Protein 2R4I (pdb70)

Secondary structure (DSSP, 8-state):
--HHHHHTHHHHHHHHHHHHT-HHHHHHHEEEEEEEE-TTS-EE-HHHHHHHHHTT--EEEEEEEEEEEEEEETTEEEEEEEEEEEEE---EEEEEEEEEEEEEEETTEEEEEEEEEEE--/-HHHHHHHHHHHHHHHHHTT-HHHHHHHEEEEEEEE-TTS-EEEHHHHHHHHHTT--EEEEEEEEEEEEEEETTEEEEEEEEEEEEE---EEEEEEEEEEEEEEETTEEEEEEEEEEE-/-HHHHHHHHHHHHHHHHHTT-HHHHHHHEEEEEEEE-TTS-EE-HHHHHHHHHTT--EEEEEEEEEEEEEEETTEEEEEEEEEEEEE--PEEEEEEEEEEEEEEETTEEEEEEEEEEE-/--HHHHHHHHHHHHHT-HHHHHHHEEEEEEEE-TTS-EEEHHHHHHHHHTT--EEEEEEEEEEEEEEETTEEEEEEEEEEEEE---EEEEEEEEEEEEEEETTEEEEEEEEEEE--

Nearest PDB structures (foldseek):
  2r4i-assembly1_B  TM=9.649E-01  e=2.427E-20  Cytophaga hutchinsonii ATCC 33406
  3fsd-assembly1_A-2  TM=9.393E-01  e=4.084E-10  Rhodospirillum rubrum ATCC 11170
  2rgq-assembly1_A  TM=7.702E-01  e=1.929E-06  Nostoc punctiforme PCC 73102
  3cnx-assembly1_A  TM=8.368E-01  e=1.072E-05  Streptomyces avermitilis
  6w3g-assembly1_A  TM=7.677E-01  e=2.617E-04  synthetic construct

CATH classification: 3.10.450.50

Radius of gyration: 24.34 Å; Cα contacts (8 Å, |Δi|>4): 1085; chains: 4; bounding box: 48×62×62 Å

Sequence (475 aa):
GNQQRDVILDCEKKLLTAIQNNNDVESLEEVLLHDDLLFIIIPSGEETVTKETDIAAYSSGKIALRAVVPSDYIIRIIHHDTVVVSVNIEIKGEYEHTLDNTFRYLRVWKLFDDGNNWKVIAGSCTAIIGNQRDVILDCEKKLLTAIQNNDVVESLEEVLLHDDLLFFIIIPSGETVTKETDIAAYSSGKIALRAVVPSDYIIRIIHDTVVVSVNIEEIKGEYEHTLDNTFRYLRVWKLFDGNWKVIAGSCTAINQQRRDVILDCEKKLLTAIQNNDVESLEVLLHDDLLFIIPSGETVTKETDIAAYSSGKIALRAVVPSDYIIRIIHDTVVVSVNIEEIKGEYEHTLDNTFRYLRVWKLFDGNWKVIAGSCTAIVILDCEKKLLTAIIQNNDVESLEEVLLHDDLLFFIIIPSGETVTKETDIAAYSSGKIALRAVVPSDYIIIRIIHDTVVVSVNIEIKGEYEHTLDNTFRYLRVWKLFDGNNWKVIAGSCTAIG

B-factor: mean 23.03, std 9.18, range [9.12, 91.36]

Structure (mmCIF, N/CA/C/O backbone):
data_2R4I
#
_entry.id   2R4I
#
_cell.length_a   56.830
_cell.length_b   57.690
_cell.length_c   157.660
_cell.angle_alpha   90.000
_cell.angle_beta   90.000
_cell.angle_gamma   90.000
#
_symmetry.space_group_name_H-M   'P 21 21 21'
#
loop_
_entity.id
_entity.type
_entity.pdbx_description
1 polymer 'Uncharacterized protein'
2 non-polymer 'CITRIC ACID'
3 non-polymer 'ISOPROPYL ALCOHOL'
4 non-polymer GLYCEROL
5 water water
#
loop_
_atom_site.group_PDB
_atom_site.id
_atom_site.type_symbol
_atom_site.label_atom_id
_atom_site.label_alt_id
_atom_site.label_comp_id
_atom_site.label_asym_id
_atom_site.label_entity_id
_atom_site.label_seq_id
_atom_site.pdbx_PDB_ins_code
_atom_site.Cartn_x
_atom_site.Cartn_y
_atom_site.Cartn_z
_atom_site.occupancy
_atom_site.B_iso_or_equiv
_atom_site.auth_seq_id
_atom_site.auth_comp_id
_atom_site.auth_asym_id
_atom_site.auth_atom_id
_atom_site.pdbx_PDB_model_num
ATOM 1 N N . GLY A 1 1 ? 37.611 21.941 50.178 1.00 30.66 0 GLY A N 1
ATOM 2 C CA . GLY A 1 1 ? 38.273 23.237 49.839 1.00 27.60 0 GLY A CA 1
ATOM 3 C C . GLY A 1 1 ? 39.504 23.064 48.963 1.00 27.67 0 GLY A C 1
ATOM 4 O O . GLY A 1 1 ? 39.707 22.017 48.273 1.00 28.43 0 GLY A O 1
ATOM 13 N N . ASN A 1 3 ? 43.642 23.288 49.181 1.0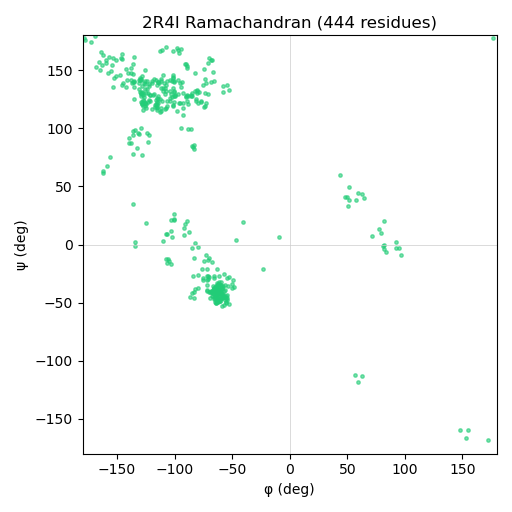0 17.79 2 ASN A N 1
ATOM 14 C CA . ASN A 1 3 ? 44.826 23.296 50.080 1.00 16.63 2 ASN A CA 1
ATOM 15 C C . ASN A 1 3 ? 46.098 23.678 49.338 1.00 17.23 2 ASN A C 1
ATOM 16 O O . ASN A 1 3 ? 46.046 23.935 48.130 1.00 15.94 2 ASN A O 1
ATOM 21 N N . GLN A 1 4 ? 47.231 23.723 50.042 1.00 17.45 3 GLN A N 1
ATOM 22 C CA A GLN A 1 4 ? 48.490 24.140 49.408 0.50 18.32 3 GLN A CA 1
ATOM 23 C CA B GLN A 1 4 ? 48.505 24.132 49.435 0.50 17.54 3 GLN A CA 1
ATOM 24 C C . GLN A 1 4 ? 48.955 23.156 48.341 1.00 17.34 3 GLN A C 1
ATOM 25 O O . GLN A 1 4 ? 49.489 23.566 47.334 1.00 17.44 3 GLN A O 1
ATOM 36 N N . ARG A 1 5 ? 48.733 21.868 48.559 1.00 17.80 4 ARG A N 1
ATOM 37 C CA . ARG A 1 5 ? 49.042 20.887 47.544 1.00 17.98 4 ARG A CA 1
ATOM 38 C C . ARG A 1 5 ? 48.246 21.169 46.273 1.00 15.55 4 ARG A C 1
ATOM 39 O O . ARG A 1 5 ? 48.823 21.113 45.180 1.00 16.66 4 ARG A O 1
ATOM 47 N N . ASP A 1 6 ? 46.945 21.444 46.395 1.00 16.34 5 ASP A N 1
ATOM 48 C CA . ASP A 1 6 ? 46.146 21.749 45.225 1.00 15.85 5 ASP A CA 1
ATOM 49 C C . ASP A 1 6 ? 46.735 22.937 44.461 1.00 15.69 5 ASP A C 1
ATOM 50 O O . ASP A 1 6 ? 46.701 22.995 43.231 1.00 16.93 5 ASP A O 1
ATOM 55 N N . VAL A 1 7 ? 47.200 23.939 45.202 1.00 15.98 6 VAL A N 1
ATOM 56 C CA . VAL A 1 7 ? 47.796 25.131 44.568 1.00 15.87 6 VAL A CA 1
ATOM 57 C C . VAL A 1 7 ? 49.069 24.778 43.797 1.00 16.36 6 VAL A C 1
ATOM 58 O O . VAL A 1 7 ? 49.203 25.116 42.626 1.00 17.40 6 VAL A O 1
ATOM 62 N N . ILE A 1 8 ? 49.962 24.061 44.459 1.00 17.56 7 ILE A N 1
ATOM 63 C CA . ILE A 1 8 ? 51.243 23.604 43.906 1.00 20.10 7 ILE A CA 1
ATOM 64 C C . ILE A 1 8 ? 51.045 22.801 42.626 1.00 20.07 7 ILE A C 1
ATOM 65 O O . ILE A 1 8 ? 51.754 23.028 41.647 1.00 22.21 7 ILE A O 1
ATOM 70 N N . LEU A 1 9 ? 50.066 21.894 42.649 1.00 19.00 8 LEU A N 1
ATOM 71 C CA . LEU A 1 9 ? 49.807 20.985 41.501 1.00 19.15 8 LEU A CA 1
ATOM 72 C C . LEU A 1 9 ? 48.769 21.524 40.497 1.00 20.74 8 LEU A C 1
ATOM 73 O O . LEU A 1 9 ? 48.398 20.828 39.560 1.00 19.47 8 LEU A O 1
ATOM 78 N N . ASP A 1 10 ? 48.338 22.772 40.646 1.00 17.11 9 ASP A N 1
ATOM 79 C CA . ASP A 1 10 ? 47.315 23.328 39.778 1.00 15.92 9 ASP A CA 1
ATOM 80 C C . ASP A 1 10 ? 47.689 23.220 38.285 1.00 18.39 9 ASP A C 1
ATOM 81 O O . ASP A 1 10 ? 46.893 22.764 37.466 1.00 18.98 9 ASP A O 1
ATOM 86 N N . CYS A 1 11 ? 48.928 23.576 37.951 1.00 17.00 10 CYS A N 1
ATOM 87 C CA . CYS A 1 11 ? 49.341 23.519 36.548 1.00 18.89 10 CYS A CA 1
ATOM 88 C C . CYS A 1 11 ? 49.515 22.103 36.055 1.00 15.86 10 CYS A C 1
ATOM 89 O O . CYS A 1 11 ? 49.183 21.828 34.876 1.00 16.59 10 CYS A O 1
ATOM 92 N N . GLU A 1 12 ? 49.991 21.214 36.931 1.00 16.28 11 GLU A N 1
ATOM 93 C CA . GLU A 1 12 ? 49.974 19.771 36.626 1.00 16.50 11 GLU A CA 1
ATOM 94 C C . GLU A 1 12 ? 48.588 19.278 36.252 1.00 16.46 11 GLU A C 1
ATOM 95 O O . GLU A 1 12 ? 48.440 18.663 35.204 1.00 16.26 11 GLU A O 1
ATOM 101 N N . LYS A 1 13 ? 47.555 19.639 37.031 1.00 17.00 12 LYS A N 1
ATOM 102 C CA . LYS A 1 13 ? 46.211 19.160 36.766 1.00 19.01 12 LYS A CA 1
ATOM 103 C C . LYS A 1 13 ? 45.649 19.757 35.470 1.00 17.69 12 LYS A C 1
ATOM 104 O O . LYS A 1 13 ? 45.000 19.057 34.708 1.00 18.26 12 LYS A O 1
ATOM 110 N N . LYS A 1 14 ? 45.909 21.039 35.236 1.00 15.92 13 LYS A N 1
ATOM 111 C CA . LYS A 1 14 ? 45.517 21.662 33.973 1.00 16.16 13 LYS A CA 1
ATOM 112 C C . LYS A 1 14 ? 46.203 20.967 32.779 1.00 18.39 13 LYS A C 1
ATOM 113 O O . LYS A 1 14 ? 45.567 20.786 31.724 1.00 16.80 13 LYS A O 1
ATOM 119 N N . LEU A 1 15 ? 47.467 20.581 32.932 1.00 17.92 14 LEU A N 1
ATOM 120 C CA . LEU A 1 15 ? 48.172 19.912 31.849 1.00 17.10 14 LEU A CA 1
ATOM 121 C C . LEU A 1 15 ? 47.505 18.549 31.562 1.00 16.40 14 LEU A C 1
ATOM 122 O O . LEU A 1 15 ? 47.236 18.227 30.417 1.00 17.12 14 LEU A O 1
ATOM 127 N N . LEU A 1 16 ? 47.278 17.749 32.608 1.00 15.78 15 LEU A N 1
ATOM 128 C CA . LEU A 1 16 ? 46.681 16.426 32.389 1.00 16.11 15 LEU A CA 1
ATOM 129 C C . LEU A 1 16 ? 45.267 16.501 31.753 1.00 17.90 15 LEU A C 1
ATOM 130 O O . LEU A 1 16 ? 44.917 15.705 30.872 1.00 16.80 15 LEU A O 1
ATOM 135 N N . THR A 1 17 ? 44.488 17.489 32.178 1.00 16.19 16 THR A N 1
ATOM 136 C CA . THR A 1 17 ? 43.151 17.741 31.604 1.00 15.22 16 THR A CA 1
ATOM 137 C C . THR A 1 17 ? 43.269 18.152 30.114 1.00 16.50 16 THR A C 1
ATOM 138 O O . THR A 1 17 ? 42.504 17.659 29.279 1.00 17.05 16 THR A O 1
ATOM 142 N N . ALA A 1 18 ? 44.268 18.995 29.807 1.00 17.22 17 ALA A N 1
ATOM 143 C CA . ALA A 1 18 ? 44.502 19.490 28.425 1.00 15.24 17 ALA A CA 1
ATOM 144 C C . ALA A 1 18 ? 44.938 18.335 27.513 1.00 15.94 17 ALA A C 1
ATOM 145 O O . ALA A 1 18 ? 44.489 18.254 26.360 1.00 18.76 17 ALA A O 1
ATOM 147 N N . ILE A 1 19 ? 45.771 17.423 28.045 1.00 17.00 18 ILE A N 1
ATOM 148 C CA . ILE A 1 19 ? 46.181 16.214 27.327 1.00 17.32 18 ILE A CA 1
ATOM 149 C C . ILE A 1 19 ? 44.980 15.317 27.043 1.00 20.15 18 ILE A C 1
ATOM 150 O O . ILE A 1 19 ? 44.753 14.875 25.919 1.00 20.18 18 ILE A O 1
ATOM 155 N N . GLN A 1 20 ? 44.182 15.095 28.075 1.00 18.07 19 GLN A N 1
ATOM 156 C CA . GLN A 1 20 ? 43.007 14.228 27.966 1.00 18.04 19 GLN A CA 1
ATOM 157 C C . GLN A 1 20 ? 41.969 14.744 26.967 1.00 18.98 19 GLN A C 1
ATOM 158 O O . GLN A 1 20 ? 41.335 13.957 26.288 1.00 21.30 19 GLN A O 1
ATOM 164 N N . ASN A 1 21 ? 41.828 16.058 26.862 1.00 18.21 20 ASN A N 1
ATOM 165 C CA . ASN A 1 21 ? 40.846 16.680 26.009 1.00 20.29 20 ASN A CA 1
ATOM 166 C C . ASN A 1 21 ? 41.406 17.333 24.731 1.00 19.36 20 ASN A C 1
ATOM 167 O O . ASN A 1 21 ? 40.650 18.026 24.050 1.00 20.47 20 ASN A O 1
ATOM 172 N N . ASN A 1 22 ? 42.695 17.131 24.406 1.00 19.28 21 ASN A N 1
ATOM 173 C CA A ASN A 1 22 ? 43.323 17.731 23.222 0.50 18.52 21 ASN A CA 1
ATOM 174 C CA B ASN A 1 22 ? 43.314 17.732 23.219 0.50 18.33 21 ASN A CA 1
ATOM 175 C C . ASN A 1 22 ? 43.108 19.239 23.205 1.00 20.36 21 ASN A C 1
ATOM 176 O O . ASN A 1 22 ? 42.788 19.830 22.148 1.00 21.89 21 ASN A O 1
ATOM 185 N N . ASP A 1 23 ? 43.283 19.873 24.377 1.00 18.60 22 ASP A N 1
ATOM 186 C CA . ASP A 1 23 ? 43.116 21.304 24.483 1.00 16.84 22 ASP A CA 1
ATOM 187 C C . ASP A 1 23 ? 44.414 21.938 24.033 1.00 18.96 22 ASP A C 1
ATOM 188 O O . ASP A 1 23 ? 45.260 22.303 24.855 1.00 18.09 22 ASP A O 1
ATOM 193 N N . VAL A 1 24 ? 44.540 22.136 22.723 1.00 21.57 23 VAL A N 1
ATOM 194 C CA . VAL A 1 24 ? 45.747 22.735 22.171 1.00 23.25 23 VAL A CA 1
ATOM 195 C C . VAL A 1 24 ? 46.001 24.152 22.681 1.00 22.09 23 VAL A C 1
ATOM 196 O O . VAL A 1 24 ? 47.135 24.511 22.893 1.00 20.74 23 VAL A O 1
ATOM 200 N N . GLU A 1 25 ? 44.942 24.920 22.937 1.00 21.95 24 GLU A N 1
ATOM 201 C CA . GLU A 1 25 ? 45.063 26.296 23.401 1.00 20.76 24 GLU A CA 1
ATOM 202 C C . GLU A 1 25 ? 45.726 26.329 24.783 1.00 22.10 24 GLU A C 1
ATOM 203 O O . GLU A 1 25 ? 46.612 27.149 25.035 1.00 21.55 24 GLU A O 1
ATOM 209 N N . SER A 1 26 ? 45.322 25.416 25.662 1.00 19.25 25 SER A N 1
ATOM 210 C CA . SER A 1 26 ? 45.957 25.296 26.994 1.00 21.10 25 SER A CA 1
ATOM 211 C C . SER A 1 26 ? 47.395 24.773 26.924 1.00 17.73 25 SER A C 1
ATOM 212 O O . SER A 1 26 ? 48.265 25.286 27.609 1.00 22.31 25 SER A O 1
ATOM 215 N N . LEU A 1 27 ? 47.641 23.794 26.069 1.00 18.26 26 LEU A N 1
ATOM 216 C CA . LEU A 1 27 ? 49.020 23.296 25.860 1.00 18.49 26 LEU A CA 1
ATOM 217 C C . LEU A 1 27 ? 49.972 24.411 25.388 1.00 20.35 26 LEU A C 1
ATOM 218 O O . LEU A 1 27 ? 51.097 24.480 25.853 1.00 19.35 26 LEU A O 1
ATOM 223 N N . GLU A 1 28 ? 49.496 25.339 24.544 1.00 20.42 27 GLU A N 1
ATOM 224 C CA A GLU A 1 28 ? 50.333 26.461 24.074 0.70 20.28 27 GLU A CA 1
ATOM 225 C CA B GLU A 1 28 ? 50.351 26.454 24.054 0.30 20.51 27 GLU A CA 1
ATOM 226 C C . GLU A 1 28 ? 50.826 27.347 25.202 1.00 20.88 27 GLU A C 1
ATOM 227 O O . GLU A 1 28 ? 51.912 27.895 25.134 1.00 22.87 27 GLU A O 1
ATOM 238 N N . VAL A 1 29 ? 49.992 27.509 26.227 1.00 18.30 28 VAL A N 1
ATOM 239 C CA . VAL A 1 29 ? 50.304 28.325 27.390 1.00 20.41 28 VAL A CA 1
ATOM 240 C C . VAL A 1 29 ? 51.166 27.594 28.439 1.00 18.52 28 VAL A C 1
ATOM 241 O O . VAL A 1 29 ? 52.043 28.176 29.063 1.00 20.77 28 VAL A O 1
ATOM 245 N N . LEU A 1 30 ? 50.887 26.313 28.635 1.00 17.34 29 LEU A N 1
ATOM 246 C CA . LEU A 1 30 ? 51.549 25.537 29.673 1.00 15.48 29 LEU A CA 1
ATOM 247 C C . LEU A 1 30 ? 52.935 25.044 29.314 1.00 15.53 29 LEU A C 1
ATOM 248 O O . LEU A 1 30 ? 53.695 24.688 30.203 1.00 17.39 29 LEU A O 1
ATOM 253 N N . LEU A 1 31 ? 53.188 24.877 28.026 1.00 18.30 30 LEU A N 1
ATOM 254 C CA . LEU A 1 31 ? 54.477 24.394 27.543 1.00 17.04 30 LEU A CA 1
ATOM 255 C C . LEU A 1 31 ? 55.313 25.551 27.054 1.00 17.78 30 LEU A C 1
ATOM 256 O O . LEU A 1 31 ? 54.835 26.400 26.307 1.00 19.01 30 LEU A O 1
ATOM 261 N N . HIS A 1 32 ? 56.563 25.602 27.502 1.00 16.31 31 HIS A N 1
ATOM 262 C CA . HIS A 1 32 ? 57.521 26.641 27.064 1.00 17.36 31 HIS A CA 1
ATOM 263 C C . HIS A 1 32 ? 58.022 26.342 25.636 1.00 16.31 31 HIS A C 1
ATOM 264 O O . HIS A 1 32 ? 58.333 25.179 25.300 1.00 16.26 31 HIS A O 1
ATOM 271 N N . ASP A 1 33 ? 58.110 27.377 24.802 1.00 17.72 32 ASP A N 1
ATOM 272 C CA . ASP A 1 33 ? 58.562 27.226 23.423 1.00 16.77 32 ASP A CA 1
ATOM 273 C C . ASP A 1 33 ? 59.872 26.441 23.260 1.00 16.94 32 ASP A C 1
ATOM 274 O O . ASP A 1 33 ? 60.054 25.738 22.293 1.00 17.02 32 ASP A O 1
ATOM 279 N N . ASP A 1 34 ? 60.770 26.579 24.226 1.00 17.38 33 ASP A N 1
ATOM 280 C CA . ASP A 1 34 ? 62.108 25.999 24.159 1.00 17.58 33 ASP A CA 1
ATOM 281 C C . ASP A 1 34 ? 62.318 24.755 24.972 1.00 18.33 33 ASP A C 1
ATOM 282 O O . ASP A 1 34 ? 63.461 24.412 25.296 1.00 18.44 33 ASP A O 1
ATOM 287 N N . LEU A 1 35 ? 61.240 24.052 25.308 1.00 14.90 34 LEU A N 1
ATOM 288 C CA . LEU A 1 35 ? 61.402 22.825 26.044 1.00 17.61 34 LEU A CA 1
ATOM 289 C C . LEU A 1 35 ? 62.031 21.709 25.215 1.00 14.46 34 LEU A C 1
ATOM 290 O O . LEU A 1 35 ? 62.044 21.757 23.960 1.00 15.31 34 LEU A O 1
ATOM 295 N N . LEU A 1 36 ? 62.568 20.701 25.913 1.00 15.61 35 LEU A N 1
ATOM 296 C CA . LEU A 1 36 ? 62.932 19.429 25.309 1.00 18.58 35 LEU A CA 1
ATOM 297 C C . LEU A 1 36 ? 62.292 18.314 26.127 1.00 15.69 35 LEU A C 1
ATOM 298 O O . LEU A 1 36 ? 62.291 18.363 27.347 1.00 15.12 35 LEU A O 1
ATOM 303 N N . PHE A 1 37 ? 61.726 17.339 25.416 1.00 14.37 36 PHE A N 1
ATOM 304 C CA . PHE A 1 37 ? 61.157 16.150 26.019 1.00 15.09 36 PHE A CA 1
ATOM 305 C C . PHE A 1 37 ? 61.875 14.922 25.488 1.00 16.00 36 PHE A C 1
ATOM 306 O O . PHE A 1 37 ? 62.224 14.873 24.324 1.00 18.08 36 PHE A O 1
ATOM 314 N N . ILE A 1 38 ? 62.127 13.931 26.335 1.00 15.24 37 ILE A N 1
ATOM 315 C CA A ILE A 1 38 ? 62.643 12.644 25.884 0.50 17.78 37 ILE A CA 1
ATOM 316 C CA B ILE A 1 38 ? 62.650 12.632 25.893 0.50 16.69 37 ILE A CA 1
ATOM 317 C C . ILE A 1 38 ? 61.505 11.620 26.039 1.00 16.51 37 ILE A C 1
ATOM 318 O O . ILE A 1 38 ? 60.848 11.551 27.090 1.00 16.94 37 ILE A O 1
ATOM 327 N N . ILE A 1 39 ? 61.273 10.837 24.992 1.00 15.29 38 ILE A N 1
ATOM 328 C CA . ILE A 1 39 ? 60.219 9.804 24.981 1.00 16.72 38 ILE A CA 1
ATOM 329 C C . ILE A 1 39 ? 60.884 8.405 25.059 1.00 16.92 38 ILE A C 1
ATOM 330 O O . ILE A 1 39 ? 62.113 8.248 24.926 1.00 16.87 38 ILE A O 1
ATOM 335 N N . PRO A 1 40 ? 60.077 7.348 25.277 1.00 16.77 39 PRO A N 1
ATOM 336 C CA . PRO A 1 40 ? 60.694 6.009 25.421 1.00 20.10 39 PRO A CA 1
ATOM 337 C C . PRO A 1 40 ? 61.626 5.458 24.333 1.00 20.89 39 PRO A C 1
ATOM 338 O O . PRO A 1 40 ? 62.554 4.680 24.641 1.00 21.67 39 PRO A O 1
ATOM 342 N N . SER A 1 41 ? 61.411 5.869 23.084 1.00 17.23 40 SER A N 1
ATOM 343 C CA . SER A 1 41 ? 62.286 5.499 21.988 1.00 18.11 40 SER A CA 1
ATOM 344 C C . SER A 1 41 ? 63.693 6.126 22.104 1.00 18.39 40 SER A C 1
ATOM 345 O O . SER A 1 41 ? 64.611 5.736 21.359 1.00 24.42 40 SER A O 1
ATOM 348 N N . GLY A 1 42 ? 63.832 7.126 22.973 1.00 17.17 41 GLY A N 1
ATOM 349 C CA . GLY A 1 42 ? 65.057 7.884 23.137 1.00 20.40 41 GLY A CA 1
ATOM 350 C C . GLY A 1 42 ? 65.074 9.123 22.246 1.00 20.86 41 GLY A C 1
ATOM 351 O O . GLY A 1 42 ? 66.060 9.841 22.240 1.00 20.76 41 GLY A O 1
ATOM 352 N N . GLU A 1 43 ? 64.003 9.378 21.492 1.00 18.47 42 GLU A N 1
ATOM 353 C CA A GLU A 1 43 ? 63.871 10.574 20.654 0.50 18.72 42 GLU A CA 1
ATOM 354 C CA B GLU A 1 43 ? 63.940 10.573 20.656 0.50 18.44 42 GLU A CA 1
ATOM 355 C C . GLU A 1 43 ? 63.733 11.817 21.531 1.00 17.59 42 GLU A C 1
ATOM 356 O O . GLU A 1 43 ? 63.094 11.740 22.594 1.00 17.81 42 GLU A O 1
ATOM 367 N N . THR A 1 44 ? 64.291 12.943 21.050 1.00 15.68 43 THR A N 1
ATOM 368 C CA . THR A 1 44 ? 64.189 14.247 21.677 1.00 15.78 43 THR A CA 1
ATOM 369 C C . THR A 1 44 ? 63.113 15.024 20.885 1.00 17.07 43 THR A C 1
ATOM 370 O O . THR A 1 44 ? 63.241 15.202 19.655 1.00 17.69 43 THR A O 1
ATOM 374 N N . VAL A 1 45 ? 62.057 15.416 21.591 1.00 16.17 44 VAL A N 1
ATOM 375 C CA . VAL A 1 45 ? 60.874 16.035 21.026 1.00 15.95 44 VAL A CA 1
ATOM 376 C C . VAL A 1 45 ? 60.729 17.457 21.501 1.00 16.21 44 VAL A C 1
ATOM 377 O O . VAL A 1 45 ? 60.943 17.759 22.666 1.00 16.32 44 VAL A O 1
ATOM 381 N N . THR A 1 46 ? 60.313 18.336 20.583 1.00 14.73 45 THR A N 1
ATOM 382 C CA . THR A 1 46 ? 60.104 19.731 20.867 1.00 14.42 45 THR A CA 1
ATOM 383 C C . THR A 1 46 ? 58.617 20.047 21.145 1.00 16.65 45 THR A C 1
ATOM 384 O O . THR A 1 46 ? 57.737 19.234 20.881 1.00 16.98 45 THR A O 1
ATOM 388 N N . LYS A 1 47 ? 58.357 21.256 21.632 1.00 18.25 46 LYS A N 1
ATOM 389 C CA . LYS A 1 47 ? 56.984 21.684 21.926 1.00 17.43 46 LYS A CA 1
ATOM 390 C C . LYS A 1 47 ? 56.099 21.560 20.668 1.00 15.55 46 LYS A C 1
ATOM 391 O O . LYS A 1 47 ? 55.018 20.993 20.729 1.00 16.35 46 LYS A O 1
ATOM 397 N N . GLU A 1 48 ? 56.578 22.062 19.537 1.00 15.46 47 GLU A N 1
ATOM 398 C CA . GLU A 1 48 ? 55.770 22.019 18.292 1.00 15.65 47 GLU A CA 1
ATOM 399 C C . GLU A 1 48 ? 55.395 20.630 17.850 1.00 16.87 47 GLU A C 1
ATOM 400 O O . GLU A 1 48 ? 54.279 20.401 17.413 1.00 18.36 47 GLU A O 1
ATOM 406 N N . THR A 1 49 ? 56.347 19.712 17.949 1.00 15.13 48 THR A N 1
ATOM 407 C CA . THR A 1 49 ? 56.102 18.341 17.581 1.00 18.24 48 THR A CA 1
ATOM 408 C C . THR A 1 49 ? 55.060 17.703 18.500 1.00 18.38 48 THR A C 1
ATOM 409 O O . THR A 1 49 ? 54.115 17.045 18.014 1.00 21.48 48 THR A O 1
ATOM 413 N N . ASP A 1 50 ? 55.234 17.917 19.807 1.00 18.26 49 ASP A N 1
ATOM 414 C CA . ASP A 1 50 ? 54.330 17.387 20.822 1.00 17.39 49 ASP A CA 1
ATOM 415 C C . ASP A 1 50 ? 52.901 17.893 20.579 1.00 19.12 49 ASP A C 1
ATOM 416 O O . ASP A 1 50 ? 51.979 17.102 20.468 1.00 22.23 49 ASP A O 1
ATOM 421 N N . ILE A 1 51 ? 52.752 19.204 20.463 1.00 19.53 50 ILE A N 1
ATOM 422 C CA . ILE A 1 51 ? 51.444 19.811 20.269 1.00 20.97 50 ILE A CA 1
ATOM 423 C C . ILE A 1 51 ? 50.799 19.398 18.925 1.00 21.41 50 ILE A C 1
ATOM 424 O O . ILE A 1 51 ? 49.606 19.133 18.884 1.00 20.44 50 ILE A O 1
ATOM 429 N N . ALA A 1 52 ? 51.591 19.310 17.863 1.00 21.98 51 ALA A N 1
ATOM 430 C CA . ALA A 1 52 ? 51.079 18.905 16.547 1.00 19.51 51 ALA A CA 1
ATOM 431 C C . ALA A 1 52 ? 50.364 17.546 16.568 1.00 19.48 51 ALA A C 1
ATOM 432 O O . ALA A 1 52 ? 49.359 17.379 15.860 1.00 21.68 51 ALA A O 1
ATOM 434 N N . ALA A 1 53 ? 50.854 16.618 17.410 1.00 20.82 52 ALA A N 1
ATOM 435 C CA . ALA A 1 53 ? 50.236 15.281 17.581 1.00 21.96 52 ALA A CA 1
ATOM 436 C C . ALA A 1 53 ? 48.794 15.422 18.142 1.00 24.02 52 ALA A C 1
ATOM 437 O O . ALA A 1 53 ? 47.897 14.728 17.700 1.00 24.37 52 ALA A O 1
ATOM 439 N N . TYR A 1 54 ? 48.592 16.335 19.103 1.00 24.75 53 TYR A N 1
ATOM 440 C CA . TYR A 1 54 ? 47.244 16.615 19.670 1.00 23.88 53 TYR A CA 1
ATOM 441 C C . TYR A 1 54 ? 46.340 17.370 18.677 1.00 26.22 53 TYR A C 1
ATOM 442 O O . TYR A 1 54 ? 45.137 17.100 18.613 1.00 28.28 53 TYR A O 1
ATOM 451 N N . SER A 1 55 ? 46.910 18.317 17.933 1.00 27.70 54 SER A N 1
ATOM 452 C CA . SER A 1 55 ? 46.167 19.096 16.932 1.00 29.86 54 SER A CA 1
ATOM 453 C C . SER A 1 55 ? 45.654 18.251 15.784 1.00 30.74 54 SER A C 1
ATOM 454 O O . SER A 1 55 ? 44.568 18.500 15.263 1.00 31.85 54 SER A O 1
ATOM 457 N N . SER A 1 56 ? 46.441 17.260 15.389 1.00 32.04 55 SER A N 1
ATOM 458 C CA . SER A 1 56 ? 46.125 16.456 14.221 1.00 34.43 55 SER A CA 1
ATOM 459 C C . SER A 1 56 ? 45.076 15.360 14.440 1.00 34.46 55 SER A C 1
ATOM 460 O O . SER A 1 56 ? 44.715 14.676 13.479 1.00 34.30 55 SER A O 1
ATOM 463 N N . GLY A 1 57 ? 44.573 15.186 15.663 1.00 34.41 56 GLY A N 1
ATOM 464 C CA . GLY A 1 57 ? 43.618 14.104 15.936 1.00 36.28 56 GLY A CA 1
ATOM 465 C C . GLY A 1 57 ? 44.316 12.753 16.106 1.00 36.13 56 GLY A C 1
ATOM 466 O O . GLY A 1 57 ? 43.651 11.711 16.183 1.00 39.18 56 GLY A O 1
ATOM 467 N N . LYS A 1 58 ? 45.649 12.772 16.198 1.00 35.59 57 LYS A N 1
ATOM 468 C CA . LYS A 1 58 ? 46.455 11.564 16.284 1.00 34.62 57 LYS A CA 1
ATOM 469 C C . LYS A 1 58 ? 46.416 10.912 17.676 1.00 36.43 57 LYS A C 1
ATOM 470 O O . LYS A 1 58 ? 46.698 9.718 17.798 1.00 35.02 57 LYS A O 1
ATOM 472 N N . ILE A 1 59 ? 46.056 11.700 18.698 1.00 35.17 58 ILE A N 1
ATOM 473 C CA . ILE A 1 59 ? 45.967 11.251 20.093 1.00 32.90 58 ILE A CA 1
ATOM 474 C C . ILE A 1 59 ? 44.512 11.327 20.604 1.00 33.21 58 ILE A C 1
ATOM 475 O O . ILE A 1 59 ? 43.875 12.383 20.508 1.00 33.79 58 ILE A O 1
ATOM 480 N N . ALA A 1 60 ? 43.990 10.207 21.128 1.00 31.32 59 ALA A N 1
ATOM 481 C CA . ALA A 1 60 ? 42.618 10.112 21.677 1.00 31.26 59 ALA A CA 1
ATOM 482 C C . ALA A 1 60 ? 42.653 9.327 23.008 1.00 33.35 59 ALA A C 1
ATOM 483 O O . ALA A 1 60 ? 42.288 8.146 23.056 1.00 33.50 59 ALA A O 1
ATOM 485 N N . LEU A 1 61 ? 43.087 10.012 24.072 1.00 32.63 60 LEU A N 1
ATOM 486 C CA . LEU A 1 61 ? 43.243 9.422 25.421 1.00 33.94 60 LEU A CA 1
ATOM 487 C C . LEU A 1 61 ? 41.946 9.576 26.206 1.00 36.52 60 LEU A C 1
ATOM 488 O O . LEU A 1 61 ? 41.420 10.675 26.304 1.00 35.59 60 LEU A O 1
ATOM 493 N N . ARG A 1 62 ? 41.422 8.468 26.741 1.00 38.97 61 ARG A N 1
ATOM 494 C CA . ARG A 1 62 ? 40.147 8.477 27.491 1.00 38.59 61 ARG A CA 1
ATOM 495 C C . ARG A 1 62 ? 40.300 8.965 28.911 1.00 36.92 61 ARG A C 1
ATOM 496 O O . ARG A 1 62 ? 39.417 9.677 29.427 1.00 40.14 61 ARG A O 1
ATOM 504 N N . ALA A 1 63 ? 41.409 8.594 29.539 1.00 30.32 62 ALA A N 1
ATOM 505 C CA . ALA A 1 63 ? 41.654 8.983 30.870 1.00 30.08 62 ALA A CA 1
ATOM 506 C C . ALA A 1 63 ? 43.171 9.154 31.038 1.00 30.40 62 ALA A C 1
ATOM 507 O O . ALA A 1 63 ? 43.996 8.410 30.398 1.00 29.54 62 ALA A O 1
ATOM 509 N N . VAL A 1 64 ? 43.519 10.145 31.889 1.00 21.52 63 VAL A N 1
ATOM 510 C CA . VAL A 1 64 ? 44.900 10.491 32.203 1.00 18.64 63 VAL A CA 1
ATOM 511 C C . VAL A 1 64 ? 44.966 10.710 33.726 1.00 21.15 63 VAL A C 1
ATOM 512 O O . VAL A 1 64 ? 44.682 11.809 34.193 1.00 23.18 63 VAL A O 1
ATOM 516 N N . VAL A 1 65 ? 45.393 9.681 34.473 1.00 19.19 64 VAL A N 1
ATOM 517 C CA . VAL A 1 65 ? 45.353 9.659 35.951 1.00 19.52 64 VAL A CA 1
ATOM 518 C C . VAL A 1 65 ? 46.746 9.625 36.608 1.00 16.58 64 VAL A C 1
ATOM 519 O O . VAL A 1 65 ? 47.491 8.676 36.347 1.00 17.67 64 VAL A O 1
ATOM 523 N N . PRO A 1 66 ? 47.065 10.602 37.452 1.00 17.99 65 PRO A N 1
ATOM 524 C CA . PRO A 1 66 ? 48.330 10.649 38.172 1.00 15.07 65 PRO A CA 1
ATOM 525 C C . PRO A 1 66 ? 48.253 9.925 39.523 1.00 19.88 65 PRO A C 1
ATOM 526 O O . PRO A 1 66 ? 47.171 9.852 40.169 1.00 18.91 65 PRO A O 1
ATOM 530 N N . SER A 1 67 ? 49.402 9.419 39.945 1.00 17.98 66 SER A N 1
ATOM 531 C CA . SER A 1 67 ? 49.594 8.876 41.290 1.00 19.45 66 SER A CA 1
ATOM 532 C C . SER A 1 67 ? 51.051 8.963 41.689 1.00 18.04 66 SER A C 1
ATOM 533 O O . SER A 1 67 ? 51.923 9.036 40.842 1.00 16.28 66 SER A O 1
ATOM 536 N N . ASP A 1 68 ? 51.305 9.015 42.995 1.00 16.65 67 ASP A N 1
ATOM 537 C CA . ASP A 1 68 ? 52.674 8.980 43.521 1.00 17.85 67 ASP A CA 1
ATOM 538 C C . ASP A 1 68 ? 53.546 10.161 43.145 1.00 17.50 67 ASP A C 1
ATOM 539 O O . ASP A 1 68 ? 54.749 10.039 42.884 1.00 17.35 67 ASP A O 1
ATOM 544 N N . TYR A 1 69 ? 52.963 11.364 43.151 1.00 17.93 68 TYR A N 1
ATOM 545 C CA . TYR A 1 69 ? 53.775 12.557 42.951 1.00 18.18 68 TYR A CA 1
ATOM 546 C C . TYR A 1 69 ? 54.938 12.623 43.958 1.00 17.76 68 TYR A C 1
ATOM 547 O O . TYR A 1 69 ? 54.743 12.360 45.168 1.00 18.45 68 TYR A O 1
ATOM 556 N N . ILE A 1 70 ? 56.100 12.995 43.445 1.00 17.74 69 ILE A N 1
ATOM 557 C CA . ILE A 1 70 ? 57.292 13.356 44.213 1.00 16.60 69 ILE A CA 1
ATOM 558 C C . ILE A 1 70 ? 57.639 14.739 43.681 1.00 18.27 69 ILE A C 1
ATOM 559 O O . ILE A 1 70 ? 57.829 14.895 42.464 1.00 17.38 69 ILE A O 1
ATOM 564 N N . ILE A 1 71 ? 57.629 15.741 44.572 1.00 17.48 70 ILE A N 1
ATOM 565 C CA . ILE A 1 71 ? 57.807 17.150 44.234 1.00 17.06 70 ILE A CA 1
ATOM 566 C C . ILE A 1 71 ? 59.019 17.777 44.913 1.00 16.62 70 ILE A C 1
ATOM 567 O O . ILE A 1 71 ? 59.173 17.563 46.124 1.00 17.78 70 ILE A O 1
ATOM 572 N N . ARG A 1 72 ? 59.778 18.617 44.196 1.00 17.07 71 ARG A N 1
ATOM 573 C CA . ARG A 1 72 ? 60.872 19.368 44.777 1.00 15.55 71 ARG A CA 1
ATOM 574 C C . ARG A 1 72 ? 60.751 20.795 44.249 1.00 16.57 71 ARG A C 1
ATOM 575 O O . ARG A 1 72 ? 60.644 21.017 43.048 1.00 17.26 71 ARG A O 1
ATOM 583 N N . ILE A 1 73 ? 60.706 21.743 45.150 1.00 15.39 72 ILE A N 1
ATOM 584 C CA . ILE A 1 73 ? 60.656 23.170 44.800 1.00 17.57 72 ILE A CA 1
ATOM 585 C C . ILE A 1 73 ? 62.054 23.770 44.942 1.00 17.04 72 ILE A C 1
ATOM 586 O O . ILE A 1 73 ? 62.677 23.690 46.009 1.00 17.22 72 ILE A O 1
ATOM 591 N N . ILE A 1 74 ? 62.584 24.360 43.864 1.00 15.84 73 ILE A N 1
ATOM 592 C CA . ILE A 1 74 ? 63.931 24.888 43.831 1.00 14.85 73 ILE A CA 1
ATOM 593 C C . ILE A 1 74 ? 63.841 26.295 43.248 1.00 16.10 73 ILE A C 1
ATOM 594 O O . ILE A 1 74 ? 63.779 26.464 42.043 1.00 15.71 73 ILE A O 1
ATOM 599 N N . HIS A 1 75 ? 63.776 27.297 44.111 1.00 15.02 74 HIS A N 1
ATOM 600 C CA A HIS A 1 75 ? 63.656 28.681 43.690 0.50 14.53 74 HIS A CA 1
ATOM 601 C CA B HIS A 1 75 ? 63.676 28.678 43.657 0.50 13.67 74 HIS A CA 1
ATOM 602 C C . HIS A 1 75 ? 62.425 28.852 42.762 1.00 14.97 74 HIS A C 1
ATOM 603 O O . HIS A 1 75 ? 61.319 28.583 43.219 1.00 16.11 74 HIS A O 1
ATOM 616 N N . ASP A 1 76 ? 62.592 29.286 41.522 1.00 15.65 75 ASP A N 1
ATOM 617 C CA . ASP A 1 76 ? 61.478 29.498 40.583 1.00 16.05 75 ASP A CA 1
ATOM 618 C C . ASP A 1 76 ? 61.110 28.270 39.753 1.00 15.64 75 ASP A C 1
ATOM 619 O O . ASP A 1 76 ? 60.395 28.398 38.746 1.00 17.26 75 ASP A O 1
ATOM 624 N N . THR A 1 77 ? 61.510 27.086 40.229 1.00 15.20 76 THR A N 1
ATOM 625 C CA . THR A 1 77 ? 61.328 25.841 39.514 1.00 15.73 76 THR A CA 1
ATOM 626 C C . THR A 1 77 ? 60.709 24.771 40.413 1.00 18.55 76 THR A C 1
ATOM 627 O O . THR A 1 77 ? 61.039 24.670 41.613 1.00 16.41 76 THR A O 1
ATOM 631 N N . VAL A 1 78 ? 59.767 24.008 39.848 1.00 17.28 77 VAL A N 1
ATOM 632 C CA . VAL A 1 78 ? 59.170 22.816 40.482 1.00 18.28 77 VAL A CA 1
ATOM 633 C C . VAL A 1 78 ? 59.550 21.593 39.635 1.00 16.61 77 VAL A C 1
ATOM 634 O O . VAL A 1 78 ? 59.298 21.545 38.435 1.00 17.74 77 VAL A O 1
ATOM 638 N N . VAL A 1 79 ? 60.209 20.623 40.267 1.00 17.15 78 VAL A N 1
ATOM 639 C CA . VAL A 1 79 ? 60.625 19.359 39.624 1.00 16.30 78 VAL A CA 1
ATOM 640 C C . VAL A 1 79 ? 59.622 18.314 40.146 1.00 17.21 78 VAL A C 1
ATOM 641 O O . VAL A 1 79 ? 59.433 18.177 41.367 1.00 17.82 78 VAL A O 1
ATOM 645 N N . VAL A 1 80 ? 58.982 17.601 39.206 1.00 17.20 79 VAL A N 1
ATOM 646 C CA . VAL A 1 80 ? 57.950 16.614 39.474 1.00 16.76 79 VAL A CA 1
ATOM 647 C C . VAL A 1 80 ? 58.264 15.270 38.841 1.00 18.93 79 VAL A C 1
ATOM 648 O O . VAL A 1 80 ? 58.680 15.205 37.691 1.00 17.12 79 VAL A O 1
ATOM 652 N N . SER A 1 81 ? 58.090 14.208 39.631 1.00 18.68 80 SER A N 1
ATOM 653 C CA . SER A 1 81 ? 58.161 12.832 39.195 1.00 17.72 80 SER A CA 1
ATOM 654 C C . SER A 1 81 ? 56.814 12.203 39.572 1.00 16.90 80 SER A C 1
ATOM 655 O O . SER A 1 81 ? 56.395 12.308 40.731 1.00 16.49 80 SER A O 1
ATOM 658 N N . VAL A 1 82 ? 56.180 11.513 38.620 1.00 16.44 81 VAL A N 1
ATOM 659 C CA . VAL A 1 82 ? 54.832 10.968 38.837 1.00 16.84 81 VAL A CA 1
ATOM 660 C C . VAL A 1 82 ? 54.497 9.809 37.923 1.00 17.11 81 VAL A C 1
ATOM 661 O O . VAL A 1 82 ? 55.005 9.723 36.797 1.00 14.77 81 VAL A O 1
ATOM 665 N N . ASN A 1 83 ? 53.688 8.871 38.434 1.00 14.90 82 ASN A N 1
ATOM 666 C CA . 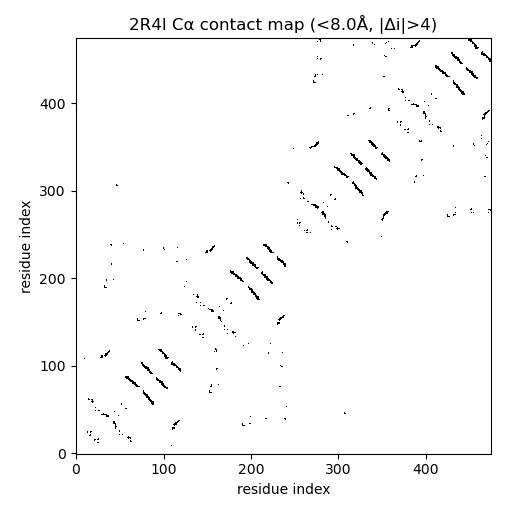ASN A 1 83 ? 53.100 7.813 37.603 1.00 15.28 82 ASN A CA 1
ATOM 667 C C . ASN A 1 83 ? 51.887 8.380 36.888 1.00 17.67 82 ASN A C 1
ATOM 668 O O . ASN A 1 83 ? 51.049 8.977 37.519 1.00 15.61 82 ASN A O 1
ATOM 673 N N . ILE A 1 84 ? 51.800 8.186 35.581 1.00 16.60 83 ILE A N 1
ATOM 674 C CA . ILE A 1 84 ? 50.615 8.583 34.801 1.00 16.34 83 ILE A CA 1
ATOM 675 C C . ILE A 1 84 ? 50.049 7.361 34.064 1.00 17.23 83 ILE A C 1
ATOM 676 O O . ILE A 1 84 ? 50.768 6.720 33.283 1.00 16.83 83 ILE A O 1
ATOM 681 N N . GLU A 1 85 ? 48.778 7.027 34.288 1.00 16.25 84 GLU A N 1
ATOM 682 C CA . GLU A 1 85 ? 48.098 6.000 33.520 1.00 17.56 84 GLU A CA 1
ATOM 683 C C . GLU A 1 85 ? 47.638 6.607 32.215 1.00 20.74 84 GLU A C 1
ATOM 684 O O . GLU A 1 85 ? 46.901 7.610 32.216 1.00 24.32 84 GLU A O 1
ATOM 690 N N . ILE A 1 86 ? 48.066 6.019 31.123 1.00 17.85 85 ILE A N 1
ATOM 691 C CA . ILE A 1 86 ? 47.723 6.482 29.780 1.00 22.33 85 ILE A CA 1
ATOM 692 C C . ILE A 1 86 ? 46.888 5.376 29.142 1.00 24.65 85 ILE A C 1
ATOM 693 O O . ILE A 1 86 ? 47.351 4.242 28.958 1.00 24.14 85 ILE A O 1
ATOM 698 N N . LYS A 1 87 ? 45.629 5.698 28.859 1.00 24.85 86 LYS A N 1
ATOM 699 C CA . LYS A 1 87 ? 44.683 4.777 28.222 1.00 23.47 86 LYS A CA 1
ATOM 700 C C . LYS A 1 87 ? 44.013 5.431 27.026 1.00 23.88 86 LYS A C 1
ATOM 701 O O . LYS A 1 87 ? 43.383 6.477 27.160 1.00 22.30 86 LYS A O 1
ATOM 707 N N . GLY A 1 88 ? 44.145 4.809 25.871 1.00 26.02 87 GLY A N 1
ATOM 708 C CA . GLY A 1 88 ? 43.492 5.330 24.681 1.00 28.24 87 GLY A CA 1
ATOM 709 C C . GLY A 1 88 ? 44.293 5.047 23.454 1.00 28.12 87 GLY A C 1
ATOM 710 O O . GLY A 1 88 ? 45.124 4.154 23.441 1.00 28.46 87 GLY A O 1
ATOM 711 N N . GLU A 1 89 ? 44.014 5.824 22.411 1.00 29.90 88 GLU A N 1
ATOM 712 C CA . GLU A 1 89 ? 44.685 5.676 21.144 1.00 29.90 88 GLU A CA 1
ATOM 713 C C . GLU A 1 89 ? 45.728 6.738 21.030 1.00 31.30 88 GLU A C 1
ATOM 714 O O . GLU A 1 89 ? 45.494 7.894 21.371 1.00 31.58 88 GLU A O 1
ATOM 720 N N . TYR A 1 90 ? 46.897 6.314 20.584 1.00 32.27 89 TYR A N 1
ATOM 721 C CA . TYR A 1 90 ? 48.026 7.164 20.382 1.00 38.24 89 TYR A CA 1
ATOM 722 C C . TYR A 1 90 ? 48.521 6.707 19.005 1.00 40.67 89 TYR A C 1
ATOM 723 O O . TYR A 1 90 ? 49.172 5.668 18.882 1.00 41.86 89 TYR A O 1
ATOM 740 N N . GLU A 1 92 ? 48.416 4.669 15.823 1.00 45.14 91 GLU A N 1
ATOM 741 C CA . GLU A 1 92 ? 47.865 3.300 15.651 1.00 46.57 91 GLU A CA 1
ATOM 742 C C . GLU A 1 92 ? 47.831 2.544 16.972 1.00 46.17 91 GLU A C 1
ATOM 743 O O . GLU A 1 92 ? 47.131 1.528 17.083 1.00 47.67 91 GLU A O 1
ATOM 749 N N . HIS A 1 93 ? 48.651 2.985 17.928 1.00 45.20 92 HIS A N 1
ATOM 750 C CA . HIS A 1 93 ? 48.867 2.260 19.181 1.00 44.49 92 HIS A CA 1
ATOM 751 C C . HIS A 1 93 ? 47.798 2.490 20.222 1.00 41.57 92 HIS A C 1
ATOM 752 O O . HIS A 1 93 ? 47.505 3.632 20.583 1.00 41.87 92 HIS A O 1
ATOM 759 N N . THR A 1 94 ? 47.225 1.385 20.691 1.00 36.39 93 THR A N 1
ATOM 760 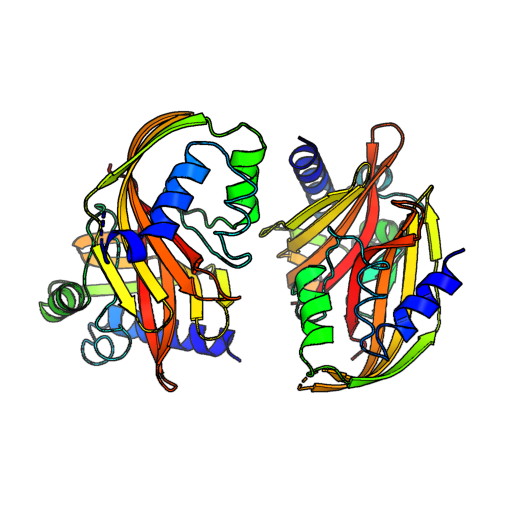C CA . THR A 1 94 ? 46.263 1.386 21.773 1.00 34.24 93 THR A CA 1
ATOM 761 C C . THR A 1 94 ? 47.112 1.240 23.047 1.00 31.59 93 THR A C 1
ATOM 762 O O . THR A 1 94 ? 47.930 0.312 23.159 1.00 31.65 93 THR A O 1
ATOM 766 N N . LEU A 1 95 ? 46.958 2.196 23.952 1.00 26.91 94 LEU A N 1
ATOM 767 C CA . LEU A 1 95 ? 47.678 2.228 25.212 1.00 25.91 94 LEU A CA 1
ATOM 768 C C . LEU A 1 95 ? 46.738 1.946 26.381 1.00 23.44 94 LEU A C 1
ATOM 769 O O . LEU A 1 95 ? 45.557 2.269 26.348 1.00 21.35 94 LEU A O 1
ATOM 774 N N . ASP A 1 96 ? 47.289 1.270 27.388 1.00 22.17 95 ASP A N 1
ATOM 775 C CA . ASP A 1 96 ? 46.639 0.962 28.646 1.00 21.67 95 ASP A CA 1
ATOM 776 C C . ASP A 1 96 ? 47.810 0.602 29.578 1.00 19.79 95 ASP A C 1
ATOM 777 O O . ASP A 1 96 ? 47.963 -0.548 30.053 1.00 18.95 95 ASP A O 1
ATOM 782 N N . ASN A 1 97 ? 48.648 1.608 29.798 1.00 19.60 96 ASN A N 1
ATOM 783 C CA . ASN A 1 97 ? 49.933 1.453 30.460 1.00 17.79 96 ASN A CA 1
ATOM 784 C C . ASN A 1 97 ? 50.271 2.674 31.298 1.00 19.00 96 ASN A C 1
ATOM 785 O O . ASN A 1 97 ? 49.761 3.798 31.051 1.00 17.90 96 ASN A O 1
ATOM 790 N N . THR A 1 98 ? 51.175 2.482 32.248 1.00 16.35 97 THR A N 1
ATOM 791 C CA . THR A 1 98 ? 51.693 3.559 33.105 1.00 14.67 97 THR A CA 1
ATOM 792 C C . THR A 1 98 ? 53.074 3.941 32.657 1.00 17.36 97 THR A C 1
ATOM 793 O O . THR A 1 98 ? 53.868 3.085 32.213 1.00 18.02 97 THR A O 1
ATOM 797 N N . PHE A 1 99 ? 53.345 5.242 32.700 1.00 17.39 98 PHE A N 1
ATOM 798 C CA . PHE A 1 99 ? 54.701 5.756 32.436 1.00 16.37 98 PHE A CA 1
ATOM 799 C C . PHE A 1 99 ? 55.087 6.601 33.603 1.00 17.16 98 PHE A C 1
ATOM 800 O O . PHE A 1 99 ? 54.229 7.248 34.219 1.00 17.79 98 PHE A O 1
ATOM 808 N N . ARG A 1 100 ? 56.378 6.654 33.891 1.00 15.52 99 ARG A N 1
ATOM 809 C CA . ARG A 1 100 ? 56.904 7.556 34.922 1.00 15.82 99 ARG A CA 1
ATOM 810 C C . ARG A 1 100 ? 57.317 8.850 34.217 1.00 17.75 99 ARG A C 1
ATOM 811 O O . ARG A 1 100 ? 58.248 8.832 33.423 1.00 17.35 99 ARG A O 1
ATOM 819 N N . TYR A 1 101 ? 56.590 9.937 34.489 1.00 16.88 100 TYR A N 1
ATOM 820 C CA . TYR A 1 101 ? 56.894 11.225 33.911 1.00 16.16 100 TYR A CA 1
ATOM 821 C C . TYR A 1 101 ? 57.757 12.071 34.821 1.00 16.62 100 TYR A C 1
ATOM 822 O O . TYR A 1 101 ? 57.526 12.090 36.012 1.00 18.08 100 TYR A O 1
ATOM 831 N N . LEU A 1 102 ? 58.769 12.708 34.226 1.00 17.21 101 LEU A N 1
ATOM 832 C CA . LEU A 1 102 ? 59.528 13.763 34.846 1.00 17.12 101 LEU A CA 1
ATOM 833 C C . LEU A 1 102 ? 59.084 15.038 34.132 1.00 16.03 101 LEU A C 1
ATOM 834 O O . LEU A 1 102 ? 59.083 15.069 32.906 1.00 16.83 101 LEU A O 1
ATOM 839 N N . ARG A 1 103 ? 58.763 16.074 34.897 1.00 15.71 102 ARG A N 1
ATOM 840 C CA . ARG A 1 103 ? 58.522 17.428 34.352 1.00 15.94 102 ARG A CA 1
ATOM 841 C C . ARG A 1 103 ? 59.215 18.474 35.214 1.00 16.68 102 ARG A C 1
ATOM 842 O O . ARG A 1 103 ? 59.268 18.369 36.459 1.00 16.14 102 ARG A O 1
ATOM 850 N N . VAL A 1 104 ? 59.795 19.474 34.539 1.00 15.94 103 VAL A N 1
ATOM 851 C CA . VAL A 1 104 ? 60.400 20.620 35.184 1.00 14.53 103 VAL A CA 1
ATOM 852 C C . VAL A 1 104 ? 59.589 21.836 34.743 1.00 15.57 103 VAL A C 1
ATOM 853 O O . VAL A 1 104 ? 59.489 22.141 33.545 1.00 15.68 103 VAL A O 1
ATOM 857 N N . TRP A 1 105 ? 59.020 22.529 35.737 1.00 16.50 104 TRP A N 1
ATOM 858 C CA . TRP A 1 105 ? 58.224 23.693 35.543 1.00 15.31 104 TRP A CA 1
ATOM 859 C C . TRP A 1 105 ? 59.006 24.920 36.037 1.00 15.43 104 TRP A C 1
ATOM 860 O O . TRP A 1 105 ? 59.579 24.895 37.122 1.00 16.49 104 TRP A O 1
ATOM 871 N N . LYS A 1 106 ? 58.926 26.016 35.293 1.00 14.15 105 LYS A N 1
ATOM 872 C CA . LYS A 1 106 ? 59.553 27.282 35.654 1.00 16.80 105 LYS A CA 1
ATOM 873 C C . LYS A 1 106 ? 58.521 28.411 35.646 1.00 18.00 105 LYS A C 1
ATOM 874 O O . LYS A 1 106 ? 57.683 28.510 34.747 1.00 16.33 105 LYS A O 1
ATOM 880 N N . LEU A 1 107 ? 58.612 29.325 36.623 1.00 15.58 106 LEU A N 1
ATOM 881 C CA . LEU A 1 107 ? 57.691 30.461 36.732 1.00 14.39 106 LEU A CA 1
ATOM 882 C C . LEU A 1 107 ? 58.285 31.571 35.897 1.00 16.98 106 LEU A C 1
ATOM 883 O O . LEU A 1 107 ? 59.217 32.219 36.326 1.00 15.43 106 LEU A O 1
ATOM 888 N N . PHE A 1 108 ? 57.782 31.739 34.667 1.00 16.18 107 PHE A N 1
ATOM 889 C CA . PHE A 1 108 ? 58.415 32.530 33.603 1.00 20.18 107 PHE A CA 1
ATOM 890 C C . PHE A 1 108 ? 57.323 33.205 32.798 1.00 17.32 107 PHE A C 1
ATOM 891 O O . PHE A 1 108 ? 56.319 32.583 32.550 1.00 15.38 107 PHE A O 1
ATOM 899 N N . ASP A 1 109 ? 57.510 34.468 32.408 1.00 17.00 108 ASP A N 1
ATOM 900 C CA A ASP A 1 109 ? 56.460 35.250 31.747 0.50 17.39 108 ASP A CA 1
ATOM 901 C CA B ASP A 1 109 ? 56.460 35.268 31.751 0.50 16.18 108 ASP A CA 1
ATOM 902 C C . ASP A 1 109 ? 55.182 35.247 32.611 1.00 15.25 108 ASP A C 1
ATOM 903 O O . ASP A 1 109 ? 54.047 35.254 32.117 1.00 20.68 108 ASP A O 1
ATOM 912 N N . GLY A 1 110 ? 55.371 35.230 33.929 1.00 17.23 109 GLY A N 1
ATOM 913 C CA . GLY A 1 110 ? 54.304 35.232 34.904 1.00 17.59 109 GLY 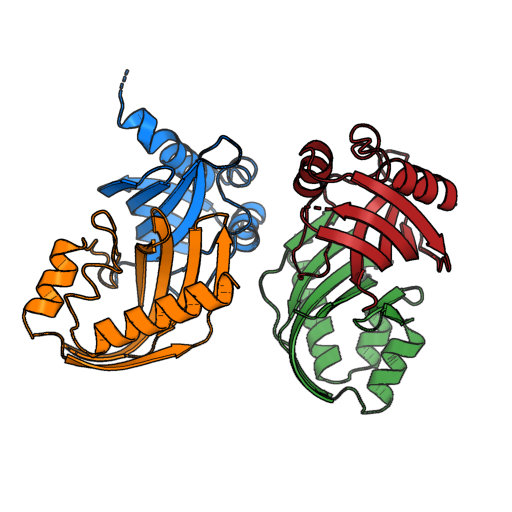A CA 1
ATOM 914 C C . GLY A 1 110 ? 53.448 34.001 35.085 1.00 18.30 109 GLY A C 1
ATOM 915 O O . GLY A 1 110 ? 52.477 34.043 35.796 1.00 18.74 109 GLY A O 1
ATOM 916 N N . ASN A 1 111 ? 53.799 32.895 34.436 1.00 16.02 110 ASN A N 1
ATOM 917 C CA A ASN A 1 111 ? 53.046 31.659 34.670 0.50 17.98 110 ASN A CA 1
ATOM 918 C CA B ASN A 1 111 ? 53.029 31.648 34.478 0.50 17.03 110 ASN A CA 1
ATOM 919 C C . ASN A 1 111 ? 53.930 30.448 34.647 1.00 15.75 110 ASN A C 1
ATOM 920 O O . ASN A 1 111 ? 55.075 30.498 34.222 1.00 15.68 110 ASN A O 1
ATOM 929 N N . TRP A 1 112 ? 53.426 29.365 35.232 1.00 16.09 111 TRP A N 1
ATOM 930 C CA . TRP A 1 112 ? 54.179 28.140 35.318 1.00 14.69 111 TRP A CA 1
ATOM 931 C C . TRP A 1 112 ? 54.147 27.442 33.942 1.00 16.32 111 TRP A C 1
ATOM 932 O O . TRP A 1 112 ? 53.084 27.167 33.381 1.00 16.85 111 TRP A O 1
ATOM 943 N N . LYS A 1 113 ? 55.334 27.195 33.421 1.00 14.89 112 LYS A N 1
ATOM 944 C CA . LYS A 1 113 ? 55.497 26.525 32.127 1.00 14.52 112 LYS A CA 1
ATOM 945 C C . LYS A 1 113 ? 56.492 25.364 32.209 1.00 15.71 112 LYS A C 1
ATOM 946 O O . LYS A 1 113 ? 57.543 25.424 32.856 1.00 16.55 112 LYS A O 1
ATOM 952 N N . VAL A 1 114 ? 56.187 24.267 31.493 1.00 15.52 113 VAL A N 1
ATOM 953 C CA . VAL A 1 114 ? 57.080 23.148 31.380 1.00 14.79 113 VAL A CA 1
ATOM 954 C C . VAL A 1 114 ? 58.255 23.482 30.476 1.00 15.92 113 VAL A C 1
ATOM 955 O O . VAL A 1 114 ? 58.059 23.872 29.324 1.00 15.89 113 VAL A O 1
ATOM 959 N N . ILE A 1 115 ? 59.456 23.377 31.009 1.00 14.90 114 ILE A N 1
ATOM 960 C CA . ILE A 1 115 ? 60.689 23.593 30.246 1.00 16.33 114 ILE A CA 1
ATOM 961 C C . ILE A 1 115 ? 61.471 22.316 29.860 1.00 16.10 114 ILE A C 1
ATOM 962 O O . ILE A 1 115 ? 62.378 22.396 29.070 1.00 16.75 114 ILE A O 1
ATOM 967 N N . ALA A 1 116 ? 61.151 21.167 30.480 1.00 15.14 115 ALA A N 1
ATOM 968 C CA . ALA A 1 116 ? 61.853 19.927 30.265 1.00 15.23 115 ALA A CA 1
ATOM 969 C C . ALA A 1 116 ? 61.044 18.774 30.790 1.00 17.13 115 ALA A C 1
ATOM 970 O O . ALA A 1 116 ? 60.257 18.944 31.733 1.00 16.70 115 ALA A O 1
ATOM 972 N N . GLY A 1 117 ? 61.202 17.612 30.175 1.00 15.41 116 GLY A N 1
ATOM 973 C CA . GLY A 1 117 ? 60.631 16.432 30.730 1.00 16.62 116 GLY A CA 1
ATOM 974 C C . GLY A 1 117 ? 61.033 15.165 30.041 1.00 19.15 116 GLY A C 1
ATOM 975 O O . GLY A 1 117 ? 61.699 15.185 28.979 1.00 17.22 116 GLY A O 1
ATOM 976 N N . SER A 1 118 ? 60.602 14.052 30.632 1.00 17.62 117 SER A N 1
ATOM 977 C CA . SER A 1 118 ? 60.793 12.764 30.013 1.00 15.74 117 SER A CA 1
ATOM 978 C C . SER A 1 118 ? 59.693 11.789 30.427 1.00 16.09 117 SER A C 1
ATOM 979 O O . SER A 1 118 ? 58.973 12.010 31.404 1.00 17.40 117 SER A O 1
ATOM 982 N N . CYS A 1 119 ? 59.529 10.765 29.594 1.00 17.51 118 CYS A N 1
ATOM 983 C CA . CYS A 1 119 ? 58.502 9.733 29.750 1.00 16.57 118 CYS A CA 1
ATOM 984 C C . CYS A 1 119 ? 59.214 8.389 29.759 1.00 17.27 118 CYS A C 1
ATOM 985 O O . CYS A 1 119 ? 59.889 8.043 28.784 1.00 16.54 118 CYS A O 1
ATOM 988 N N . THR A 1 120 ? 59.111 7.652 30.872 1.00 16.83 119 THR A N 1
ATOM 989 C CA . THR A 1 120 ? 59.777 6.358 31.025 1.00 18.29 119 THR A CA 1
ATOM 990 C C . THR A 1 120 ? 58.739 5.248 31.041 1.00 19.15 119 THR A C 1
ATOM 991 O O . THR A 1 120 ? 57.861 5.241 31.893 1.00 17.18 119 THR A O 1
ATOM 995 N N . ALA A 1 121 ? 58.872 4.283 30.146 1.00 18.17 120 ALA A N 1
ATOM 996 C CA . ALA A 1 121 ? 57.945 3.176 30.080 1.00 18.49 120 ALA A CA 1
ATOM 997 C C . ALA A 1 121 ? 58.319 2.115 31.112 1.00 21.75 120 ALA A C 1
ATOM 998 O O . ALA A 1 121 ? 59.475 1.944 31.434 1.00 22.02 120 ALA A O 1
ATOM 1000 N N . ILE A 1 122 ? 57.322 1.442 31.623 1.00 26.62 121 ILE A N 1
ATOM 1001 C CA A ILE A 1 122 ? 57.497 0.320 32.560 0.50 26.32 121 ILE A CA 1
ATOM 1002 C CA B ILE A 1 122 ? 57.500 0.333 32.567 0.50 26.82 121 ILE A CA 1
ATOM 1003 C C . ILE A 1 122 ? 57.501 -0.949 31.693 1.00 29.22 121 ILE A C 1
ATOM 1004 O O . ILE A 1 122 ? 56.485 -1.294 31.059 1.00 28.00 121 ILE A O 1
ATOM 1013 N N . GLY A 1 123 ? 58.677 -1.595 31.588 1.00 33.35 122 GLY A N 1
ATOM 1014 C CA . GLY A 1 123 ? 58.906 -2.785 30.743 1.00 31.88 122 GLY A CA 1
ATOM 1015 C C . GLY A 1 123 ? 59.229 -2.433 29.288 1.00 37.87 122 GLY A C 1
ATOM 1016 O O . GLY A 1 123 ? 59.366 -1.257 28.829 1.00 34.84 122 GLY A O 1
ATOM 1026 N N . ASN B 1 3 ? 81.212 31.413 26.174 1.00 34.93 2 ASN B N 1
ATOM 1027 C CA . ASN B 1 3 ? 79.749 31.603 26.061 1.00 35.36 2 ASN B CA 1
ATOM 1028 C C . ASN B 1 3 ? 78.983 30.560 26.885 1.00 34.52 2 ASN B C 1
ATOM 1029 O O . ASN B 1 3 ? 79.573 29.570 27.334 1.00 29.93 2 ASN B O 1
ATOM 1034 N N . GLN B 1 4 ? 77.681 30.799 27.062 1.00 34.09 3 GLN B N 1
ATOM 1035 C CA . GLN B 1 4 ? 76.826 29.960 27.924 1.00 35.04 3 GLN B CA 1
ATOM 1036 C C . GLN B 1 4 ? 76.742 28.495 27.499 1.00 32.51 3 GLN B C 1
ATOM 1037 O O . GLN B 1 4 ? 76.791 27.607 28.347 1.00 29.33 3 GLN B O 1
ATOM 1043 N N . ARG B 1 5 ? 76.628 28.263 26.193 1.00 32.28 4 ARG B N 1
ATOM 1044 C CA . ARG B 1 5 ? 76.622 26.902 25.642 1.00 30.12 4 ARG B CA 1
ATOM 1045 C C . ARG B 1 5 ? 77.935 26.191 25.972 1.00 27.48 4 ARG B C 1
ATOM 1046 O O . ARG B 1 5 ? 77.935 25.040 26.446 1.00 25.60 4 ARG B O 1
ATOM 1054 N N . ASP B 1 6 ? 79.047 26.878 25.711 1.00 25.94 5 ASP B N 1
ATOM 1055 C CA . ASP B 1 6 ? 80.386 26.342 26.010 1.00 22.34 5 ASP B CA 1
ATOM 1056 C C . ASP B 1 6 ? 80.589 26.136 27.517 1.00 20.18 5 ASP B C 1
ATOM 1057 O O . ASP B 1 6 ? 81.167 25.124 27.899 1.00 18.97 5 ASP B O 1
ATOM 1062 N N . VAL B 1 7 ? 80.027 27.026 28.362 1.00 20.08 6 VAL B N 1
ATOM 1063 C CA . VAL B 1 7 ? 80.101 26.819 29.819 1.00 19.70 6 VAL B CA 1
ATOM 1064 C C . VAL B 1 7 ? 79.413 25.516 30.239 1.00 18.45 6 VAL B C 1
ATOM 1065 O O . VAL B 1 7 ? 79.987 24.728 31.003 1.00 19.76 6 VAL B O 1
ATOM 1069 N N . ILE B 1 8 ? 78.204 25.273 29.728 1.00 17.67 7 ILE B N 1
ATOM 1070 C CA . ILE B 1 8 ? 77.465 24.056 30.079 1.00 16.51 7 ILE B CA 1
ATOM 1071 C C . ILE B 1 8 ? 78.164 22.814 29.554 1.00 17.39 7 ILE B C 1
ATOM 1072 O O . ILE B 1 8 ? 78.180 21.781 30.229 1.00 18.09 7 ILE B O 1
ATOM 1077 N N . LEU B 1 9 ? 78.726 22.892 28.358 1.00 20.10 8 LEU B N 1
ATOM 1078 C CA . LEU B 1 9 ? 79.477 21.759 27.817 1.00 17.92 8 LEU B CA 1
ATOM 1079 C C . LEU B 1 9 ? 80.702 21.420 28.690 1.00 17.93 8 LEU B C 1
ATOM 1080 O O . LEU B 1 9 ? 81.025 20.250 28.869 1.00 18.97 8 LEU B O 1
ATOM 1085 N N . ASP B 1 10 ? 81.338 22.453 29.271 1.00 18.76 9 ASP B N 1
ATOM 1086 C CA . ASP B 1 10 ? 82.422 22.264 30.235 1.00 18.36 9 ASP B CA 1
ATOM 1087 C C . ASP B 1 10 ? 81.878 21.629 31.521 1.00 18.90 9 ASP B C 1
ATOM 1088 O O . ASP B 1 10 ? 82.521 20.725 32.102 1.00 19.07 9 ASP B O 1
ATOM 1093 N N . CYS B 1 11 ? 80.742 22.124 32.007 1.00 16.84 10 CYS B N 1
ATOM 1094 C CA . CYS B 1 11 ? 80.106 21.503 33.200 1.00 17.26 10 CYS B CA 1
ATOM 1095 C C . CYS B 1 11 ? 79.784 20.003 32.977 1.00 17.32 10 CYS B C 1
ATOM 1096 O O . CYS B 1 11 ? 80.002 19.149 33.845 1.00 18.82 10 CYS B O 1
ATOM 1099 N N . GLU B 1 12 ? 79.246 19.714 31.802 1.00 16.31 11 GLU B N 1
ATOM 1100 C CA . GLU B 1 12 ? 78.996 18.349 31.377 1.00 14.22 11 GLU B CA 1
ATOM 1101 C C . GLU B 1 12 ? 80.283 17.484 31.441 1.00 15.03 11 GLU B C 1
ATOM 1102 O O . GLU B 1 12 ? 80.245 16.400 32.009 1.00 15.05 11 GLU B O 1
ATOM 1108 N N . LYS B 1 13 ? 81.386 17.974 30.869 1.00 16.67 12 LYS B N 1
ATOM 1109 C CA . LYS B 1 13 ? 82.671 17.255 30.857 1.00 17.10 12 LYS B CA 1
ATOM 1110 C C . LYS B 1 13 ? 83.149 16.965 32.288 1.00 17.08 12 LYS B C 1
ATOM 1111 O O . LYS B 1 13 ? 83.601 15.839 32.588 1.00 16.24 12 LYS B O 1
ATOM 1114 N N . LYS B 1 14 ? 83.036 17.960 33.174 1.00 16.73 13 LYS B N 1
ATOM 1115 C CA . LYS B 1 14 ? 83.384 17.792 34.583 1.00 18.03 13 LYS B CA 1
ATOM 1116 C C . LYS B 1 14 ? 82.502 16.763 35.270 1.00 16.83 13 LYS B C 1
ATOM 1117 O O . LYS B 1 14 ? 83.014 15.953 36.046 1.00 16.85 13 LYS B O 1
ATOM 1122 N N . LEU B 1 15 ? 81.194 16.798 35.008 1.00 17.36 14 LEU B N 1
ATOM 1123 C CA . LEU B 1 15 ? 80.242 15.818 35.562 1.00 17.39 14 LEU B CA 1
ATOM 1124 C C . LEU B 1 15 ? 80.552 14.421 35.101 1.00 19.16 14 LEU B C 1
ATOM 1125 O O . LEU B 1 15 ? 80.624 13.486 35.917 1.00 19.28 14 LEU B O 1
ATOM 1130 N N . LEU B 1 16 ? 80.740 14.253 33.800 1.00 17.69 15 LEU B N 1
ATOM 1131 C CA . LEU B 1 16 ? 81.017 12.910 33.276 1.00 17.75 15 LEU B CA 1
ATOM 1132 C C . LEU B 1 16 ? 82.370 12.346 33.743 1.00 17.25 15 LEU B C 1
ATOM 1133 O O . LEU B 1 16 ? 82.449 11.139 34.003 1.00 16.26 15 LEU B O 1
ATOM 1138 N N . THR B 1 17 ? 83.385 13.209 33.874 1.00 17.71 16 THR B N 1
ATOM 1139 C CA . THR B 1 17 ? 84.691 12.856 34.463 1.00 18.47 16 THR B CA 1
ATOM 1140 C C . THR B 1 17 ? 84.515 12.439 35.936 1.00 18.50 16 THR B C 1
ATOM 1141 O O . THR B 1 17 ? 85.093 11.449 36.372 1.00 17.76 16 THR B O 1
ATOM 1145 N N . ALA B 1 18 ? 83.689 13.171 36.696 1.00 16.21 17 ALA B N 1
ATOM 1146 C CA . ALA B 1 18 ? 83.455 12.822 38.118 1.00 17.48 17 ALA B CA 1
ATOM 1147 C C . ALA B 1 18 ? 82.806 11.438 38.241 1.00 20.66 17 ALA B C 1
ATOM 1148 O O . ALA B 1 18 ? 83.213 10.617 39.078 1.00 21.01 17 ALA B O 1
ATOM 1150 N N . ILE B 1 19 ? 81.828 11.180 37.390 1.00 21.42 18 ILE B N 1
ATOM 1151 C CA . ILE B 1 19 ? 81.092 9.907 37.349 1.00 23.05 18 ILE B CA 1
ATOM 1152 C C . ILE B 1 19 ? 82.002 8.748 37.012 1.00 22.37 18 ILE B C 1
ATOM 1153 O O . ILE B 1 19 ? 81.970 7.717 37.699 1.00 23.28 18 ILE B O 1
ATOM 1158 N N . GLN B 1 20 ? 82.823 8.940 35.978 1.00 22.12 19 GLN B N 1
ATOM 1159 C CA . GLN B 1 20 ? 83.752 7.924 35.529 1.00 24.45 19 GLN B CA 1
ATOM 1160 C C . GLN B 1 20 ? 84.805 7.575 36.588 1.00 23.21 19 GLN B C 1
ATOM 1161 O O . GLN B 1 20 ? 85.209 6.413 36.691 1.00 23.24 19 GLN B O 1
ATOM 1167 N N . ASN B 1 21 ? 85.205 8.559 37.388 1.00 22.09 20 ASN B N 1
ATOM 1168 C CA . ASN B 1 21 ? 86.216 8.404 38.421 1.00 22.65 20 ASN B CA 1
ATOM 1169 C C . ASN B 1 21 ? 85.680 8.302 39.862 1.00 23.84 20 ASN B C 1
ATOM 1170 O O . ASN B 1 21 ? 86.475 8.348 40.789 1.00 24.63 20 ASN B O 1
ATOM 1175 N N . ASN B 1 22 ? 84.367 8.118 40.063 1.00 21.56 21 ASN B N 1
ATOM 1176 C CA . ASN B 1 22 ? 83.768 8.090 41.426 1.00 22.55 21 ASN B CA 1
ATOM 1177 C C . ASN B 1 22 ? 84.236 9.256 42.318 1.00 21.70 21 ASN B C 1
ATOM 1178 O O . ASN B 1 22 ? 84.530 9.062 43.505 1.00 20.21 21 ASN B O 1
ATOM 1183 N N . ASP B 1 23 ? 84.335 10.452 41.727 1.00 19.96 22 ASP B N 1
ATOM 1184 C CA . ASP B 1 23 ? 84.771 11.648 42.449 1.00 21.27 22 ASP B CA 1
ATOM 1185 C C . ASP B 1 23 ? 83.524 12.209 43.117 1.00 23.22 22 ASP B C 1
ATOM 1186 O O . ASP B 1 23 ? 82.883 13.125 42.595 1.00 20.26 22 ASP B O 1
ATOM 1191 N N . VAL B 1 24 ? 83.227 11.662 44.299 1.00 22.63 23 VAL B N 1
ATOM 1192 C CA A VAL B 1 24 ? 82.043 12.005 45.097 0.50 23.25 23 VAL B CA 1
ATOM 1193 C CA B VAL B 1 24 ? 82.012 12.026 45.041 0.50 22.62 23 VAL B CA 1
ATOM 1194 C C . VAL B 1 24 ? 82.031 13.459 45.592 1.00 22.39 23 VAL B C 1
ATOM 1195 O O . VAL B 1 24 ? 80.963 14.069 45.772 1.00 21.86 23 VAL B O 1
ATOM 1202 N N . GLU B 1 25 ? 83.223 14.009 45.797 1.00 19.70 24 GLU B N 1
ATOM 1203 C CA . GLU B 1 25 ? 83.433 15.374 46.272 1.00 17.62 24 GLU B CA 1
ATOM 1204 C C . GLU B 1 25 ? 82.952 16.342 45.154 1.00 17.32 24 GLU B C 1
ATOM 1205 O O . GLU B 1 25 ? 82.292 17.349 45.421 1.00 19.71 24 GLU B O 1
ATOM 1211 N N . SER B 1 26 ? 83.261 16.006 43.907 1.00 15.41 25 SER B N 1
ATOM 1212 C CA . SER B 1 26 ? 82.820 16.793 42.760 1.00 16.68 25 SER B CA 1
ATOM 1213 C C . SER B 1 26 ? 81.308 16.653 42.592 1.00 16.99 25 SER B C 1
ATOM 1214 O O . SER B 1 26 ? 80.594 17.647 42.361 1.00 17.12 25 SER B O 1
ATOM 1217 N N . LEU B 1 27 ? 80.810 15.422 42.678 1.00 17.43 26 LEU B N 1
ATOM 1218 C CA . LEU B 1 27 ? 79.350 15.195 42.570 1.00 18.84 26 LEU B CA 1
ATOM 1219 C C . LEU B 1 27 ? 78.546 15.945 43.649 1.00 19.50 26 LEU B C 1
ATOM 1220 O O . LEU B 1 27 ? 77.439 16.418 43.376 1.00 17.54 26 LEU B O 1
ATOM 1225 N N . GLU B 1 28 ? 79.088 16.031 44.873 1.00 21.29 27 GLU B N 1
ATOM 1226 C CA A GLU B 1 28 ? 78.430 16.785 45.946 0.50 20.57 27 GLU B CA 1
ATOM 1227 C CA B GLU B 1 28 ? 78.460 16.804 45.970 0.50 20.82 27 GLU B CA 1
ATOM 1228 C C . GLU B 1 28 ? 78.248 18.252 45.532 1.00 21.53 27 GLU B C 1
ATOM 1229 O O . GLU B 1 28 ? 77.245 18.867 45.873 1.00 20.58 27 GLU B O 1
ATOM 1240 N N . VAL B 1 29 ? 79.194 18.802 44.777 1.00 19.42 28 VAL B N 1
ATOM 1241 C CA . VAL B 1 29 ? 79.076 20.188 44.301 1.00 18.81 28 VAL B CA 1
ATOM 1242 C C . VAL B 1 29 ? 78.228 20.358 43.039 1.00 18.04 28 VAL B C 1
ATOM 1243 O O . VAL B 1 29 ? 77.507 21.352 42.928 1.00 18.62 28 VAL B O 1
ATOM 1247 N N . LEU B 1 30 ? 78.373 19.441 42.082 1.00 16.55 29 LEU B N 1
ATOM 1248 C CA . LEU B 1 30 ? 77.671 19.526 40.776 1.00 16.41 29 LEU B CA 1
ATOM 1249 C C . LEU B 1 30 ? 76.181 19.164 40.791 1.00 16.76 29 LEU B C 1
ATOM 1250 O O . LEU B 1 30 ? 75.433 19.684 39.989 1.00 17.61 29 LEU B O 1
ATOM 1255 N N . LEU B 1 31 ? 75.777 18.269 41.692 1.00 15.44 30 LEU B N 1
ATOM 1256 C CA . LEU B 1 31 ? 74.388 17.864 41.862 1.00 14.26 30 LEU B CA 1
ATOM 1257 C C . LEU B 1 31 ? 73.737 18.729 42.935 1.00 15.45 30 LEU B C 1
ATOM 1258 O O . LEU B 1 31 ? 74.315 18.942 44.023 1.00 15.91 30 LEU B O 1
ATOM 1263 N N . HIS B 1 32 ? 72.575 19.273 42.615 1.00 14.60 31 HIS B N 1
ATOM 1264 C CA . HIS B 1 32 ? 71.824 20.074 43.599 1.00 13.16 31 HIS B CA 1
ATOM 1265 C C . HIS B 1 32 ? 71.207 19.135 44.628 1.00 13.14 31 HIS B C 1
ATOM 1266 O O . HIS B 1 32 ? 70.784 18.059 44.283 1.00 13.88 31 HIS B O 1
ATOM 1273 N N . ASP B 1 33 ? 71.168 19.542 45.903 1.00 15.22 32 ASP B N 1
ATOM 1274 C CA . ASP B 1 33 ? 70.623 18.724 46.979 1.00 15.12 32 ASP B CA 1
ATOM 1275 C C . ASP B 1 33 ? 69.215 18.213 46.733 1.00 17.40 32 ASP B C 1
ATOM 1276 O O . ASP B 1 33 ? 68.883 17.119 47.176 1.00 17.17 32 ASP B O 1
ATOM 1281 N N . ASP B 1 34 ? 68.386 19.027 46.071 1.00 15.77 33 ASP B N 1
ATOM 1282 C CA . ASP B 1 34 ? 66.977 18.705 45.855 1.00 14.32 33 ASP B CA 1
ATOM 1283 C C . ASP B 1 34 ? 66.638 18.155 44.478 1.00 15.17 33 ASP B C 1
ATOM 1284 O O . ASP B 1 34 ? 65.492 18.141 44.066 1.00 17.67 33 ASP B O 1
ATOM 1289 N N . LEU B 1 35 ? 67.618 17.621 43.774 1.00 16.19 34 LEU B N 1
ATOM 1290 C CA . LEU B 1 35 ? 67.305 17.057 42.462 1.00 17.29 34 LEU B CA 1
ATOM 1291 C C . LEU B 1 35 ? 66.459 15.797 42.524 1.00 16.58 34 LEU B C 1
ATOM 1292 O O . LEU B 1 35 ? 66.360 15.147 43.575 1.00 16.79 34 LEU B O 1
ATOM 1297 N N . LEU B 1 36 ? 65.796 15.500 41.398 1.00 16.86 35 LEU B N 1
ATOM 1298 C CA . LEU B 1 36 ? 65.176 14.196 41.184 1.00 14.84 35 LEU B CA 1
ATOM 1299 C C . LEU B 1 36 ? 65.705 13.636 39.890 1.00 16.71 35 LEU B C 1
ATOM 1300 O O . LEU B 1 36 ? 65.836 14.370 38.931 1.00 16.98 35 LEU B O 1
ATOM 1305 N N . PHE B 1 37 ? 66.010 12.345 39.881 1.00 16.51 36 PHE B N 1
ATOM 1306 C CA A PHE B 1 37 ? 66.440 11.621 38.684 0.50 15.62 36 PHE B CA 1
ATOM 1307 C CA B PHE B 1 37 ? 66.417 11.663 38.676 0.50 17.61 36 PHE B CA 1
ATOM 1308 C C . PHE B 1 37 ? 65.516 10.438 38.430 1.00 17.35 36 PHE B C 1
ATOM 1309 O O . PHE B 1 37 ? 65.142 9.736 39.396 1.00 19.71 36 PHE B O 1
ATOM 1324 N N . ILE B 1 38 ? 65.181 10.170 37.162 1.00 14.85 37 ILE B N 1
ATOM 1325 C CA A ILE B 1 38 ? 64.396 8.965 36.793 0.50 15.04 37 ILE B CA 1
ATOM 1326 C CA B ILE B 1 38 ? 64.416 8.947 36.852 0.50 16.34 37 ILE B CA 1
ATOM 1327 C C . ILE B 1 38 ? 65.373 7.985 36.128 1.00 17.58 37 ILE B C 1
ATOM 1328 O O . ILE B 1 38 ? 66.142 8.375 35.267 1.00 17.78 37 ILE B O 1
ATOM 1337 N N . ILE B 1 39 ? 65.338 6.713 36.532 1.00 16.06 38 ILE B N 1
ATOM 1338 C CA . ILE B 1 39 ? 66.242 5.690 35.951 1.00 16.77 38 ILE B CA 1
ATOM 1339 C C . ILE B 1 39 ? 65.402 4.719 35.120 1.00 15.49 38 ILE B C 1
ATOM 1340 O O . ILE B 1 39 ? 64.186 4.755 35.190 1.00 15.80 38 ILE B O 1
ATOM 1345 N N . PRO B 1 40 ? 66.052 3.853 34.293 1.00 15.70 39 PRO B N 1
ATOM 1346 C CA . PRO B 1 40 ? 65.271 2.984 33.396 1.00 15.81 39 PRO B CA 1
ATOM 1347 C C . PRO B 1 40 ? 64.154 2.113 33.973 1.00 16.54 39 PRO B C 1
ATOM 1348 O O . PRO B 1 40 ? 63.167 1.867 33.278 1.00 17.74 39 PRO B O 1
ATOM 1352 N N . SER B 1 41 ? 64.266 1.720 35.249 1.00 14.27 40 SER B N 1
ATOM 1353 C CA . SER B 1 41 ? 63.236 0.935 35.920 1.00 13.94 40 SER B CA 1
ATOM 1354 C C . SER B 1 41 ? 61.980 1.766 36.250 1.00 13.88 40 SER B C 1
ATOM 1355 O O . SER B 1 41 ? 60.966 1.196 36.668 1.00 15.11 40 SER B O 1
ATOM 1358 N N . GLY B 1 42 ? 62.055 3.087 36.072 1.00 13.82 41 GLY B N 1
ATOM 1359 C CA . GLY B 1 42 ? 60.986 3.973 36.470 1.00 12.98 41 GLY B CA 1
ATOM 1360 C C . GLY B 1 42 ? 61.117 4.528 37.869 1.00 13.85 41 GLY B C 1
ATOM 1361 O O . GLY B 1 42 ? 60.332 5.399 38.261 1.00 16.25 41 GLY B O 1
ATOM 1362 N N . GLU B 1 43 ? 62.142 4.113 38.632 1.00 13.91 42 GLU B N 1
ATOM 1363 C CA . GLU B 1 43 ? 62.328 4.601 39.983 1.00 15.41 42 GLU B CA 1
ATOM 1364 C C . GLU B 1 43 ? 62.859 6.020 39.983 1.00 14.41 42 GLU B C 1
ATOM 1365 O O . GLU B 1 43 ? 63.509 6.438 39.027 1.00 15.10 42 GLU B O 1
ATOM 1371 N N . THR B 1 44 ? 62.511 6.743 41.046 1.00 14.92 43 THR B N 1
ATOM 1372 C CA . THR B 1 44 ? 62.962 8.115 41.268 1.00 15.39 43 THR B CA 1
ATOM 1373 C C . THR B 1 44 ? 64.118 8.061 42.271 1.00 15.38 43 THR B C 1
ATOM 1374 O O . THR B 1 44 ? 63.979 7.466 43.361 1.00 16.38 43 THR B O 1
ATOM 1378 N N . VAL B 1 45 ? 65.242 8.680 41.901 1.00 16.41 44 VAL B N 1
ATOM 1379 C CA . VAL B 1 45 ? 66.451 8.684 42.702 1.00 16.06 44 VAL B CA 1
ATOM 1380 C C . VAL B 1 45 ? 66.766 10.125 43.163 1.00 15.68 44 VAL B C 1
ATOM 1381 O O . VAL B 1 45 ? 66.633 11.061 42.417 1.00 17.55 44 VAL B O 1
ATOM 1385 N N . THR B 1 46 ? 67.165 10.235 44.442 1.00 16.58 45 THR B N 1
ATOM 1386 C CA . THR B 1 46 ? 67.568 11.471 45.067 1.00 16.50 45 THR B CA 1
ATOM 1387 C C . THR B 1 46 ? 69.087 11.614 45.042 1.00 16.81 45 THR B C 1
ATOM 1388 O O . THR B 1 46 ? 69.819 10.667 44.791 1.00 16.34 45 THR B O 1
ATOM 1392 N N . LYS B 1 47 ? 69.573 12.826 45.300 1.00 16.10 46 LYS B N 1
ATOM 1393 C CA . LYS B 1 47 ? 71.022 13.038 45.417 1.00 17.19 46 LYS B CA 1
ATOM 1394 C C . LYS B 1 47 ? 71.687 12.115 46.451 1.00 17.60 46 LYS B C 1
ATOM 1395 O O . LYS B 1 47 ? 72.711 11.542 46.152 1.00 19.12 46 LYS B O 1
ATOM 1401 N N . GLU B 1 48 ? 71.079 11.992 47.634 1.00 19.19 47 GLU B N 1
ATOM 1402 C CA . GLU B 1 48 ? 71.618 11.116 48.690 1.00 22.18 47 GLU B CA 1
ATOM 1403 C C . GLU B 1 48 ? 71.812 9.697 48.198 1.00 19.88 47 GLU B C 1
ATOM 1404 O O . GLU B 1 48 ? 72.855 9.120 48.399 1.00 19.19 47 GLU B O 1
ATOM 1410 N N . THR B 1 49 ? 70.772 9.146 47.578 1.00 19.76 48 THR B N 1
ATOM 1411 C CA . THR B 1 49 ? 70.817 7.770 47.058 1.00 20.23 48 THR B CA 1
ATOM 1412 C C . THR B 1 49 ? 71.855 7.588 45.988 1.00 20.21 48 THR B C 1
ATOM 1413 O O . THR B 1 49 ? 72.628 6.614 46.024 1.00 19.78 48 THR B O 1
ATOM 1417 N N . ASP B 1 50 ? 71.928 8.562 45.089 1.00 20.76 49 ASP B N 1
ATOM 1418 C CA . ASP B 1 50 ? 72.879 8.544 43.995 1.00 21.72 49 ASP B CA 1
ATOM 1419 C C . ASP B 1 50 ? 74.337 8.607 44.513 1.00 21.75 49 ASP B C 1
ATOM 1420 O O . ASP B 1 50 ? 75.184 7.763 44.157 1.00 20.91 49 ASP B O 1
ATOM 1425 N N . ILE B 1 51 ? 74.628 9.571 45.386 1.00 19.90 50 ILE B N 1
ATOM 1426 C CA . ILE B 1 51 ? 75.982 9.684 45.976 1.00 20.20 50 ILE B CA 1
ATOM 1427 C C . ILE B 1 51 ? 76.359 8.429 46.786 1.00 19.60 50 ILE B C 1
ATOM 1428 O O . ILE B 1 51 ? 77.491 7.962 46.698 1.00 26.14 50 ILE B O 1
ATOM 1433 N N . ALA B 1 52 ? 75.404 7.887 47.536 1.00 20.38 51 ALA B N 1
ATOM 1434 C CA . ALA B 1 52 ? 75.608 6.646 48.282 1.00 20.85 51 ALA B CA 1
ATOM 1435 C C . ALA B 1 52 ? 76.052 5.481 47.357 1.00 22.39 51 ALA B C 1
ATOM 1436 O O . ALA B 1 52 ? 76.929 4.691 47.734 1.00 24.49 51 ALA B O 1
ATOM 1438 N N . ALA B 1 53 ? 75.476 5.395 46.157 1.00 20.73 52 ALA B N 1
ATOM 1439 C CA . ALA B 1 53 ? 75.855 4.372 45.183 1.00 23.17 52 ALA B CA 1
ATOM 1440 C C . ALA B 1 53 ? 77.322 4.526 44.739 1.00 23.68 52 ALA B C 1
ATOM 1441 O O . ALA B 1 53 ? 78.059 3.540 44.691 1.00 26.57 52 ALA B O 1
ATOM 1443 N N . TYR B 1 54 ? 77.742 5.747 44.401 1.00 22.64 53 TYR B N 1
ATOM 1444 C CA . TYR B 1 54 ? 79.142 6.005 44.024 1.00 24.57 53 TYR B CA 1
ATOM 1445 C C . TYR B 1 54 ? 80.116 5.791 45.191 1.00 25.03 53 TYR B C 1
ATOM 1446 O O . TYR B 1 54 ? 81.225 5.318 44.972 1.00 25.66 53 TYR B O 1
ATOM 1455 N N . SER B 1 55 ? 79.698 6.166 46.404 1.00 22.91 54 SER B N 1
ATOM 1456 C CA . SER B 1 55 ? 80.508 6.015 47.609 1.00 25.75 54 SER B CA 1
ATOM 1457 C C . SER B 1 55 ? 80.651 4.549 47.990 1.00 25.22 54 SER B C 1
ATOM 1458 O O . SER B 1 55 ? 81.662 4.189 48.606 1.00 26.95 54 SER B O 1
ATOM 1461 N N . SER B 1 56 ? 79.666 3.715 47.623 1.00 26.02 55 SER B N 1
ATOM 1462 C CA . SER B 1 56 ? 79.688 2.259 47.922 1.00 27.87 55 SER B CA 1
ATOM 1463 C C . SER B 1 56 ? 80.826 1.462 47.271 1.00 28.73 55 SER B C 1
ATOM 1464 O O . SER B 1 56 ? 81.118 0.347 47.724 1.00 29.93 55 SER B O 1
ATOM 1467 N N . GLY B 1 57 ? 81.416 1.995 46.193 1.00 29.49 56 GLY B N 1
ATOM 1468 C CA . GLY B 1 57 ? 82.446 1.286 45.423 1.00 32.42 56 GLY B CA 1
ATOM 1469 C C . GLY B 1 57 ? 81.899 0.267 44.411 1.00 33.26 56 GLY B C 1
ATOM 1470 O O . GLY B 1 57 ? 82.680 -0.342 43.676 1.00 34.97 56 GLY B O 1
ATOM 1471 N N . LYS B 1 58 ? 80.572 0.106 44.341 1.00 31.46 57 LYS B N 1
ATOM 1472 C CA . LYS B 1 58 ? 79.918 -0.867 43.455 1.00 31.15 57 LYS B CA 1
ATOM 1473 C C . LYS B 1 58 ? 79.700 -0.345 42.021 1.00 29.60 57 LYS B C 1
ATOM 1474 O O . LYS B 1 58 ? 79.196 -1.080 41.175 1.00 29.79 57 LYS B O 1
ATOM 1477 N N . ILE B 1 59 ? 80.067 0.913 41.760 1.00 27.61 58 ILE B N 1
ATOM 1478 C CA . ILE B 1 59 ? 79.993 1.518 40.423 1.00 27.55 58 ILE B CA 1
ATOM 1479 C C . ILE B 1 59 ? 81.451 1.739 39.987 1.00 27.95 58 ILE B C 1
ATOM 1480 O O . ILE B 1 59 ? 82.197 2.455 40.660 1.00 27.56 58 ILE B O 1
ATOM 1485 N N . ALA B 1 60 ? 81.863 1.080 38.904 1.00 24.44 59 ALA B N 1
ATOM 1486 C CA . ALA B 1 60 ? 83.225 1.168 38.387 1.00 21.81 59 ALA B CA 1
ATOM 1487 C C . ALA B 1 60 ? 83.138 1.277 36.877 1.00 22.08 59 ALA B C 1
ATOM 1488 O O . ALA B 1 60 ? 83.222 0.277 36.171 1.00 19.76 59 ALA B O 1
ATOM 1490 N N . LEU B 1 61 ? 82.999 2.504 36.395 1.00 24.06 60 LEU B N 1
ATOM 1491 C CA . LEU B 1 61 ? 82.830 2.781 34.973 1.00 25.20 60 LEU B CA 1
ATOM 1492 C C . LEU B 1 61 ? 84.159 2.977 34.250 1.00 27.80 60 LEU B C 1
ATOM 1493 O O . LEU B 1 61 ? 85.002 3.739 34.698 1.00 33.16 60 LEU B O 1
ATOM 1498 N N . ARG B 1 62 ? 84.351 2.259 33.143 1.00 25.21 61 ARG B N 1
ATOM 1499 C CA . ARG B 1 62 ? 85.547 2.382 32.333 1.00 25.52 61 ARG B CA 1
ATOM 1500 C C . ARG B 1 62 ? 85.439 3.525 31.336 1.00 25.93 61 ARG B C 1
ATOM 1501 O O . ARG B 1 62 ? 86.413 4.263 31.130 1.00 27.14 61 ARG B O 1
ATOM 1509 N N . ALA B 1 63 ? 84.268 3.670 30.711 1.00 23.32 62 ALA B N 1
ATOM 1510 C CA . ALA B 1 63 ? 84.071 4.683 29.674 1.00 21.62 62 ALA B CA 1
ATOM 1511 C C . ALA B 1 63 ? 82.685 5.279 29.792 1.00 22.54 62 ALA B C 1
ATOM 1512 O O . ALA B 1 63 ? 81.725 4.532 30.034 1.00 19.74 62 ALA B O 1
ATOM 1514 N N . VAL B 1 64 ? 82.591 6.614 29.687 1.00 23.90 63 VAL B N 1
ATOM 1515 C CA . VAL B 1 64 ? 81.327 7.361 29.718 1.00 22.07 63 VAL B CA 1
ATOM 1516 C C . VAL B 1 64 ? 81.443 8.399 28.576 1.00 23.97 63 VAL B C 1
ATOM 1517 O O . VAL B 1 64 ? 81.961 9.498 28.780 1.00 25.44 63 VAL B O 1
ATOM 1521 N N . VAL B 1 65 ? 80.924 8.047 27.398 1.00 20.82 64 VAL B N 1
ATOM 1522 C CA . VAL B 1 65 ? 81.149 8.812 26.171 1.00 22.71 64 VAL B CA 1
ATOM 1523 C C . VAL B 1 65 ? 79.889 9.515 25.620 1.00 20.45 64 VAL B C 1
ATOM 1524 O O . VAL B 1 65 ? 78.978 8.839 25.174 1.00 19.67 64 VAL B O 1
ATOM 1528 N N . PRO B 1 66 ? 79.872 10.865 25.610 1.00 19.13 65 PRO B N 1
ATOM 1529 C CA . PRO B 1 66 ? 78.756 11.659 25.129 1.00 17.61 65 PRO B CA 1
ATOM 1530 C C . PRO B 1 66 ? 78.835 11.984 23.617 1.00 17.40 65 PRO B C 1
ATOM 1531 O O . PRO B 1 66 ? 79.936 12.027 23.035 1.00 19.64 65 PRO B O 1
ATOM 1535 N N . SER B 1 67 ? 77.687 12.199 23.001 1.00 16.18 66 SER B N 1
ATOM 1536 C CA . SER B 1 67 ? 77.573 12.638 21.619 1.00 17.75 66 SER B CA 1
ATOM 1537 C C . SER B 1 67 ? 76.200 13.187 21.354 1.00 17.24 66 SER B C 1
ATOM 1538 O O . SER B 1 67 ? 75.250 12.928 22.114 1.00 17.43 66 SER B O 1
ATOM 1541 N N . ASP B 1 68 ? 76.104 13.928 20.255 1.00 16.79 67 ASP B N 1
ATOM 1542 C CA . ASP B 1 68 ? 74.836 14.405 19.777 1.00 16.88 67 ASP B CA 1
ATOM 1543 C C . ASP B 1 68 ? 74.084 15.283 20.791 1.00 16.91 67 ASP B C 1
ATOM 1544 O O . ASP B 1 68 ? 72.901 15.113 21.012 1.00 18.39 67 ASP B O 1
ATOM 1549 N N . TYR B 1 69 ? 74.790 16.198 21.429 1.00 15.93 68 TYR B N 1
ATOM 1550 C CA . TYR B 1 69 ? 74.137 17.144 22.339 1.00 15.71 68 TYR B CA 1
ATOM 1551 C C . TYR B 1 69 ? 73.063 17.947 21.625 1.00 16.80 68 TYR B C 1
ATOM 1552 O O . TYR B 1 69 ? 73.330 18.448 20.502 1.00 18.86 68 TYR B O 1
ATOM 1561 N N . ILE B 1 70 ? 71.906 18.099 22.280 1.00 16.54 69 ILE B N 1
ATOM 1562 C CA . ILE B 1 70 ? 70.808 19.001 21.894 1.00 15.11 69 ILE B CA 1
ATOM 1563 C C . ILE B 1 70 ? 70.517 19.810 23.172 1.00 16.76 69 ILE B C 1
ATOM 1564 O O . ILE B 1 70 ? 70.258 19.230 24.246 1.00 16.85 69 ILE B O 1
ATOM 1569 N N . ILE B 1 71 ? 70.650 21.132 23.050 1.00 16.95 70 ILE B N 1
ATOM 1570 C CA . ILE B 1 71 ? 70.632 22.042 24.178 1.00 16.40 70 ILE B CA 1
ATOM 1571 C C . ILE B 1 71 ? 69.651 23.177 23.952 1.00 14.95 70 ILE B C 1
ATOM 1572 O O . ILE B 1 71 ? 69.489 23.642 22.824 1.00 16.83 70 ILE B O 1
ATOM 1577 N N . ARG B 1 72 ? 68.967 23.574 25.036 1.00 14.77 71 ARG B N 1
ATOM 1578 C CA . ARG B 1 72 ? 68.075 24.764 25.064 1.00 14.52 71 ARG B CA 1
ATOM 1579 C C . ARG B 1 72 ? 68.463 25.641 26.263 1.00 16.38 71 ARG B C 1
ATOM 1580 O O . ARG B 1 72 ? 68.563 25.152 27.372 1.00 16.81 71 ARG B O 1
ATOM 1588 N N . ILE B 1 73 ? 68.665 26.934 26.028 1.00 17.12 72 ILE B N 1
ATOM 1589 C CA . ILE B 1 73 ? 69.063 27.903 27.039 1.00 15.92 72 ILE B CA 1
ATOM 1590 C C . ILE B 1 73 ? 67.810 28.718 27.374 1.00 16.62 72 ILE B C 1
ATOM 1591 O O . ILE B 1 73 ? 67.202 29.331 26.476 1.00 17.35 72 ILE B O 1
ATOM 1596 N N . ILE B 1 74 ? 67.442 28.734 28.657 1.00 17.51 73 ILE B N 1
ATOM 1597 C CA . ILE B 1 74 ? 66.218 29.400 29.145 1.00 18.36 73 ILE B CA 1
ATOM 1598 C C . ILE B 1 74 ? 66.624 30.225 30.352 1.00 15.61 73 ILE B C 1
ATOM 1599 O O . ILE B 1 74 ? 66.465 29.804 31.490 1.00 16.44 73 ILE B O 1
ATOM 1604 N N . HIS B 1 75 ? 67.139 31.418 30.093 1.00 17.40 74 HIS B N 1
ATOM 1605 C CA . HIS B 1 75 ? 67.607 32.316 31.142 1.00 19.99 74 HIS B CA 1
ATOM 1606 C C . HIS B 1 75 ? 68.672 31.671 32.023 1.00 20.04 74 HIS B C 1
ATOM 1607 O O . HIS B 1 75 ? 69.743 31.371 31.522 1.00 19.80 74 HIS B O 1
ATOM 1614 N N . ASP B 1 76 ? 68.389 31.390 33.305 1.00 16.53 75 ASP B N 1
ATOM 1615 C CA . ASP B 1 76 ? 69.408 30.830 34.194 1.00 16.37 75 ASP B CA 1
ATOM 1616 C C . ASP B 1 76 ? 69.416 29.316 34.219 1.00 16.58 75 ASP B C 1
ATOM 1617 O O . ASP B 1 76 ? 70.039 28.722 35.117 1.00 15.83 75 ASP B O 1
ATOM 1622 N N . THR B 1 77 ? 68.733 28.696 33.256 1.00 16.53 76 THR B N 1
ATOM 1623 C CA . THR B 1 77 ? 68.559 27.255 33.171 1.00 16.31 76 THR B CA 1
ATOM 1624 C C . THR B 1 77 ? 68.889 26.759 31.778 1.00 19.04 76 THR B C 1
ATOM 1625 O O . THR B 1 77 ? 68.607 27.405 30.803 1.00 17.65 76 THR B O 1
ATOM 1629 N N . VAL B 1 78 ? 69.530 25.601 31.702 1.00 17.64 77 VAL B N 1
ATOM 1630 C CA . VAL B 1 78 ? 69.914 24.983 30.450 1.00 17.04 77 VAL B CA 1
ATOM 1631 C C . VAL B 1 78 ? 69.433 23.528 30.459 1.00 15.14 77 VAL B C 1
ATOM 1632 O O . VAL B 1 78 ? 69.679 22.796 31.418 1.00 16.23 77 VAL B O 1
ATOM 1636 N N . VAL B 1 79 ? 68.712 23.157 29.408 1.00 15.62 78 VAL B N 1
ATOM 1637 C CA . VAL B 1 79 ? 68.144 21.835 29.253 1.00 15.53 78 VAL B CA 1
ATOM 1638 C C . VAL B 1 79 ? 69.044 21.114 28.259 1.00 16.35 78 VAL B C 1
ATOM 1639 O O . VAL B 1 79 ? 69.310 21.633 27.162 1.00 16.51 78 VAL B O 1
ATOM 1643 N N . VAL B 1 80 ? 69.472 19.916 28.629 1.00 15.40 79 VAL B N 1
ATOM 1644 C CA . VAL B 1 80 ? 70.361 19.113 27.846 1.00 15.87 79 VAL B CA 1
ATOM 1645 C C . VAL B 1 80 ? 69.802 17.731 27.560 1.00 17.32 79 VAL B C 1
ATOM 1646 O O . VAL B 1 80 ? 69.392 17.039 28.466 1.00 19.40 79 VAL B O 1
ATOM 1650 N N . SER B 1 81 ? 69.852 17.344 26.287 1.00 17.09 80 SER B N 1
ATOM 1651 C CA . SER B 1 81 ? 69.553 16.003 25.817 1.00 15.32 80 SER B CA 1
ATOM 1652 C C . SER B 1 81 ? 70.862 15.452 25.160 1.00 14.75 80 SER B C 1
ATOM 1653 O O . SER B 1 81 ? 71.434 16.115 24.274 1.00 15.84 80 SER B O 1
ATOM 1656 N N . VAL B 1 82 ? 71.309 14.248 25.523 1.00 15.03 81 VAL B N 1
ATOM 1657 C CA . VAL B 1 82 ? 72.594 13.708 25.039 1.00 15.19 81 VAL B CA 1
ATOM 1658 C C . VAL B 1 82 ? 72.616 12.184 24.950 1.00 17.98 81 VAL B C 1
ATOM 1659 O O . VAL B 1 82 ? 71.987 11.515 25.788 1.00 16.25 81 VAL B O 1
ATOM 1663 N N . ASN B 1 83 ? 73.319 11.670 23.936 1.00 16.40 82 ASN B N 1
ATOM 1664 C CA . ASN B 1 83 ? 73.547 10.228 23.787 1.00 17.00 82 ASN B CA 1
ATOM 1665 C C . ASN B 1 83 ? 74.775 9.904 24.629 1.00 15.63 82 ASN B C 1
ATOM 1666 O O . ASN B 1 83 ? 75.846 10.520 24.440 1.00 18.09 82 ASN B O 1
ATOM 1671 N N . ILE B 1 84 ? 74.658 8.911 25.522 1.00 15.61 83 ILE B N 1
ATOM 1672 C CA . ILE B 1 84 ? 75.784 8.502 26.382 1.00 15.25 83 ILE B CA 1
ATOM 1673 C C . ILE B 1 84 ? 76.002 7.021 26.276 1.00 16.52 83 ILE B C 1
ATOM 1674 O O . ILE B 1 84 ? 75.080 6.250 26.502 1.00 17.00 83 ILE B O 1
ATOM 1679 N N . GLU B 1 85 ? 77.221 6.609 25.918 1.00 17.08 84 GLU B N 1
ATOM 1680 C CA A GLU B 1 85 ? 77.551 5.183 25.872 0.50 18.29 84 GLU B CA 1
ATOM 1681 C CA B GLU B 1 85 ? 77.612 5.191 25.846 0.50 17.49 84 GLU B CA 1
ATOM 1682 C C . GLU B 1 85 ? 78.408 4.887 27.109 1.00 18.60 84 GLU B C 1
ATOM 1683 O O . GLU B 1 85 ? 79.380 5.597 27.411 1.00 17.61 84 GLU B O 1
ATOM 1694 N N . ILE B 1 86 ? 78.001 3.870 27.867 1.00 17.72 85 ILE B N 1
ATOM 1695 C CA . ILE B 1 86 ? 78.648 3.536 29.132 1.00 17.80 85 ILE B CA 1
ATOM 1696 C C . ILE B 1 86 ? 79.131 2.085 29.145 1.00 17.62 85 ILE B C 1
ATOM 1697 O O . ILE B 1 86 ? 78.394 1.185 28.730 1.00 17.46 85 ILE B O 1
ATOM 1702 N N . LYS B 1 87 ? 80.366 1.897 29.590 1.00 17.68 86 LYS B N 1
ATOM 1703 C CA . LYS B 1 87 ? 80.978 0.583 29.758 1.00 17.33 86 LYS B CA 1
ATOM 1704 C C . LYS B 1 87 ? 81.525 0.525 31.168 1.00 19.31 86 LYS B C 1
ATOM 1705 O O . LYS B 1 87 ? 82.161 1.474 31.639 1.00 19.16 86 LYS B O 1
ATOM 1711 N N . GLY B 1 88 ? 81.214 -0.544 31.885 1.00 17.12 87 GLY B N 1
ATOM 1712 C CA . GLY B 1 88 ? 81.735 -0.689 33.239 1.00 19.05 87 GLY B CA 1
ATOM 1713 C C . GLY B 1 88 ? 80.836 -1.538 34.086 1.00 20.39 87 GLY B C 1
ATOM 1714 O O . GLY B 1 88 ? 79.971 -2.220 33.561 1.00 24.19 87 GLY B O 1
ATOM 1715 N N . GLU B 1 89 ? 81.075 -1.509 35.393 1.00 21.93 88 GLU B N 1
ATOM 1716 C CA . GLU B 1 89 ? 80.262 -2.252 36.368 1.00 23.25 88 GLU B CA 1
ATOM 1717 C C . GLU B 1 89 ? 79.355 -1.275 37.067 1.00 22.38 88 GLU B C 1
ATOM 1718 O O . GLU B 1 89 ? 79.807 -0.208 37.498 1.00 21.80 88 GLU B O 1
ATOM 1724 N N . TYR B 1 90 ? 78.071 -1.619 37.152 1.00 25.29 89 TYR B N 1
ATOM 1725 C CA . TYR B 1 90 ? 77.063 -0.757 37.783 1.00 26.22 89 TYR B CA 1
ATOM 1726 C C . TYR B 1 90 ? 76.194 -1.596 38.711 1.00 27.43 89 TYR B C 1
ATOM 1727 O O . TYR B 1 90 ? 75.272 -2.272 38.246 1.00 26.12 89 TYR B O 1
ATOM 1744 N N . GLU B 1 92 ? 74.926 -4.545 40.449 1.00 28.99 91 GLU B N 1
ATOM 1745 C CA . GLU B 1 92 ? 75.065 -5.926 40.005 1.00 29.78 91 GLU B CA 1
ATOM 1746 C C . GLU B 1 92 ? 74.874 -6.116 38.484 1.00 31.00 91 GLU B C 1
ATOM 1747 O O . GLU B 1 92 ? 74.644 -7.236 38.024 1.00 30.88 91 GLU B O 1
ATOM 1753 N N . HIS B 1 93 ? 74.997 -5.039 37.710 1.00 29.31 92 HIS B N 1
ATOM 1754 C CA . HIS B 1 93 ? 74.908 -5.125 36.263 1.00 29.66 92 HIS B CA 1
ATOM 1755 C C . HIS B 1 93 ? 76.256 -4.730 35.627 1.00 28.34 92 HIS B C 1
ATOM 1756 O O . HIS B 1 93 ? 76.952 -3.807 36.113 1.00 28.35 92 HIS B O 1
ATOM 1763 N N . THR B 1 94 ? 76.622 -5.444 34.562 1.00 22.05 93 THR B N 1
ATOM 1764 C CA . THR B 1 94 ? 77.767 -5.098 33.728 1.00 20.43 93 THR B CA 1
ATOM 1765 C C . THR B 1 94 ? 77.158 -4.299 32.597 1.00 21.24 93 THR B C 1
ATOM 1766 O O . THR B 1 94 ? 76.230 -4.768 31.949 1.00 23.15 93 THR B O 1
ATOM 1770 N N . LEU B 1 95 ? 77.611 -3.062 32.429 1.00 18.86 94 LEU B N 1
ATOM 1771 C CA . LEU B 1 95 ? 77.161 -2.207 31.347 1.00 16.46 94 LEU B CA 1
ATOM 1772 C C . LEU B 1 95 ? 78.080 -2.227 30.101 1.00 15.30 94 LEU B C 1
ATOM 1773 O O . LEU B 1 95 ? 79.312 -2.266 30.209 1.00 18.25 94 LEU B O 1
ATOM 1778 N N . ASP B 1 96 ? 77.431 -2.244 28.938 1.00 18.92 95 ASP B N 1
ATOM 1779 C CA . ASP B 1 96 ? 78.029 -1.967 27.628 1.00 16.79 95 ASP B CA 1
ATOM 1780 C C . ASP B 1 96 ? 76.821 -1.520 26.803 1.00 17.35 95 ASP B C 1
ATOM 1781 O O . ASP B 1 96 ? 76.268 -2.269 25.974 1.00 18.11 95 ASP B O 1
ATOM 1786 N N . ASN B 1 97 ? 76.398 -0.294 27.079 1.00 15.96 96 ASN B N 1
ATOM 1787 C CA . ASN B 1 97 ? 75.080 0.156 26.643 1.00 14.76 96 ASN B CA 1
ATOM 1788 C C . ASN B 1 97 ? 75.018 1.620 26.282 1.00 17.68 96 ASN B C 1
ATOM 1789 O O . ASN B 1 97 ? 75.827 2.412 26.751 1.00 18.03 96 ASN B O 1
ATOM 1794 N N . THR B 1 98 ? 73.976 1.948 25.518 1.00 16.48 97 THR B N 1
ATOM 1795 C CA . THR B 1 98 ? 73.720 3.323 25.081 1.00 16.42 97 THR B CA 1
ATOM 1796 C C . THR B 1 98 ? 72.449 3.824 25.767 1.00 15.51 97 THR B C 1
ATOM 1797 O O . THR B 1 98 ? 71.508 3.067 25.980 1.00 18.15 97 THR B O 1
ATOM 1801 N N . PHE B 1 99 ? 72.478 5.104 26.134 1.00 15.61 98 PHE B N 1
ATOM 1802 C CA . PHE B 1 99 ? 71.407 5.754 26.827 1.00 16.28 98 PHE B CA 1
ATOM 1803 C C . PHE B 1 99 ? 71.166 7.141 26.282 1.00 17.34 98 PHE B C 1
ATOM 1804 O O . PHE B 1 99 ? 72.098 7.793 25.805 1.00 18.59 98 PHE B O 1
ATOM 1812 N N . ARG B 1 100 ? 69.922 7.612 26.385 1.00 16.58 99 ARG B N 1
ATOM 1813 C CA . ARG B 1 100 ? 69.645 9.051 26.148 1.00 17.53 99 ARG B CA 1
ATOM 1814 C C . ARG B 1 100 ? 69.369 9.684 27.518 1.00 17.92 99 ARG B C 1
ATOM 1815 O O . ARG B 1 100 ? 68.415 9.272 28.231 1.00 18.54 99 ARG B O 1
ATOM 1823 N N . TYR B 1 101 ? 70.204 10.653 27.868 1.00 16.78 100 TYR B N 1
ATOM 1824 C CA . TYR B 1 101 ? 70.067 11.383 29.123 1.00 14.94 100 TYR B CA 1
ATOM 1825 C C . TYR B 1 101 ? 69.451 12.734 28.885 1.00 17.76 100 TYR B C 1
ATOM 1826 O O . TYR B 1 101 ? 69.765 13.427 27.888 1.00 17.51 100 TYR B O 1
ATOM 1835 N N . LEU B 1 102 ? 68.574 13.100 29.831 1.00 16.38 101 LEU B N 1
ATOM 1836 C CA . LEU B 1 102 ? 68.052 14.433 29.985 1.00 16.18 101 LEU B CA 1
ATOM 1837 C C . LEU B 1 102 ? 68.740 14.950 31.251 1.00 16.73 101 LEU B C 1
ATOM 1838 O O . LEU B 1 102 ? 68.818 14.219 32.251 1.00 16.37 101 LEU B O 1
ATOM 1843 N N . ARG B 1 103 ? 69.238 16.188 31.200 1.00 15.94 102 ARG B N 1
ATOM 1844 C CA . ARG B 1 103 ? 69.743 16.897 32.394 1.00 17.62 102 ARG B CA 1
ATOM 1845 C C . ARG B 1 103 ? 69.279 18.314 32.329 1.00 18.11 102 ARG B C 1
ATOM 1846 O O . ARG B 1 103 ? 69.253 18.898 31.261 1.00 16.95 102 ARG B O 1
ATOM 1854 N N . VAL B 1 104 ? 68.921 18.866 33.483 1.00 16.05 103 VAL B N 1
ATOM 1855 C CA . VAL B 1 104 ? 68.548 20.292 33.597 1.00 14.21 103 VAL B CA 1
ATOM 1856 C C . VAL B 1 104 ? 69.537 20.915 34.585 1.00 16.32 103 VAL B C 1
ATOM 1857 O O . VAL B 1 104 ? 69.626 20.470 35.722 1.00 16.18 103 VAL B O 1
ATOM 1861 N N . TRP B 1 105 ? 70.316 21.870 34.074 1.00 15.73 104 TRP B N 1
ATOM 1862 C CA . TRP B 1 105 ? 71.307 22.645 34.829 1.00 16.10 104 TRP B CA 1
ATOM 1863 C C . TRP B 1 105 ? 70.720 24.017 35.170 1.00 17.04 104 TRP B C 1
ATOM 1864 O O . TRP B 1 105 ? 70.052 24.625 34.350 1.00 15.99 104 TRP B O 1
ATOM 1875 N N . LYS B 1 106 ? 70.990 24.490 36.375 1.00 14.45 105 LYS B N 1
ATOM 1876 C CA . LYS B 1 106 ? 70.535 25.838 36.824 1.00 15.37 105 LYS B CA 1
ATOM 1877 C C . LYS B 1 106 ? 71.626 26.515 37.637 1.00 16.37 105 LYS B C 1
ATOM 1878 O O . LYS B 1 106 ? 72.429 25.865 38.257 1.00 16.02 105 LYS B O 1
ATOM 1884 N N . LEU B 1 107 ? 71.675 27.840 37.530 1.00 16.39 106 LEU B N 1
ATOM 1885 C CA . LEU B 1 107 ? 72.658 28.661 38.211 1.00 16.18 106 LEU B CA 1
ATOM 1886 C C . LEU B 1 107 ? 72.215 28.994 39.642 1.00 18.79 106 LEU B C 1
ATOM 1887 O O . LEU B 1 107 ? 71.095 29.448 39.849 1.00 18.66 106 LEU B O 1
ATOM 1892 N N . PHE B 1 108 ? 73.126 28.770 40.582 1.00 17.36 107 PHE B N 1
ATOM 1893 C CA . PHE B 1 108 ? 72.964 29.082 41.999 1.00 16.99 107 PHE B CA 1
ATOM 1894 C C . PHE B 1 108 ? 74.128 29.981 42.385 1.00 19.30 107 PHE B C 1
ATOM 1895 O O . PHE B 1 108 ? 75.221 29.490 42.630 1.00 20.59 107 PHE B O 1
ATOM 1903 N N . ASP B 1 109 ? 73.854 31.287 42.360 1.00 21.70 108 ASP B N 1
ATOM 1904 C CA . ASP B 1 109 ? 74.809 32.334 42.673 1.00 26.13 108 ASP B CA 1
ATOM 1905 C C . ASP B 1 109 ? 76.159 32.041 42.007 1.00 24.54 108 ASP B C 1
ATOM 1906 O O . ASP B 1 109 ? 77.184 31.845 42.656 1.00 25.94 108 ASP B O 1
ATOM 1911 N N . GLY B 1 110 ? 76.089 31.957 40.688 1.00 22.17 109 GLY B N 1
ATOM 1912 C CA . GLY B 1 110 ? 77.252 31.711 39.846 1.00 22.36 109 GLY B CA 1
ATOM 1913 C C . GLY B 1 110 ? 77.742 30.298 39.626 1.00 22.39 109 GLY B C 1
ATOM 1914 O O . GLY B 1 110 ? 78.648 30.108 38.826 1.00 22.94 109 GLY B O 1
ATOM 1915 N N . ASN B 1 111 ? 77.164 29.320 40.318 1.00 20.56 110 ASN B N 1
ATOM 1916 C CA . ASN B 1 111 ? 77.552 27.932 40.195 1.00 20.84 110 ASN B CA 1
ATOM 1917 C C . ASN B 1 111 ? 76.453 27.114 39.555 1.00 17.71 110 ASN B C 1
ATOM 1918 O O . ASN B 1 111 ? 75.320 27.089 40.046 1.00 21.25 110 ASN B O 1
ATOM 1923 N N . TRP B 1 112 ? 76.803 26.412 38.477 1.00 16.65 111 TRP B N 1
ATOM 1924 C CA . TRP B 1 112 ? 75.836 25.549 37.759 1.00 14.21 111 TRP B CA 1
ATOM 1925 C C . TRP B 1 112 ? 75.682 24.208 38.481 1.00 14.92 111 TRP B C 1
ATOM 1926 O O . TRP B 1 112 ? 76.663 23.568 38.870 1.00 17.33 111 TRP B O 1
ATOM 1937 N N . LYS B 1 113 ? 74.425 23.800 38.672 1.00 13.62 112 LYS B N 1
ATOM 1938 C CA . LYS B 1 113 ? 74.132 22.543 39.351 1.00 14.34 112 LYS B CA 1
ATOM 1939 C C . LYS B 1 113 ? 72.993 21.816 38.625 1.00 15.25 112 LYS B C 1
ATOM 1940 O O . LYS B 1 113 ? 72.110 22.447 38.040 1.00 15.76 112 LYS B O 1
ATOM 1946 N N . VAL B 1 114 ? 73.053 20.494 38.653 1.00 14.57 113 VAL B N 1
ATOM 1947 C CA . VAL B 1 114 ? 72.042 19.626 38.067 1.00 13.41 113 VAL B CA 1
ATOM 1948 C C . VAL B 1 114 ? 70.847 19.546 39.035 1.00 13.73 113 VAL B C 1
ATOM 1949 O O . VAL B 1 114 ? 71.001 19.112 40.193 1.00 16.44 113 VAL B O 1
ATOM 1953 N N . ILE B 1 115 ? 69.676 19.940 38.538 1.00 15.88 114 ILE B N 1
ATOM 1954 C CA . ILE B 1 115 ? 68.405 19.878 39.349 1.00 15.71 114 ILE B CA 1
ATOM 1955 C C . ILE B 1 115 ? 67.419 18.774 38.983 1.00 14.99 114 ILE B C 1
ATOM 1956 O O . ILE B 1 115 ? 66.537 18.482 39.764 1.00 16.04 114 ILE B O 1
ATOM 1961 N N . ALA B 1 116 ? 67.600 18.117 37.841 1.00 14.76 115 ALA B N 1
ATOM 1962 C CA . ALA B 1 116 ? 66.689 17.126 37.354 1.00 14.31 115 ALA B CA 1
ATOM 1963 C C . ALA B 1 116 ? 67.321 16.394 36.203 1.00 17.05 115 ALA B C 1
ATOM 1964 O O . ALA B 1 116 ? 68.190 16.929 35.499 1.00 16.93 115 ALA B O 1
ATOM 1966 N N . GLY B 1 117 ? 66.886 15.153 36.023 1.00 17.49 116 GLY B N 1
ATOM 1967 C CA . GLY B 1 117 ? 67.314 14.395 34.869 1.00 15.65 116 GLY B CA 1
ATOM 1968 C C . GLY B 1 117 ? 66.731 13.030 34.780 1.00 17.13 116 GLY B C 1
ATOM 1969 O O . GLY B 1 117 ? 65.977 12.597 35.671 1.00 16.29 116 GLY B O 1
ATOM 1970 N N . SER B 1 118 ? 67.076 12.339 33.702 1.00 17.11 117 SER B N 1
ATOM 1971 C CA . SER B 1 118 ? 66.623 10.967 33.499 1.00 17.38 117 SER B CA 1
ATOM 1972 C C . SER B 1 118 ? 67.521 10.260 32.510 1.00 17.51 117 SER B C 1
ATOM 1973 O O . SER B 1 118 ? 68.211 10.896 31.737 1.00 17.83 117 SER B O 1
ATOM 1976 N N . CYS B 1 119 ? 67.479 8.935 32.585 1.00 18.25 118 CYS B N 1
ATOM 1977 C CA . CYS B 1 119 ? 68.264 8.027 31.795 1.00 19.72 118 CYS B CA 1
ATOM 1978 C C . CYS B 1 119 ? 67.322 7.073 31.083 1.00 20.66 118 CYS B C 1
ATOM 1979 O O . CYS B 1 119 ? 66.569 6.372 31.737 1.00 19.34 118 CYS B O 1
ATOM 1982 N N . THR B 1 120 ? 67.364 7.053 29.750 1.00 18.33 119 THR B N 1
ATOM 1983 C CA . THR B 1 120 ? 66.518 6.198 28.932 1.00 20.27 119 THR B CA 1
ATOM 1984 C C . THR B 1 120 ? 67.394 5.217 28.167 1.00 18.86 119 THR B C 1
ATOM 1985 O O . THR B 1 120 ? 68.256 5.625 27.429 1.00 16.76 119 THR B O 1
ATOM 1989 N N . ALA B 1 121 ? 67.127 3.924 28.317 1.00 18.80 120 ALA B N 1
ATOM 1990 C CA . ALA B 1 121 ? 67.898 2.923 27.649 1.00 19.05 120 ALA B CA 1
ATOM 1991 C C . ALA B 1 121 ? 67.552 2.890 26.158 1.00 18.53 120 ALA B C 1
ATOM 1992 O O . ALA B 1 121 ? 66.365 2.938 25.820 1.00 21.82 120 ALA B O 1
ATOM 1994 N N . ILE B 1 122 ? 68.578 2.909 25.295 1.00 20.91 121 ILE B N 1
ATOM 1995 C CA . ILE B 1 122 ? 68.396 2.812 23.827 1.00 24.93 121 ILE B CA 1
ATOM 1996 C C . ILE B 1 122 ? 68.906 1.455 23.354 1.00 28.05 121 ILE B C 1
ATOM 1997 O O . ILE B 1 122 ? 70.062 1.150 23.602 1.00 26.75 121 ILE B O 1
ATOM 2002 N N . ASN C 1 3 ? 45.350 18.189 7.123 1.00 36.36 2 ASN C N 1
ATOM 2003 C CA . ASN C 1 3 ? 46.549 18.566 7.929 1.00 33.51 2 ASN C CA 1
ATOM 2004 C C . ASN C 1 3 ? 47.628 19.159 7.016 1.00 30.94 2 ASN C C 1
ATOM 2005 O O . ASN C 1 3 ? 48.495 18.436 6.500 1.00 29.62 2 ASN C O 1
ATOM 2010 N N . GLN C 1 4 ? 47.575 20.480 6.847 1.00 30.55 3 GLN C N 1
ATOM 2011 C CA A GLN C 1 4 ? 48.532 21.220 6.019 0.50 29.61 3 GLN C CA 1
ATOM 2012 C CA B GLN C 1 4 ? 48.533 21.179 6.002 0.50 29.55 3 GLN C CA 1
ATOM 2013 C C . GLN C 1 4 ? 49.962 21.101 6.561 1.00 26.75 3 GLN C C 1
ATOM 2014 O O . GLN C 1 4 ? 50.932 21.186 5.801 1.00 25.31 3 GLN C O 1
ATOM 2025 N N . ARG C 1 5 ? 50.105 20.957 7.881 1.00 24.02 4 ARG C N 1
ATOM 2026 C CA A ARG C 1 5 ? 51.425 20.823 8.486 0.50 20.61 4 ARG C CA 1
ATOM 2027 C CA B ARG C 1 5 ? 51.438 20.838 8.475 0.50 22.14 4 ARG C CA 1
ATOM 2028 C C . ARG C 1 5 ? 52.133 19.556 7.999 1.00 19.87 4 ARG C C 1
ATOM 2029 O O . ARG C 1 5 ? 53.323 19.584 7.661 1.00 19.40 4 ARG C O 1
ATOM 2044 N N . ASP C 1 6 ? 51.417 18.443 7.991 1.00 19.13 5 ASP C N 1
ATOM 2045 C CA . ASP C 1 6 ? 51.973 17.186 7.501 1.00 20.48 5 ASP C CA 1
ATOM 2046 C C . ASP C 1 6 ? 52.303 17.281 6.007 1.00 21.48 5 ASP C C 1
ATOM 2047 O O . ASP C 1 6 ? 53.334 16.730 5.577 1.00 17.75 5 ASP C O 1
ATOM 2052 N N . VAL C 1 7 ? 51.453 17.983 5.245 1.00 21.64 6 VAL C N 1
ATOM 2053 C CA . VAL C 1 7 ? 51.660 18.177 3.808 1.00 22.21 6 VAL C CA 1
ATOM 2054 C C . VAL C 1 7 ? 52.947 18.920 3.619 1.00 19.20 6 VAL C C 1
ATOM 2055 O O . VAL C 1 7 ? 53.796 18.480 2.836 1.00 22.10 6 VAL C O 1
ATOM 2059 N N . ILE C 1 8 ? 53.118 20.014 4.368 1.00 17.24 7 ILE C N 1
ATOM 2060 C CA . ILE C 1 8 ? 54.346 20.824 4.264 1.00 16.41 7 ILE C CA 1
ATOM 2061 C C . ILE C 1 8 ? 55.579 20.013 4.714 1.00 16.33 7 ILE C C 1
ATOM 2062 O O . ILE C 1 8 ? 56.634 20.106 4.074 1.00 18.51 7 ILE C O 1
ATOM 2067 N N . LEU C 1 9 ? 55.441 19.162 5.763 1.00 16.67 8 LEU C N 1
ATOM 2068 C CA . LEU C 1 9 ? 56.587 18.303 6.149 1.00 15.33 8 LEU C CA 1
ATOM 2069 C C . LEU C 1 9 ? 57.007 17.345 5.001 1.00 15.68 8 LEU C C 1
ATOM 2070 O O . LEU C 1 9 ? 58.207 17.115 4.798 1.00 16.06 8 LEU C O 1
ATOM 2075 N N . ASP C 1 10 ? 56.035 16.880 4.232 1.00 17.89 9 ASP C N 1
ATOM 2076 C CA . ASP C 1 10 ? 56.343 16.023 3.080 1.00 16.98 9 ASP C CA 1
ATOM 2077 C C . ASP C 1 10 ? 56.993 16.849 1.966 1.00 15.44 9 ASP C C 1
ATOM 2078 O O . ASP C 1 10 ? 57.957 16.370 1.370 1.00 17.14 9 ASP C O 1
ATOM 2083 N N . CYS C 1 11 ? 56.512 18.078 1.723 1.00 16.17 10 CYS C N 1
ATOM 2084 C CA . CYS C 1 11 ? 57.138 18.993 0.746 1.00 15.35 10 CYS C CA 1
ATOM 2085 C C . CYS C 1 11 ? 58.601 19.277 1.098 1.00 17.80 10 CYS C C 1
ATOM 2086 O O . CYS C 1 11 ? 59.480 19.282 0.232 1.00 16.43 10 CYS C O 1
ATOM 2089 N N . GLU C 1 12 ? 58.835 19.522 2.392 1.00 16.05 11 GLU C N 1
ATOM 2090 C CA . GLU C 1 12 ? 60.182 19.706 2.926 1.00 15.59 11 GLU C CA 1
ATOM 2091 C C . GLU C 1 12 ? 61.066 18.484 2.681 1.00 15.99 11 GLU C C 1
ATOM 2092 O O . GLU C 1 12 ? 62.215 18.621 2.258 1.00 17.82 11 GLU C O 1
ATOM 2098 N N . LYS C 1 13 ? 60.537 17.307 2.949 1.00 17.02 12 LYS C N 1
ATOM 2099 C CA . LYS C 1 13 ? 61.306 16.069 2.734 1.00 17.71 12 LYS C CA 1
ATOM 2100 C C . LYS C 1 13 ? 61.705 15.908 1.243 1.00 16.27 12 LYS C C 1
ATOM 2101 O O . LYS C 1 13 ? 62.843 15.499 0.959 1.00 19.75 12 LYS C O 1
ATOM 2104 N N . LYS C 1 14 ? 60.787 16.247 0.323 1.00 16.66 13 LYS C N 1
ATOM 2105 C CA . LYS C 1 14 ? 61.057 16.163 -1.127 1.00 17.42 13 LYS C CA 1
ATOM 2106 C C . LYS C 1 14 ? 62.103 17.178 -1.534 1.00 18.13 13 LYS C C 1
ATOM 2107 O O . LYS C 1 14 ? 62.990 16.864 -2.337 1.00 18.29 13 LYS C O 1
ATOM 2113 N N . LEU C 1 15 ? 61.996 18.378 -0.959 1.00 14.60 14 LEU C N 1
ATOM 2114 C CA . LEU C 1 15 ? 62.963 19.431 -1.238 1.00 17.24 14 LEU C CA 1
ATOM 2115 C C . LEU C 1 15 ? 64.367 19.037 -0.773 1.00 16.89 14 LEU C C 1
ATOM 2116 O O . LEU C 1 15 ? 65.296 19.196 -1.535 1.00 17.17 14 LEU C O 1
ATOM 2121 N N . LEU C 1 16 ? 64.524 18.546 0.458 1.00 16.79 15 LEU C N 1
ATOM 2122 C CA . LEU C 1 16 ? 65.874 18.207 0.959 1.00 17.42 15 LEU C CA 1
ATOM 2123 C C . LEU C 1 16 ? 66.518 17.022 0.186 1.00 17.93 15 LEU C C 1
ATOM 2124 O O . LEU C 1 16 ? 67.710 17.058 -0.110 1.00 20.18 15 LEU C O 1
ATOM 2129 N N . THR C 1 17 ? 65.705 16.036 -0.181 1.00 17.86 16 THR C N 1
ATOM 2130 C CA . THR C 1 17 ? 66.121 14.899 -0.987 1.00 17.80 16 THR C CA 1
ATOM 2131 C C . THR C 1 17 ? 66.646 15.407 -2.342 1.00 20.50 16 THR C C 1
ATOM 2132 O O . THR C 1 17 ? 67.729 15.001 -2.785 1.00 19.42 16 THR C O 1
ATOM 2136 N N . ALA C 1 18 ? 65.904 16.327 -2.955 1.00 19.70 17 ALA C N 1
ATOM 2137 C CA . ALA C 1 18 ? 66.264 16.907 -4.266 1.00 20.89 17 ALA C CA 1
ATOM 2138 C C . ALA C 1 18 ? 67.581 17.704 -4.192 1.00 21.73 17 ALA C C 1
ATOM 2139 O O . ALA C 1 18 ? 68.427 17.613 -5.079 1.00 21.64 17 ALA C O 1
ATOM 2141 N N . ILE C 1 19 ? 67.749 18.467 -3.116 1.00 21.10 18 ILE C N 1
ATOM 2142 C CA . ILE C 1 19 ? 68.997 19.204 -2.864 1.00 22.95 18 ILE C CA 1
ATOM 2143 C C . ILE C 1 19 ? 70.211 18.265 -2.680 1.00 23.83 18 ILE C C 1
ATOM 2144 O O . ILE C 1 19 ? 71.261 18.448 -3.302 1.00 23.63 18 ILE C O 1
ATOM 2149 N N . GLN C 1 20 ? 70.046 17.263 -1.822 1.00 25.26 19 GLN C N 1
ATOM 2150 C CA . GLN C 1 20 ? 71.092 16.277 -1.556 1.00 26.36 19 GLN C CA 1
ATOM 2151 C C . GLN C 1 20 ? 71.486 15.551 -2.854 1.00 26.02 19 GLN C C 1
ATOM 2152 O O . GLN C 1 20 ? 72.674 15.423 -3.151 1.00 27.50 19 GLN C O 1
ATOM 2158 N N . ASN C 1 21 ? 70.494 15.155 -3.654 1.00 24.98 20 ASN C N 1
ATOM 2159 C CA . ASN C 1 21 ? 70.724 14.484 -4.941 1.00 24.33 20 ASN C CA 1
ATOM 2160 C C . ASN C 1 21 ? 71.038 15.375 -6.174 1.00 24.14 20 ASN C C 1
ATOM 2161 O O . ASN C 1 21 ? 71.216 14.829 -7.277 1.00 22.37 20 ASN C O 1
ATOM 2166 N N . ASN C 1 22 ? 71.120 16.706 -6.007 1.00 24.48 21 ASN C N 1
ATOM 2167 C CA . ASN C 1 22 ? 71.304 17.656 -7.139 1.00 23.83 21 ASN C CA 1
ATOM 2168 C C . ASN C 1 22 ? 70.282 17.426 -8.250 1.00 21.68 21 ASN C C 1
ATOM 2169 O O . ASN C 1 22 ? 70.605 17.513 -9.440 1.00 21.92 21 ASN C O 1
ATOM 2174 N N . ASP C 1 23 ? 69.056 17.112 -7.830 1.00 21.52 22 ASP C N 1
ATOM 2175 C CA . ASP C 1 23 ? 67.943 16.787 -8.708 1.00 22.06 22 ASP C CA 1
ATOM 2176 C C . ASP C 1 23 ? 67.302 18.091 -9.154 1.00 22.11 22 ASP C C 1
ATOM 2177 O O . ASP C 1 23 ? 66.318 18.552 -8.565 1.00 21.11 22 ASP C O 1
ATOM 2182 N N . VAL C 1 24 ? 67.890 18.661 -10.194 1.00 20.69 23 VAL C N 1
ATOM 2183 C CA . VAL C 1 24 ? 67.451 19.927 -10.756 1.00 22.67 23 VAL C CA 1
ATOM 2184 C C . VAL C 1 24 ? 66.019 19.885 -11.309 1.00 22.50 23 VAL C C 1
ATOM 2185 O O . VAL C 1 24 ? 65.292 20.879 -11.187 1.00 22.16 23 VAL C O 1
ATOM 2189 N N . GLU C 1 25 ? 65.608 18.765 -11.910 1.00 22.72 24 GLU C N 1
ATOM 2190 C CA . GLU C 1 25 ? 64.234 18.656 -12.437 1.00 22.93 24 GLU C CA 1
ATOM 2191 C C . GLU C 1 25 ? 63.167 18.835 -11.341 1.00 23.95 24 GLU C C 1
ATOM 2192 O O . GLU C 1 25 ? 62.161 19.509 -11.565 1.00 23.86 24 GLU C O 1
ATOM 2195 N N . SER C 1 26 ? 63.405 18.257 -10.161 1.00 22.95 25 SER C N 1
ATOM 2196 C CA . SER C 1 26 ? 62.507 18.423 -8.996 1.00 24.06 25 SER C CA 1
ATOM 2197 C C . SER C 1 26 ? 62.522 19.851 -8.445 1.00 22.43 25 SER C C 1
ATOM 2198 O O . SER C 1 26 ? 6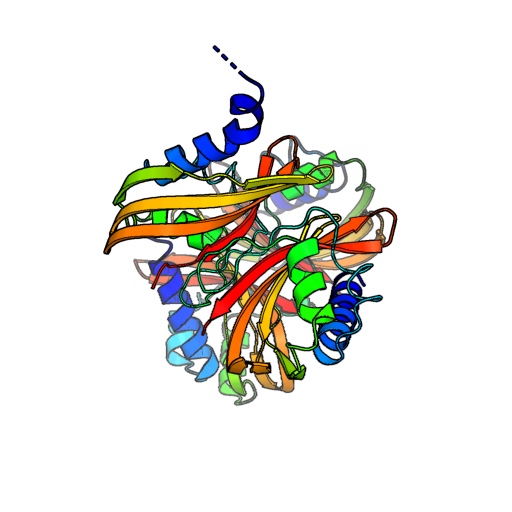1.475 20.384 -8.055 1.00 24.58 25 SER C O 1
ATOM 2201 N N . LEU C 1 27 ? 63.712 20.450 -8.390 1.00 21.29 26 LEU C N 1
ATOM 2202 C CA . LEU C 1 27 ? 63.885 21.831 -7.912 1.00 18.72 26 LEU C CA 1
ATOM 2203 C C . LEU C 1 27 ? 63.160 22.815 -8.829 1.00 19.74 26 LEU C C 1
ATOM 2204 O O . LEU C 1 27 ? 62.634 23.810 -8.381 1.00 20.91 26 LEU C O 1
ATOM 2209 N N . GLU C 1 28 ? 63.134 22.527 -10.125 1.00 21.55 27 GLU C N 1
ATOM 2210 C CA . GLU C 1 28 ? 62.414 23.368 -11.081 1.00 22.99 27 GLU C CA 1
ATOM 2211 C C . GLU C 1 28 ? 60.879 23.422 -10.770 1.00 23.36 27 GLU C C 1
ATOM 2212 O O . GLU C 1 28 ? 60.223 24.444 -10.976 1.00 24.53 27 GLU C O 1
ATOM 2218 N N . VAL C 1 29 ? 60.336 22.330 -10.239 1.00 21.70 28 VAL C N 1
ATOM 2219 C CA . VAL C 1 29 ? 58.934 22.263 -9.860 1.00 20.31 28 VAL C CA 1
ATOM 2220 C C . VAL C 1 29 ? 58.708 22.864 -8.458 1.00 21.70 28 VAL C C 1
ATOM 2221 O O . VAL C 1 29 ? 57.782 23.648 -8.263 1.00 27.09 28 VAL C O 1
ATOM 2225 N N . LEU C 1 30 ? 59.554 22.509 -7.495 1.00 19.67 29 LEU C N 1
ATOM 2226 C CA . LEU C 1 30 ? 59.383 22.946 -6.107 1.00 17.27 29 LEU C CA 1
ATOM 2227 C C . LEU C 1 30 ? 59.676 24.409 -5.823 1.00 17.50 29 LEU C C 1
ATOM 2228 O O . LEU C 1 30 ? 59.134 24.957 -4.844 1.00 17.53 29 LEU C O 1
ATOM 2233 N N . LEU C 1 31 ? 60.540 25.024 -6.630 1.00 15.69 30 LEU C N 1
ATOM 2234 C CA . LEU C 1 31 ? 60.908 26.418 -6.442 1.00 18.00 30 LEU C CA 1
ATOM 2235 C C . LEU C 1 31 ? 60.070 27.309 -7.374 1.00 17.06 30 LEU C C 1
ATOM 2236 O O . LEU C 1 31 ? 59.996 27.024 -8.578 1.00 16.62 30 LEU C O 1
ATOM 2241 N N . HIS C 1 32 ? 59.440 28.360 -6.818 1.00 15.50 31 HIS C N 1
ATOM 2242 C CA . HIS C 1 32 ? 58.648 29.301 -7.620 1.00 19.21 31 HIS C CA 1
ATOM 2243 C C . HIS C 1 32 ? 59.590 30.188 -8.460 1.00 18.58 31 HIS C C 1
ATOM 2244 O O . HIS C 1 32 ? 60.646 30.628 -7.991 1.00 17.51 31 HIS C O 1
ATOM 2251 N N . ASP C 1 33 ? 59.224 30.437 -9.714 1.00 16.09 32 ASP C N 1
ATOM 2252 C CA . ASP C 1 33 ? 60.061 31.294 -10.577 1.00 16.33 32 ASP C CA 1
ATOM 2253 C C . ASP C 1 33 ? 60.534 32.626 -9.987 1.00 16.83 32 ASP C C 1
ATOM 2254 O O . ASP C 1 33 ? 61.649 33.055 -10.282 1.00 16.09 32 ASP C O 1
ATOM 2259 N N . ASP C 1 34 ? 59.688 33.280 -9.195 1.00 17.75 33 ASP C N 1
ATOM 2260 C CA . ASP C 1 34 ? 59.944 34.626 -8.646 1.00 17.16 33 ASP C CA 1
ATOM 2261 C C . ASP C 1 34 ? 60.415 34.640 -7.226 1.00 17.93 33 ASP C C 1
ATOM 2262 O O . ASP C 1 34 ? 60.307 35.643 -6.548 1.00 20.42 33 ASP C O 1
ATOM 2267 N N . LEU C 1 35 ? 60.970 33.534 -6.773 1.00 16.89 34 LEU C N 1
ATOM 2268 C CA . LEU C 1 35 ? 61.507 33.520 -5.421 1.00 17.53 34 LEU C CA 1
ATOM 2269 C C . LEU C 1 35 ? 62.739 34.411 -5.233 1.00 16.72 34 LEU C C 1
ATOM 2270 O O . LEU C 1 35 ? 63.407 34.798 -6.194 1.00 17.58 34 LEU C O 1
ATOM 2275 N N . LEU C 1 36 ? 62.977 34.768 -3.975 1.00 15.91 35 LEU C N 1
ATOM 2276 C CA . LEU C 1 36 ? 64.239 35.413 -3.529 1.00 15.49 35 LEU C CA 1
ATOM 2277 C C . LEU C 1 36 ? 64.731 34.659 -2.289 1.00 16.58 35 LEU C C 1
ATOM 2278 O O . LEU C 1 36 ? 63.941 34.345 -1.383 1.00 15.90 35 LEU C O 1
ATOM 2283 N N . PHE C 1 37 ? 66.021 34.347 -2.284 1.00 14.43 36 PHE C N 1
ATOM 2284 C CA . PHE C 1 37 ? 66.679 33.654 -1.168 1.00 15.20 36 PHE C CA 1
ATOM 2285 C C . PHE C 1 37 ? 67.836 34.526 -0.726 1.00 19.00 36 PHE C C 1
ATOM 2286 O O . PHE C 1 37 ? 68.488 35.143 -1.584 1.00 20.06 36 PHE C O 1
ATOM 2294 N N . ILE C 1 38 ? 68.072 34.612 0.569 1.00 16.23 37 ILE C N 1
ATOM 2295 C CA . ILE C 1 38 ? 69.231 35.325 1.130 1.00 17.10 37 ILE C CA 1
ATOM 2296 C C . ILE C 1 38 ? 70.189 34.263 1.707 1.00 16.26 37 ILE C C 1
ATOM 2297 O O . ILE C 1 38 ? 69.726 33.344 2.447 1.00 15.87 37 ILE C O 1
ATOM 2302 N N . ILE C 1 39 ? 71.489 34.411 1.420 1.00 15.54 38 ILE C N 1
ATOM 2303 C CA . ILE C 1 39 ? 72.534 33.464 1.844 1.00 15.41 38 ILE C CA 1
ATOM 2304 C C . ILE C 1 39 ? 73.431 34.173 2.874 1.00 15.36 38 ILE C C 1
ATOM 2305 O O . ILE C 1 39 ? 73.327 35.402 3.018 1.00 15.66 38 ILE C O 1
ATOM 2310 N N . PRO C 1 40 ? 74.294 33.419 3.612 1.00 16.61 39 PRO C N 1
ATOM 2311 C CA . PRO C 1 40 ? 75.108 34.041 4.668 1.00 15.61 39 PRO C CA 1
ATOM 2312 C C . PRO C 1 40 ? 76.028 35.203 4.280 1.00 14.93 39 PRO C C 1
ATOM 2313 O O . PRO C 1 40 ? 76.332 36.034 5.140 1.00 18.63 39 PRO C O 1
ATOM 2317 N N . SER C 1 41 ? 76.458 35.296 3.023 1.00 14.60 40 SER C N 1
ATOM 2318 C CA . SER C 1 41 ? 77.256 36.460 2.563 1.00 14.42 40 SER C CA 1
ATOM 2319 C C . SER C 1 41 ? 76.433 37.775 2.468 1.00 14.88 40 SER C C 1
ATOM 2320 O O . SER C 1 41 ? 76.999 38.868 2.295 1.00 14.32 40 SER C O 1
ATOM 2323 N N . GLY C 1 42 ? 75.121 37.656 2.561 1.00 14.37 41 GLY C N 1
ATOM 2324 C CA . GLY C 1 42 ? 74.242 38.804 2.399 1.00 15.00 41 GLY C CA 1
ATOM 2325 C C . GLY C 1 42 ? 73.687 38.915 0.991 1.00 17.23 41 GLY C C 1
ATOM 2326 O O . GLY C 1 42 ? 72.781 39.725 0.747 1.00 16.38 41 GLY C O 1
ATOM 2327 N N . GLU C 1 43 ? 74.195 38.105 0.061 1.00 13.89 42 GLU C N 1
ATOM 2328 C CA . GLU C 1 43 ? 73.618 38.093 -1.280 1.00 12.59 42 GLU C CA 1
ATOM 2329 C C . GLU C 1 43 ? 72.180 37.559 -1.397 1.00 15.60 42 GLU C C 1
ATOM 2330 O O . GLU C 1 43 ? 71.762 36.661 -0.680 1.00 16.72 42 GLU C O 1
ATOM 2336 N N . THR C 1 44 ? 71.484 38.135 -2.359 1.00 13.60 43 THR C N 1
ATOM 2337 C CA . THR C 1 44 ? 70.149 37.697 -2.707 1.00 12.89 43 THR C CA 1
ATOM 2338 C C . THR C 1 44 ? 70.263 36.867 -3.981 1.00 13.12 43 THR C C 1
ATOM 2339 O O . THR C 1 44 ? 70.818 37.338 -4.972 1.00 14.45 43 THR C O 1
ATOM 2343 N N . VAL C 1 45 ? 69.708 35.641 -3.940 1.00 14.73 44 VAL C N 1
ATOM 2344 C CA . VAL C 1 45 ? 69.765 34.679 -5.042 1.00 13.50 44 VAL C CA 1
ATOM 2345 C C . VAL C 1 45 ? 68.362 34.417 -5.640 1.00 14.23 44 VAL C C 1
ATOM 2346 O O . VAL C 1 45 ? 67.357 34.289 -4.929 1.00 16.36 44 VAL C O 1
ATOM 2350 N N . THR C 1 46 ? 68.319 34.330 -6.956 1.00 16.64 45 THR C N 1
ATOM 2351 C CA . THR C 1 46 ? 67.096 34.054 -7.703 1.00 17.51 45 THR C CA 1
ATOM 2352 C C . THR C 1 46 ? 67.023 32.550 -7.958 1.00 18.19 45 THR C C 1
ATOM 2353 O O . THR C 1 46 ? 67.996 31.832 -7.744 1.00 17.59 45 THR C O 1
ATOM 2357 N N . LYS C 1 47 ? 65.868 32.071 -8.415 1.00 18.63 46 LYS C N 1
ATOM 2358 C CA . LYS C 1 47 ? 65.706 30.661 -8.785 1.00 19.50 46 LYS C CA 1
ATOM 2359 C C . LYS C 1 47 ? 66.753 30.216 -9.817 1.00 18.37 46 LYS C C 1
ATOM 2360 O O . LYS C 1 47 ? 67.316 29.128 -9.701 1.00 17.86 46 LYS C O 1
ATOM 2366 N N . GLU C 1 48 ? 66.987 31.055 -10.817 1.00 18.15 47 GLU C N 1
ATOM 2367 C CA . GLU C 1 48 ? 67.933 30.738 -11.900 1.00 19.43 47 GLU C CA 1
ATOM 2368 C C . GLU C 1 48 ? 69.344 30.530 -11.347 1.00 19.92 47 GLU C C 1
ATOM 2369 O O . GLU C 1 48 ? 69.968 29.499 -11.627 1.00 22.41 47 GLU C O 1
ATOM 2372 N N . THR C 1 49 ? 69.792 31.468 -10.503 1.00 19.68 48 THR C N 1
ATOM 2373 C CA . THR C 1 49 ? 71.113 31.397 -9.895 1.00 20.64 48 THR C CA 1
ATOM 2374 C C . THR C 1 49 ? 71.193 30.193 -8.965 1.00 22.94 48 THR C C 1
ATOM 2375 O O . THR C 1 49 ? 72.162 29.456 -9.049 1.00 24.54 48 THR C O 1
ATOM 2379 N N . ASP C 1 50 ? 70.158 29.975 -8.137 1.00 21.91 49 ASP C N 1
ATOM 2380 C CA . ASP C 1 50 ? 70.110 28.817 -7.213 1.00 23.65 49 ASP C CA 1
ATOM 2381 C C . ASP C 1 50 ? 70.246 27.469 -7.985 1.00 25.46 49 ASP C C 1
ATOM 2382 O O . ASP C 1 50 ? 71.102 26.632 -7.667 1.00 26.50 49 ASP C O 1
ATOM 2387 N N . ILE C 1 51 ? 69.410 27.288 -9.006 1.00 26.37 50 ILE C N 1
ATOM 2388 C CA . ILE C 1 51 ? 69.398 26.042 -9.802 1.00 28.27 50 ILE C CA 1
ATOM 2389 C C . ILE C 1 51 ? 70.689 25.828 -10.600 1.00 28.80 50 ILE C C 1
ATOM 2390 O O . ILE C 1 51 ? 71.177 24.686 -10.687 1.00 28.59 50 ILE C O 1
ATOM 2395 N N . ALA C 1 52 ? 71.241 26.918 -11.144 1.00 30.95 51 ALA C N 1
ATOM 2396 C CA . ALA C 1 52 ? 72.533 26.865 -11.855 1.00 29.44 51 ALA C CA 1
ATOM 2397 C C . ALA C 1 52 ? 73.668 26.366 -10.956 1.00 30.85 51 ALA C C 1
ATOM 2398 O O . ALA C 1 52 ? 74.561 25.678 -11.448 1.00 32.58 51 ALA C O 1
ATOM 2400 N N . ALA C 1 53 ? 73.639 26.711 -9.663 1.00 31.28 52 ALA C N 1
ATOM 2401 C CA . ALA C 1 53 ? 74.643 26.247 -8.688 1.00 32.23 52 ALA C CA 1
ATOM 2402 C C . ALA C 1 53 ? 74.660 24.723 -8.535 1.00 33.43 52 ALA C C 1
ATOM 2403 O O . ALA C 1 53 ? 75.729 24.144 -8.386 1.00 32.09 52 ALA C O 1
ATOM 2405 N N . TYR C 1 54 ? 73.486 24.086 -8.549 1.00 35.78 53 TYR C N 1
ATOM 2406 C CA . TYR C 1 54 ? 73.398 22.615 -8.493 1.00 35.96 53 TYR C CA 1
ATOM 2407 C C . TYR C 1 54 ? 73.846 21.967 -9.807 1.00 37.89 53 TYR C C 1
ATOM 2408 O O . TYR C 1 54 ? 74.373 20.850 -9.798 1.00 38.03 53 TYR C O 1
ATOM 2417 N N . SER C 1 55 ? 73.631 22.672 -10.922 1.00 38.36 54 SER C N 1
ATOM 2418 C CA . SER C 1 55 ? 74.030 22.218 -12.259 1.00 38.97 54 SER C CA 1
ATOM 2419 C C . SER C 1 55 ? 75.548 22.266 -12.491 1.00 39.07 54 SER C C 1
ATOM 2420 O O . SER C 1 55 ? 76.048 21.592 -13.385 1.00 38.49 54 SER C O 1
ATOM 2423 N N . SER C 1 56 ? 76.263 23.071 -11.705 1.00 40.00 55 SER C N 1
ATOM 2424 C CA . SER C 1 56 ? 77.721 23.176 -11.792 1.00 41.60 55 SER C CA 1
ATOM 2425 C C . SER C 1 56 ? 78.462 21.961 -11.285 1.00 43.58 55 SER C C 1
ATOM 2426 O O . SER C 1 56 ? 79.565 21.675 -11.747 1.00 43.60 55 SER C O 1
ATOM 2429 N N . GLY C 1 57 ? 77.860 21.259 -10.325 1.00 46.06 56 GLY C N 1
ATOM 2430 C CA . GLY C 1 57 ? 78.535 20.188 -9.610 1.00 47.47 56 GLY C CA 1
ATOM 2431 C C . GLY C 1 57 ? 79.378 20.818 -8.503 1.00 48.45 56 GLY C C 1
ATOM 2432 O O . GLY C 1 57 ? 80.320 20.195 -8.025 1.00 49.55 56 GLY C O 1
ATOM 2433 N N . LYS C 1 58 ? 79.047 22.060 -8.121 1.00 48.90 57 LYS C N 1
ATOM 2434 C CA . LYS C 1 58 ? 79.700 22.795 -7.035 1.00 50.24 57 LYS C CA 1
ATOM 2435 C C . LYS C 1 58 ? 78.842 22.790 -5.751 1.00 50.80 57 LYS C C 1
ATOM 2436 O O . LYS C 1 58 ? 79.168 23.496 -4.788 1.00 52.44 57 LYS C O 1
ATOM 2437 N N . ILE C 1 59 ? 77.736 22.030 -5.770 1.00 50.29 58 ILE C N 1
ATOM 2438 C CA . ILE C 1 59 ? 76.854 21.810 -4.626 1.00 49.68 58 ILE C CA 1
ATOM 2439 C C . ILE C 1 59 ? 76.835 20.289 -4.445 1.00 49.26 58 ILE C C 1
ATOM 2440 O O . ILE C 1 59 ? 76.085 19.617 -5.134 1.00 49.45 58 ILE C O 1
ATOM 2443 N N . ALA C 1 60 ? 77.696 19.761 -3.569 1.00 49.08 59 ALA C N 1
ATOM 2444 C CA . ALA C 1 60 ? 77.821 18.307 -3.317 1.00 48.64 59 ALA C CA 1
ATOM 2445 C C . ALA C 1 60 ? 77.600 17.937 -1.841 1.00 47.78 59 ALA C C 1
ATOM 2446 O O . ALA C 1 60 ? 78.564 17.844 -1.079 1.00 48.79 59 ALA C O 1
ATOM 2447 N N . LEU C 1 61 ? 76.343 17.684 -1.468 1.00 45.81 60 LEU C N 1
ATOM 2448 C CA . LEU C 1 61 ? 75.942 17.410 -0.065 1.00 43.14 60 LEU C CA 1
ATOM 2449 C C . LEU C 1 61 ? 75.777 15.921 0.319 1.00 40.84 60 LEU C C 1
ATOM 2450 O O . LEU C 1 61 ? 74.897 15.249 -0.195 1.00 42.39 60 LEU C O 1
ATOM 2455 N N . ARG C 1 62 ? 76.622 15.421 1.222 1.00 37.87 61 ARG C N 1
ATOM 2456 C CA . ARG C 1 62 ? 76.531 14.039 1.728 1.00 36.53 61 ARG C CA 1
ATOM 2457 C C . ARG C 1 62 ? 75.381 13.820 2.740 1.00 34.71 61 ARG C C 1
ATOM 2458 O O . ARG C 1 62 ? 74.862 12.705 2.852 1.00 36.04 61 ARG C O 1
ATOM 2460 N N . ALA C 1 63 ? 75.005 14.861 3.486 1.00 31.36 62 ALA C N 1
ATOM 2461 C CA . ALA C 1 63 ? 73.925 14.772 4.469 1.00 28.92 62 ALA C CA 1
ATOM 2462 C C . ALA C 1 63 ? 73.313 16.136 4.663 1.00 24.93 62 ALA C C 1
ATOM 2463 O O . ALA C 1 63 ? 74.039 17.107 4.736 1.00 21.68 62 ALA C O 1
ATOM 2465 N N . VAL C 1 64 ? 71.981 16.191 4.694 1.00 25.74 63 VAL C N 1
ATOM 2466 C CA . VAL C 1 64 ? 71.200 17.393 4.948 1.00 24.87 63 VAL C CA 1
ATOM 2467 C C . VAL C 1 64 ? 70.143 16.920 5.961 1.00 25.48 63 VAL C C 1
ATOM 2468 O O . VAL C 1 64 ? 69.140 16.323 5.564 1.00 26.44 63 VAL C O 1
ATOM 2472 N N . VAL C 1 65 ? 70.380 17.188 7.248 1.00 22.49 64 VAL C N 1
ATOM 2473 C CA . VAL C 1 65 ? 69.547 16.651 8.332 1.00 20.95 64 VAL C CA 1
ATOM 2474 C C . VAL C 1 65 ? 68.751 17.731 9.061 1.00 18.72 64 VAL C C 1
ATOM 2475 O O . VAL C 1 65 ? 69.364 18.577 9.717 1.00 19.41 64 VAL C O 1
ATOM 2479 N N . PRO C 1 66 ? 67.396 17.703 8.942 1.00 17.83 65 PRO C N 1
ATOM 2480 C CA . PRO C 1 66 ? 66.552 18.697 9.609 1.00 17.96 65 PRO C CA 1
ATOM 2481 C C . PRO C 1 66 ? 66.100 18.290 11.013 1.00 16.93 65 PRO C C 1
ATOM 2482 O O . PRO C 1 66 ? 66.010 17.103 11.328 1.00 15.69 65 PRO C O 1
ATOM 2486 N N . SER C 1 67 ? 65.801 19.295 11.832 1.00 14.60 66 SER C N 1
ATOM 2487 C CA . SER C 1 67 ? 65.278 19.085 13.176 1.00 15.47 66 SER C CA 1
ATOM 2488 C C . SER C 1 67 ? 64.679 20.398 13.690 1.00 13.69 66 SER C C 1
ATOM 2489 O O . SER C 1 67 ? 64.984 21.473 13.127 1.00 14.17 66 SER C O 1
ATOM 2492 N N . ASP C 1 68 ? 63.899 20.307 14.770 1.00 13.88 67 ASP C N 1
ATOM 2493 C CA . ASP C 1 68 ? 63.324 21.485 15.409 1.00 14.03 67 ASP C CA 1
ATOM 2494 C C . ASP C 1 68 ? 62.470 22.328 14.448 1.00 14.69 67 ASP C C 1
ATOM 2495 O O . ASP C 1 68 ? 62.584 23.549 14.430 1.00 15.62 67 ASP C O 1
ATOM 2500 N N . TYR C 1 69 ? 61.718 21.681 13.568 1.00 17.84 68 TYR C N 1
ATOM 2501 C CA . TYR C 1 69 ? 60.790 22.410 12.733 1.00 16.30 68 TYR C CA 1
ATOM 2502 C C . TYR C 1 69 ? 59.848 23.322 13.549 1.00 17.27 68 TYR C C 1
ATOM 2503 O O . TYR C 1 69 ? 59.283 22.864 14.559 1.00 16.96 68 TYR C O 1
ATOM 2512 N N . ILE C 1 70 ? 59.698 24.586 13.112 1.00 16.33 69 ILE C N 1
ATOM 2513 C CA . ILE C 1 70 ? 58.770 25.571 13.673 1.00 17.65 69 ILE C CA 1
ATOM 2514 C C . ILE C 1 70 ? 57.961 26.028 12.447 1.00 18.65 69 ILE C C 1
ATOM 2515 O O . ILE C 1 70 ? 58.517 26.488 11.453 1.00 18.09 69 ILE C O 1
ATOM 2520 N N . ILE C 1 71 ? 56.634 25.853 12.505 1.00 15.94 70 ILE C N 1
ATOM 2521 C CA . ILE C 1 71 ? 55.773 25.992 11.328 1.00 17.25 70 ILE C CA 1
ATOM 2522 C C . ILE C 1 71 ? 54.556 26.797 11.679 1.00 16.71 70 ILE C C 1
ATOM 2523 O O . ILE C 1 71 ? 53.973 26.588 12.726 1.00 18.72 70 ILE C O 1
ATOM 2528 N N . ARG C 1 72 ? 54.210 27.741 10.789 1.00 16.70 71 ARG C N 1
ATOM 2529 C CA . ARG C 1 72 ? 53.017 28.587 10.933 1.00 17.22 71 ARG C CA 1
ATOM 2530 C C . ARG C 1 72 ? 52.196 28.539 9.641 1.00 20.24 71 ARG C C 1
ATOM 2531 O O . ARG C 1 72 ? 52.713 28.812 8.561 1.00 19.89 71 ARG C O 1
ATOM 2539 N N . ILE C 1 73 ? 50.939 28.140 9.774 1.00 18.81 72 ILE C N 1
ATOM 2540 C CA . ILE C 1 73 ? 50.013 28.012 8.640 1.00 17.04 72 ILE C CA 1
ATOM 2541 C C . ILE C 1 73 ? 49.194 29.299 8.561 1.00 16.68 72 ILE C C 1
ATOM 2542 O O . ILE C 1 73 ? 48.465 29.662 9.518 1.00 17.89 72 ILE C O 1
ATOM 2547 N N . ILE C 1 74 ? 49.275 29.967 7.409 1.00 14.78 73 ILE C N 1
ATOM 2548 C CA . ILE C 1 74 ? 48.598 31.247 7.161 1.00 16.19 73 ILE C CA 1
ATOM 2549 C C . ILE C 1 74 ? 47.821 31.118 5.875 1.00 14.00 73 ILE C C 1
ATOM 2550 O O . ILE C 1 74 ? 48.230 31.610 4.819 1.00 16.87 73 ILE C O 1
ATOM 2555 N N . HIS C 1 75 ? 46.680 30.438 5.949 1.00 13.69 74 HIS C N 1
ATOM 2556 C CA . HIS C 1 75 ? 45.817 30.264 4.785 1.00 16.46 74 HIS C CA 1
ATOM 2557 C C . HIS C 1 75 ? 46.502 29.482 3.652 1.00 17.90 74 HIS C C 1
ATOM 2558 O O . HIS C 1 75 ? 46.837 28.328 3.876 1.00 19.76 74 HIS C O 1
ATOM 2565 N N . ASP C 1 76 ? 46.781 30.118 2.508 1.00 18.57 75 ASP C N 1
ATOM 2566 C CA . ASP C 1 76 ? 47.437 29.444 1.359 1.00 17.42 75 ASP C CA 1
ATOM 2567 C C . ASP C 1 76 ? 48.976 29.466 1.419 1.00 16.41 75 ASP C C 1
ATOM 2568 O O . ASP C 1 76 ? 49.654 29.195 0.409 1.00 17.33 75 ASP C O 1
ATOM 2573 N N . THR C 1 77 ? 49.511 29.864 2.574 1.00 17.05 76 THR C N 1
ATOM 2574 C CA . THR C 1 77 ? 50.948 30.059 2.749 1.00 16.08 76 THR C CA 1
ATOM 2575 C C . THR C 1 77 ? 51.383 29.432 4.073 1.00 16.57 76 THR C C 1
ATOM 2576 O O . THR C 1 77 ? 50.645 29.524 5.073 1.00 17.87 76 THR C O 1
ATOM 2580 N N . VAL C 1 78 ? 52.552 28.780 4.059 1.00 17.10 77 VAL C N 1
ATOM 2581 C CA . VAL C 1 78 ? 53.120 28.154 5.254 1.00 18.15 77 VAL C CA 1
ATOM 2582 C C . VAL C 1 78 ? 54.539 28.661 5.448 1.00 17.59 77 VAL C C 1
ATOM 2583 O O . VAL C 1 78 ? 55.335 28.641 4.482 1.00 16.27 77 VAL C O 1
ATOM 2587 N N . VAL C 1 79 ? 54.813 29.176 6.655 1.00 16.62 78 VAL C N 1
ATOM 2588 C CA . VAL C 1 79 ? 56.139 29.699 7.002 1.00 16.56 78 VAL C CA 1
ATOM 2589 C C . VAL C 1 79 ? 56.853 28.596 7.833 1.00 18.50 78 VAL C C 1
ATOM 2590 O O . VAL C 1 79 ? 56.282 28.071 8.806 1.00 17.99 78 VAL C O 1
ATOM 2594 N N . VAL C 1 80 ? 58.102 28.304 7.463 1.00 18.13 79 VAL C N 1
ATOM 2595 C CA . VAL C 1 80 ? 58.898 27.202 8.034 1.00 15.48 79 VAL C CA 1
ATOM 2596 C C . VAL C 1 80 ? 60.255 27.708 8.511 1.00 18.92 79 VAL C C 1
ATOM 2597 O O . VAL C 1 80 ? 60.981 28.357 7.748 1.00 17.10 79 VAL C O 1
ATOM 2601 N N . SER C 1 81 ? 60.588 27.393 9.759 1.00 15.35 80 SER C N 1
ATOM 2602 C CA . SER C 1 81 ? 61.947 27.654 10.293 1.00 16.26 80 SER C CA 1
ATOM 2603 C C . SER C 1 81 ? 62.438 26.278 10.733 1.00 16.05 80 SER C C 1
ATOM 2604 O O . SER C 1 81 ? 61.696 25.532 11.393 1.00 15.85 80 SER C O 1
ATOM 2607 N N . VAL C 1 82 ? 63.689 25.962 10.415 1.00 15.98 81 VAL C N 1
ATOM 2608 C CA . VAL C 1 82 ? 64.300 24.634 10.696 1.00 14.71 81 VAL C CA 1
ATOM 2609 C C . VAL C 1 82 ? 65.823 24.650 10.879 1.00 17.75 81 VAL C C 1
ATOM 2610 O O . VAL C 1 82 ? 66.519 25.440 10.239 1.00 16.42 81 VAL C O 1
ATOM 2614 N N . ASN C 1 83 ? 66.317 23.813 11.791 1.00 16.14 82 ASN C N 1
ATOM 2615 C CA . ASN C 1 83 ? 67.731 23.610 12.016 1.00 14.92 82 ASN C CA 1
ATOM 2616 C C . ASN C 1 83 ? 68.175 22.561 11.016 1.00 15.67 82 ASN C C 1
ATOM 2617 O O . ASN C 1 83 ? 67.565 21.494 10.958 1.00 15.97 82 ASN C O 1
ATOM 2622 N N . ILE C 1 84 ? 69.228 22.859 10.249 1.00 17.08 83 ILE C N 1
ATOM 2623 C CA . ILE C 1 84 ? 69.739 21.955 9.194 1.00 14.96 83 ILE C CA 1
ATOM 2624 C C . ILE C 1 84 ? 71.229 21.750 9.392 1.00 16.46 83 ILE C C 1
ATOM 2625 O O . ILE C 1 84 ? 71.988 22.723 9.406 1.00 16.00 83 ILE C O 1
ATOM 2630 N N . GLU C 1 85 ? 71.624 20.486 9.570 1.00 16.49 84 GLU C N 1
ATOM 2631 C CA A GLU C 1 85 ? 73.039 20.125 9.694 0.50 19.35 84 GLU C CA 1
ATOM 2632 C CA B GLU C 1 85 ? 73.022 20.071 9.698 0.50 18.98 84 GLU C CA 1
ATOM 2633 C C . GLU C 1 85 ? 73.438 19.570 8.328 1.00 20.25 84 GLU C C 1
ATOM 2634 O O . GLU C 1 85 ? 72.796 18.644 7.796 1.00 18.10 84 GLU C O 1
ATOM 2645 N N . ILE C 1 86 ? 74.500 20.148 7.759 1.00 18.87 85 ILE C N 1
ATOM 2646 C CA . ILE C 1 86 ? 74.964 19.769 6.432 1.00 21.06 85 ILE C CA 1
ATOM 2647 C C . ILE C 1 86 ? 76.411 19.273 6.456 1.00 22.57 85 ILE C C 1
ATOM 2648 O O . ILE C 1 86 ? 77.285 19.922 7.047 1.00 21.20 85 ILE C O 1
ATOM 2653 N N . LYS C 1 87 ? 76.626 18.096 5.863 1.00 23.28 86 LYS C N 1
ATOM 2654 C CA . LYS C 1 87 ? 77.945 17.532 5.651 1.00 27.69 86 LYS C CA 1
ATOM 2655 C C . LYS C 1 87 ? 78.052 17.456 4.130 1.00 29.07 86 LYS C C 1
ATOM 2656 O O . LYS C 1 87 ? 77.228 16.817 3.478 1.00 29.15 86 LYS C O 1
ATOM 2662 N N . GLY C 1 88 ? 79.015 18.163 3.561 1.00 31.88 87 GLY C N 1
ATOM 2663 C CA . GLY C 1 88 ? 79.191 18.160 2.114 1.00 35.36 87 GLY C CA 1
ATOM 2664 C C . GLY C 1 88 ? 80.208 19.154 1.601 1.00 38.03 87 GLY C C 1
ATOM 2665 O O . GLY C 1 88 ? 80.985 19.710 2.372 1.00 37.01 87 GLY C O 1
ATOM 2666 N N . GLU C 1 89 ? 80.204 19.338 0.283 1.00 40.30 88 GLU C N 1
ATOM 2667 C CA . GLU C 1 89 ? 81.049 20.298 -0.410 1.00 41.93 88 GLU C CA 1
ATOM 2668 C C . GLU C 1 89 ? 80.129 21.342 -1.033 1.00 44.07 88 GLU C C 1
ATOM 2669 O O . GLU C 1 89 ? 79.233 21.002 -1.802 1.00 44.41 88 GLU C O 1
ATOM 2675 N N . TYR C 1 90 ? 80.304 22.595 -0.631 1.00 47.88 89 TYR C N 1
ATOM 2676 C CA . TYR C 1 90 ? 79.561 23.725 -1.178 1.00 51.45 89 TYR C CA 1
ATOM 2677 C C . TYR C 1 90 ? 80.666 24.657 -1.642 1.00 54.81 89 TYR C C 1
ATOM 2678 O O . TYR C 1 90 ? 81.486 25.072 -0.816 1.00 55.92 89 TYR C O 1
ATOM 2688 N N . GLU C 1 92 ? 84.070 25.642 -2.648 1.00 58.81 91 GLU C N 1
ATOM 2689 C CA . GLU C 1 92 ? 85.333 24.984 -2.320 1.00 57.23 91 GLU C CA 1
ATOM 2690 C C . GLU C 1 92 ? 85.463 24.612 -0.837 1.00 55.09 91 GLU C C 1
ATOM 2691 O O . GLU C 1 92 ? 86.506 24.089 -0.428 1.00 55.18 91 GLU C O 1
ATOM 2692 N N . HIS C 1 93 ? 84.406 24.840 -0.049 1.00 52.63 92 HIS C N 1
ATOM 2693 C CA . HIS C 1 93 ? 84.449 24.602 1.399 1.00 50.38 92 HIS C CA 1
ATOM 2694 C C . HIS C 1 93 ? 83.933 23.207 1.670 1.00 45.82 92 HIS C C 1
ATOM 2695 O O . HIS C 1 93 ? 82.971 22.784 1.037 1.00 45.49 92 HIS C O 1
ATOM 2702 N N . THR C 1 94 ? 84.569 22.501 2.594 1.00 41.32 93 THR C N 1
ATOM 2703 C CA . THR C 1 94 ? 84.018 21.252 3.090 1.00 39.34 93 THR C CA 1
ATOM 2704 C C . THR C 1 94 ? 83.084 21.728 4.204 1.00 35.55 93 THR C C 1
ATOM 2705 O O . THR C 1 94 ? 83.498 22.519 5.043 1.00 33.57 93 THR C O 1
ATOM 2709 N N . LEU C 1 95 ? 81.832 21.278 4.185 1.00 33.88 94 LEU C N 1
ATOM 2710 C CA . LEU C 1 95 ? 80.842 21.629 5.204 1.00 30.85 94 LEU C CA 1
ATOM 2711 C C . LEU C 1 95 ? 80.656 20.498 6.212 1.00 29.66 94 LEU C C 1
ATOM 2712 O O . LEU C 1 95 ? 80.745 19.329 5.871 1.00 27.89 94 LEU C O 1
ATOM 2717 N N . ASP C 1 96 ? 80.456 20.876 7.467 1.00 29.95 95 ASP C N 1
ATOM 2718 C CA . ASP C 1 96 ? 80.090 19.969 8.578 1.00 29.18 95 ASP C CA 1
ATOM 2719 C C . ASP C 1 96 ? 79.569 20.986 9.596 1.00 28.20 95 ASP C C 1
ATOM 2720 O O . ASP C 1 96 ? 80.105 21.156 10.704 1.00 29.41 95 ASP C O 1
ATOM 2725 N N . ASN C 1 97 ? 78.508 21.665 9.165 1.00 25.84 96 ASN C N 1
ATOM 2726 C CA . ASN C 1 97 ? 78.023 22.863 9.803 1.00 24.04 96 ASN C CA 1
ATOM 2727 C C . ASN C 1 97 ? 76.528 22.900 9.969 1.00 20.64 96 ASN C C 1
ATOM 2728 O O . ASN C 1 97 ? 75.805 22.214 9.232 1.00 19.14 96 ASN C O 1
ATOM 2733 N N . THR C 1 98 ? 76.088 23.776 10.873 1.00 18.56 97 THR C N 1
ATOM 2734 C CA . THR C 1 98 ? 74.672 23.946 11.206 1.00 18.13 97 THR C CA 1
ATOM 2735 C C . THR C 1 98 ? 74.156 25.299 10.745 1.00 17.03 97 THR C C 1
ATOM 2736 O O . THR C 1 98 ? 74.838 26.319 10.841 1.00 16.10 97 THR C O 1
ATOM 2740 N N . PHE C 1 99 ? 72.928 25.279 10.242 1.00 17.53 98 PHE C N 1
ATOM 2741 C CA . PHE C 1 99 ? 72.285 26.451 9.750 1.00 17.39 98 PHE C CA 1
ATOM 2742 C C . PHE C 1 99 ? 70.835 26.521 10.227 1.00 16.98 98 PHE C C 1
ATOM 2743 O O . PHE C 1 99 ? 70.198 25.485 10.465 1.00 15.97 98 PHE C O 1
ATOM 2751 N N . ARG C 1 100 ? 70.306 27.745 10.284 1.00 16.82 99 ARG C N 1
ATOM 2752 C CA . ARG C 1 100 ? 68.885 27.940 10.474 1.00 15.31 99 ARG C CA 1
ATOM 2753 C C . ARG C 1 100 ? 68.326 28.436 9.141 1.00 17.37 99 ARG C C 1
ATOM 2754 O O . ARG C 1 100 ? 68.703 29.500 8.652 1.00 19.00 99 ARG C O 1
ATOM 2762 N N . TYR C 1 101 ? 67.443 27.635 8.550 1.00 17.75 100 TYR C N 1
ATOM 2763 C CA . TYR C 1 101 ? 66.774 28.006 7.322 1.00 17.84 100 TYR C CA 1
ATOM 2764 C C . TYR C 1 101 ? 65.365 28.521 7.583 1.00 16.37 100 TYR C C 1
ATOM 2765 O O . TYR C 1 101 ? 64.626 27.989 8.447 1.00 16.49 100 TYR C O 1
ATOM 2774 N N . LEU C 1 102 ? 64.994 29.548 6.829 1.00 16.43 101 LEU C N 1
ATOM 2775 C CA . LEU C 1 102 ? 63.634 30.054 6.719 1.00 17.32 101 LEU C CA 1
ATOM 2776 C C . LEU C 1 102 ? 63.174 29.696 5.309 1.00 18.84 101 LEU C C 1
ATOM 2777 O O . LEU C 1 102 ? 63.939 29.890 4.354 1.00 17.81 101 LEU C O 1
ATOM 2782 N N . ARG C 1 103 ? 61.966 29.126 5.178 1.00 17.74 102 ARG C N 1
ATOM 2783 C CA . ARG C 1 103 ? 61.293 28.945 3.877 1.00 16.75 102 ARG C CA 1
ATOM 2784 C C . ARG C 1 103 ? 59.830 29.347 3.976 1.00 17.48 102 ARG C C 1
ATOM 2785 O O . ARG C 1 103 ? 59.168 29.057 4.974 1.00 18.41 102 ARG C O 1
ATOM 2793 N N . VAL C 1 104 ? 59.354 30.003 2.920 1.00 15.72 103 VAL C N 1
ATOM 2794 C CA . VAL C 1 104 ? 57.934 30.333 2.790 1.00 15.52 103 VAL C CA 1
ATOM 2795 C C . VAL C 1 104 ? 57.394 29.550 1.573 1.00 16.88 103 VAL C C 1
ATOM 2796 O O . VAL C 1 104 ? 57.878 29.734 0.435 1.00 17.23 103 VAL C O 1
ATOM 2800 N N . TRP C 1 105 ? 56.424 28.672 1.857 1.00 17.76 104 TRP C N 1
ATOM 2801 C CA . TRP C 1 105 ? 55.721 27.881 0.831 1.00 15.61 104 TRP C CA 1
ATOM 2802 C C . TRP C 1 105 ? 54.352 28.486 0.534 1.00 16.97 104 TRP C C 1
ATOM 2803 O O . TRP C 1 105 ? 53.674 28.938 1.465 1.00 17.47 104 TRP C O 1
ATOM 2814 N N . LYS C 1 106 ? 53.921 28.433 -0.733 1.00 15.45 105 LYS C N 1
ATOM 2815 C CA . LYS C 1 106 ? 52.619 28.975 -1.115 1.00 16.44 105 LYS C CA 1
ATOM 2816 C C . LYS C 1 106 ? 52.009 28.062 -2.168 1.00 15.66 105 LYS C C 1
ATOM 2817 O O . LYS C 1 106 ? 52.736 27.448 -2.956 1.00 15.01 105 LYS C O 1
ATOM 2823 N N . LEU C 1 107 ? 50.681 28.021 -2.192 1.00 17.55 106 LEU C N 1
ATOM 2824 C CA . LEU C 1 107 ? 49.921 27.119 -3.064 1.00 19.55 106 LEU C CA 1
ATOM 2825 C C . LEU C 1 107 ? 49.653 27.752 -4.448 1.00 18.45 106 LEU C C 1
ATOM 2826 O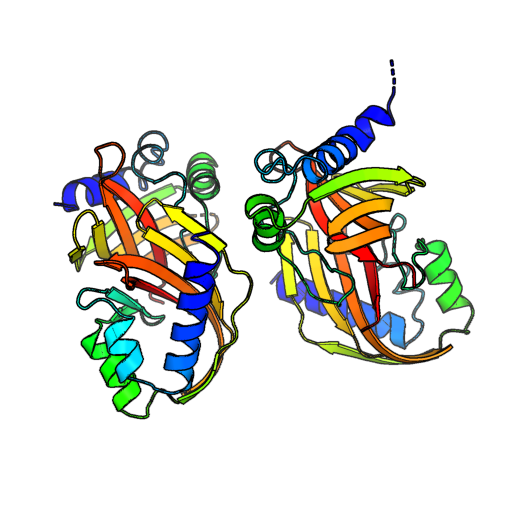 O . LEU C 1 107 ? 49.223 28.890 -4.513 1.00 19.47 106 LEU C O 1
ATOM 2831 N N . PHE C 1 108 ? 50.002 27.032 -5.521 1.00 15.04 107 PHE C N 1
ATOM 2832 C CA . PHE C 1 108 ? 49.810 27.449 -6.900 1.00 19.23 107 PHE C CA 1
ATOM 2833 C C . PHE C 1 108 ? 49.113 26.307 -7.629 1.00 20.25 107 PHE C C 1
ATOM 2834 O O . PHE C 1 108 ? 49.751 25.307 -7.967 1.00 17.07 107 PHE C O 1
ATOM 2842 N N . ASP C 1 109 ? 47.799 26.447 -7.808 1.00 21.52 108 ASP C N 1
ATOM 2843 C CA . ASP C 1 109 ? 46.958 25.441 -8.502 1.00 22.38 108 ASP C CA 1
ATOM 2844 C C . ASP C 1 109 ? 47.151 24.040 -7.944 1.00 22.69 108 ASP C C 1
ATOM 2845 O O . ASP C 1 109 ? 47.408 23.091 -8.682 1.00 24.82 108 ASP C O 1
ATOM 2850 N N . GLY C 1 110 ? 47.074 23.944 -6.617 1.00 23.89 109 GLY C N 1
ATOM 2851 C CA . GLY C 1 110 ? 47.240 22.687 -5.893 1.00 23.66 109 GLY C CA 1
ATOM 2852 C C . GLY C 1 110 ? 48.658 22.211 -5.623 1.00 21.42 109 GLY C C 1
ATOM 2853 O O . GLY C 1 110 ? 48.828 21.169 -5.013 1.00 24.00 109 GLY C O 1
ATOM 2854 N N . ASN C 1 111 ? 49.669 22.955 -6.072 1.00 19.88 110 ASN C N 1
ATOM 2855 C CA . ASN C 1 111 ? 51.072 22.583 -5.883 1.00 20.18 110 ASN C CA 1
ATOM 2856 C C . ASN C 1 111 ? 51.776 23.590 -4.970 1.00 18.00 110 ASN C C 1
ATOM 2857 O O . ASN C 1 111 ? 51.727 24.795 -5.230 1.00 15.88 110 ASN C O 1
ATOM 2862 N N . TRP C 1 112 ? 52.429 23.092 -3.918 1.00 16.37 111 TRP C N 1
ATOM 2863 C CA . TRP C 1 112 ? 53.163 23.943 -2.986 1.00 15.91 111 TRP C CA 1
ATOM 2864 C C . TRP C 1 112 ? 54.541 24.260 -3.569 1.00 17.84 111 TRP C C 1
ATOM 2865 O O . TRP C 1 112 ? 55.265 23.353 -4.003 1.00 17.12 111 TRP C O 1
ATOM 2876 N N . LYS C 1 113 ? 54.909 25.546 -3.547 1.00 18.15 112 LYS C N 1
ATOM 2877 C CA . LYS C 1 113 ? 56.183 25.999 -4.069 1.00 15.39 112 LYS C CA 1
ATOM 2878 C C . LYS C 1 113 ? 56.847 26.991 -3.135 1.00 13.90 112 LYS C C 1
ATOM 2879 O O . LYS C 1 113 ? 56.131 27.738 -2.446 1.00 15.55 112 LYS C O 1
ATOM 2885 N N . VAL C 1 114 ? 58.182 26.965 -3.092 1.00 16.84 113 VAL C N 1
ATOM 2886 C CA . VAL C 1 114 ? 58.949 27.875 -2.271 1.00 15.67 113 VAL C CA 1
ATOM 2887 C C . VAL C 1 114 ? 58.994 29.238 -2.943 1.00 14.58 113 VAL C C 1
ATOM 2888 O O . VAL C 1 114 ? 59.483 29.322 -4.075 1.00 17.60 113 VAL C O 1
ATOM 2892 N N . ILE C 1 115 ? 58.528 30.277 -2.241 1.00 13.03 114 ILE C N 1
ATOM 2893 C CA . ILE C 1 115 ? 58.576 31.668 -2.796 1.00 15.58 114 ILE C CA 1
ATOM 2894 C C . ILE C 1 115 ? 59.621 32.599 -2.164 1.00 17.70 114 ILE C C 1
ATOM 2895 O O . ILE C 1 115 ? 59.864 33.696 -2.677 1.00 16.88 114 ILE C O 1
ATOM 2900 N N . ALA C 1 116 ? 60.202 32.191 -1.028 1.00 16.27 115 ALA C N 1
ATOM 2901 C CA . ALA C 1 116 ? 61.168 33.013 -0.291 1.00 17.60 115 ALA C CA 1
ATOM 2902 C C . ALA C 1 116 ? 61.904 32.166 0.727 1.00 17.79 115 ALA C C 1
ATOM 2903 O O . ALA C 1 116 ? 61.411 31.137 1.175 1.00 17.04 115 ALA C O 1
ATOM 2905 N N . GLY C 1 117 ? 63.080 32.624 1.104 1.00 16.97 116 GLY C N 1
ATOM 2906 C CA . GLY C 1 117 ? 63.772 31.964 2.189 1.00 17.41 116 GLY C CA 1
ATOM 2907 C C . GLY C 1 117 ? 65.127 32.516 2.464 1.00 16.04 116 GLY C C 1
ATOM 2908 O O . GLY C 1 117 ? 65.575 33.415 1.780 1.00 15.97 116 GLY C O 1
ATOM 2909 N N . SER C 1 118 ? 65.757 31.972 3.476 1.00 17.38 117 SER C N 1
ATOM 2910 C CA . SER C 1 118 ? 67.093 32.385 3.835 1.00 16.62 117 SER C CA 1
ATOM 2911 C C . SER C 1 118 ? 67.816 31.291 4.616 1.00 19.07 117 SER C C 1
ATOM 2912 O O . SER C 1 118 ? 67.190 30.375 5.134 1.00 16.28 117 SER C O 1
ATOM 2915 N N . CYS C 1 119 ? 69.132 31.427 4.636 1.00 16.90 118 CYS C N 1
ATOM 2916 C CA . CYS C 1 119 ? 70.075 30.532 5.332 1.00 16.39 118 CYS C CA 1
ATOM 2917 C C . CYS C 1 119 ? 70.940 31.350 6.236 1.00 16.38 118 CYS C C 1
ATOM 2918 O O . CYS C 1 119 ? 71.626 32.272 5.761 1.00 16.25 118 CYS C O 1
ATOM 2921 N N . THR C 1 120 ? 70.898 31.017 7.538 1.00 17.09 119 THR C N 1
ATOM 2922 C CA . THR C 1 120 ? 71.690 31.654 8.595 1.00 18.03 119 THR C CA 1
ATOM 2923 C C . THR C 1 120 ? 72.669 30.655 9.179 1.00 19.57 119 THR C C 1
ATOM 2924 O O . THR C 1 120 ? 72.262 29.592 9.621 1.00 17.21 119 THR C O 1
ATOM 2928 N N . ALA C 1 121 ? 73.951 31.006 9.184 1.00 17.19 120 ALA C N 1
ATOM 2929 C CA . ALA C 1 121 ? 74.980 30.115 9.700 1.00 17.53 120 ALA C CA 1
ATOM 2930 C C . ALA C 1 121 ? 74.971 30.181 11.235 1.00 19.31 120 ALA C C 1
ATOM 2931 O O . ALA C 1 121 ? 74.989 31.285 11.803 1.00 21.09 120 ALA C O 1
ATOM 2933 N N . ILE C 1 122 ? 74.958 29.027 11.907 1.00 18.99 121 ILE C N 1
ATOM 2934 C CA . ILE C 1 122 ? 74.964 28.988 13.379 1.00 21.31 121 ILE C CA 1
ATOM 2935 C C . ILE C 1 122 ? 76.358 28.528 13.847 1.00 22.14 121 ILE C C 1
ATOM 2936 O O . ILE C 1 122 ? 76.880 27.523 13.309 1.00 25.37 121 ILE C O 1
ATOM 2941 N N . VAL D 1 7 ? 53.970 49.702 -4.271 1.00 32.06 6 VAL D N 1
ATOM 2942 C CA . VAL D 1 7 ? 52.953 48.787 -3.664 1.00 34.39 6 VAL D CA 1
ATOM 2943 C C . VAL D 1 7 ? 53.257 48.635 -2.186 1.00 32.38 6 VAL D C 1
ATOM 2944 O O . VAL D 1 7 ? 52.384 48.824 -1.337 1.00 31.31 6 VAL D O 1
ATOM 2948 N N . ILE D 1 8 ? 54.504 48.280 -1.891 1.00 28.65 7 ILE D N 1
ATOM 2949 C CA . ILE D 1 8 ? 54.893 47.992 -0.564 1.00 26.93 7 ILE D CA 1
ATOM 2950 C C . ILE D 1 8 ? 55.744 49.038 0.075 1.00 29.97 7 ILE D C 1
ATOM 2951 O O . ILE D 1 8 ? 55.870 49.028 1.314 1.00 28.10 7 ILE D O 1
ATOM 2956 N N . LEU D 1 9 ? 56.333 49.950 -0.705 1.00 27.91 8 LEU D N 1
ATOM 2957 C CA . LEU D 1 9 ? 57.265 50.831 -0.063 1.00 29.72 8 LEU D CA 1
ATOM 2958 C C . LEU D 1 9 ? 56.652 51.669 1.052 1.00 27.06 8 LEU D C 1
ATOM 2959 O O . LEU D 1 9 ? 57.362 51.921 2.009 1.00 25.67 8 LEU D O 1
ATOM 2964 N N . ASP D 1 10 ? 55.362 52.068 0.987 1.00 23.75 9 ASP D N 1
ATOM 2965 C CA . ASP D 1 10 ? 54.817 52.873 2.106 1.00 20.87 9 ASP D CA 1
ATOM 2966 C C . ASP D 1 10 ? 54.757 52.034 3.405 1.00 18.63 9 ASP D C 1
ATOM 2967 O O . ASP D 1 10 ? 55.015 52.575 4.484 1.00 19.29 9 ASP D O 1
ATOM 2972 N N . CYS D 1 11 ? 54.381 50.760 3.284 1.00 18.55 10 CYS D N 1
ATOM 2973 C CA . CYS D 1 11 ? 54.334 49.841 4.446 1.00 19.32 10 CYS D CA 1
ATOM 2974 C C . CYS D 1 11 ? 55.747 49.570 4.977 1.00 18.57 10 CYS D C 1
ATOM 2975 O O . CYS D 1 11 ? 55.949 49.535 6.210 1.00 17.24 10 CYS D O 1
ATOM 2978 N N . GLU D 1 12 ? 56.705 49.315 4.084 1.00 20.60 11 GLU D N 1
ATOM 2979 C CA . GLU D 1 12 ? 58.124 49.229 4.489 1.00 18.34 11 GLU D CA 1
ATOM 2980 C C . GLU D 1 12 ? 58.529 50.477 5.275 1.00 18.50 11 GLU D C 1
ATOM 2981 O O . GLU D 1 12 ? 59.122 50.359 6.353 1.00 18.97 11 GLU D O 1
ATOM 2987 N N . LYS D 1 13 ? 58.252 51.659 4.741 1.00 16.13 12 LYS D N 1
ATOM 2988 C CA . LYS D 1 13 ? 58.578 52.913 5.436 1.00 20.17 12 LYS D CA 1
ATOM 2989 C C . LYS D 1 13 ? 57.938 53.042 6.817 1.00 18.65 12 LYS D C 1
ATOM 2990 O O . LYS D 1 13 ? 58.579 53.514 7.766 1.00 21.89 12 LYS D O 1
ATOM 2993 N N . LYS D 1 14 ? 56.657 52.656 6.922 1.00 20.12 13 LYS D N 1
ATOM 2994 C CA . LYS D 1 14 ? 55.931 52.666 8.193 1.00 19.80 13 LYS D CA 1
ATOM 2995 C C . LYS D 1 14 ? 56.593 51.734 9.207 1.00 16.65 13 LYS D C 1
ATOM 2996 O O . LYS D 1 14 ? 56.691 52.043 10.414 1.00 17.22 13 LYS D O 1
ATOM 3002 N N . LEU D 1 15 ? 57.003 50.572 8.715 1.00 15.72 14 LEU D N 1
ATOM 3003 C CA . LEU D 1 15 ? 57.643 49.569 9.573 1.00 17.08 14 LEU D CA 1
ATOM 3004 C C . LEU D 1 15 ? 58.972 50.096 10.088 1.00 17.48 14 LEU D C 1
ATOM 3005 O O . LEU D 1 15 ? 59.258 49.993 11.276 1.00 17.08 14 LEU D O 1
ATOM 3010 N N . LEU D 1 16 ? 59.802 50.664 9.211 1.00 18.55 15 LEU D N 1
ATOM 3011 C CA . LEU D 1 16 ? 61.101 51.172 9.661 1.00 16.97 15 LEU D CA 1
ATOM 3012 C C . LEU D 1 16 ? 60.963 52.327 10.672 1.00 16.41 15 LEU D C 1
ATOM 3013 O O . LEU D 1 16 ? 61.700 52.393 11.645 1.00 18.64 15 LEU D O 1
ATOM 3018 N N . THR D 1 17 ? 59.984 53.189 10.451 1.00 16.54 16 THR D N 1
ATOM 3019 C CA . THR D 1 17 ? 59.682 54.266 11.368 1.00 17.67 16 THR D CA 1
ATOM 3020 C C . THR D 1 17 ? 59.207 53.708 12.702 1.00 19.51 16 THR D C 1
ATOM 3021 O O . THR D 1 17 ? 59.664 54.173 13.749 1.00 17.69 16 THR D O 1
ATOM 3025 N N . ALA D 1 18 ? 58.326 52.699 12.665 1.00 17.69 17 ALA D N 1
ATOM 3026 C CA . ALA D 1 18 ? 57.848 52.031 13.890 1.00 16.85 17 ALA D CA 1
ATOM 3027 C C .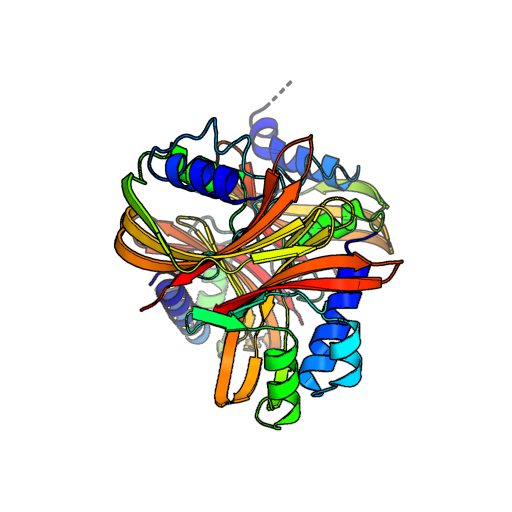 ALA D 1 18 ? 58.993 51.437 14.733 1.00 17.39 17 ALA D C 1
ATOM 3028 O O . ALA D 1 18 ? 59.033 51.630 15.942 1.00 17.58 17 ALA D O 1
ATOM 3030 N N . ILE D 1 19 ? 59.925 50.760 14.055 1.00 20.31 18 ILE D N 1
ATOM 3031 C CA A ILE D 1 19 ? 61.112 50.153 14.661 0.50 20.47 18 ILE D CA 1
ATOM 3032 C CA B ILE D 1 19 ? 61.090 50.166 14.706 0.50 21.15 18 ILE D CA 1
ATOM 3033 C C . ILE D 1 19 ? 61.980 51.231 15.326 1.00 22.11 18 ILE D C 1
ATOM 3034 O O . ILE D 1 19 ? 62.384 51.093 16.482 1.00 21.91 18 ILE D O 1
ATOM 3043 N N . GLN D 1 20 ? 62.257 52.304 14.579 1.00 20.76 19 GLN D N 1
ATOM 3044 C CA . GLN D 1 20 ? 63.053 53.406 15.107 1.00 21.08 19 GLN D CA 1
ATOM 3045 C C . GLN D 1 20 ? 62.417 54.114 16.338 1.00 21.60 19 GLN D C 1
ATOM 3046 O O . GLN D 1 20 ? 63.122 54.666 17.155 1.00 23.31 19 GLN D O 1
ATOM 3052 N N . ASN D 1 21 ? 61.103 54.092 16.460 1.00 18.26 20 ASN D N 1
ATOM 3053 C CA . ASN D 1 21 ? 60.369 54.752 17.553 1.00 19.39 20 ASN D CA 1
ATOM 3054 C C . ASN D 1 21 ? 59.756 53.847 18.623 1.00 17.91 20 ASN D C 1
ATOM 3055 O O . ASN D 1 21 ? 59.045 54.327 19.511 1.00 21.23 20 ASN D O 1
ATOM 3060 N N . ASN D 1 22 ? 60.078 52.546 18.599 1.00 16.07 21 ASN D N 1
ATOM 3061 C CA . ASN D 1 22 ? 59.494 51.551 19.499 1.00 16.56 21 ASN D CA 1
ATOM 3062 C C . ASN D 1 22 ? 57.958 51.673 19.495 1.00 19.09 21 ASN D C 1
ATOM 3063 O O . ASN D 1 22 ? 57.328 51.603 20.541 1.00 18.92 21 ASN D O 1
ATOM 3068 N N . ASP D 1 23 ? 57.379 51.892 18.296 1.00 17.95 22 ASP D N 1
ATOM 3069 C CA . ASP D 1 23 ? 55.940 52.080 18.166 1.00 17.75 22 ASP D CA 1
ATOM 3070 C C . ASP D 1 23 ? 55.238 50.725 18.119 1.00 18.53 22 ASP D C 1
ATOM 3071 O O . ASP D 1 23 ? 54.873 50.239 17.058 1.00 19.69 22 ASP D O 1
ATOM 3076 N N . VAL D 1 24 ? 55.012 50.151 19.298 1.00 18.93 23 VAL D N 1
ATOM 3077 C CA . VAL D 1 24 ? 54.387 48.827 19.394 1.00 19.26 23 VAL D CA 1
ATOM 3078 C C . VAL D 1 24 ? 52.944 48.767 18.910 1.00 19.93 23 VAL D C 1
ATOM 3079 O O . VAL D 1 24 ? 52.496 47.700 18.462 1.00 19.81 23 VAL D O 1
ATOM 3083 N N . GLU D 1 25 ? 52.222 49.893 18.973 1.00 19.96 24 GLU D N 1
ATOM 3084 C CA . GLU D 1 25 ? 50.835 49.953 18.481 1.00 20.42 24 GLU D CA 1
ATOM 3085 C C . GLU D 1 25 ? 50.830 49.772 16.984 1.00 18.14 24 GLU D C 1
ATOM 3086 O O . GLU D 1 25 ? 50.008 49.039 16.467 1.00 19.47 24 GLU D O 1
ATOM 3089 N N . SER D 1 26 ? 51.774 50.397 16.289 1.00 15.94 25 SER D N 1
ATOM 3090 C CA . SER D 1 26 ? 51.899 50.182 14.832 1.00 17.99 25 SER D CA 1
ATOM 3091 C C . SER D 1 26 ? 52.405 48.774 14.501 1.00 19.56 25 SER D C 1
ATOM 3092 O O . SER D 1 26 ? 51.959 48.169 13.525 1.00 19.07 25 SER D O 1
ATOM 3095 N N . LEU D 1 27 ? 53.384 48.283 15.268 1.00 19.07 26 LEU D N 1
ATOM 3096 C CA . LEU D 1 27 ? 53.885 46.931 15.079 1.00 18.67 26 LEU D CA 1
ATOM 3097 C C . LEU D 1 27 ? 52.763 45.874 15.233 1.00 15.62 26 LEU D C 1
ATOM 3098 O O . LEU D 1 27 ? 52.737 44.875 14.513 1.00 16.55 26 LEU D O 1
ATOM 3103 N N . GLU D 1 28 ? 51.822 46.104 16.143 1.00 17.05 27 GLU D N 1
ATOM 3104 C CA A GLU D 1 28 ? 50.693 45.187 16.327 0.50 16.53 27 GLU D CA 1
ATOM 3105 C CA B GLU D 1 28 ? 50.684 45.190 16.344 0.50 15.95 27 GLU D CA 1
ATOM 3106 C C . GLU D 1 28 ? 49.883 45.010 15.050 1.00 17.19 27 GLU D C 1
ATOM 3107 O O . GLU D 1 28 ? 49.330 43.935 14.809 1.00 17.37 27 GLU D O 1
ATOM 3118 N N . VAL D 1 29 ? 49.836 46.071 14.222 1.00 16.82 28 VAL D N 1
ATOM 3119 C CA . VAL D 1 29 ? 49.135 46.054 12.953 1.00 16.06 28 VAL D CA 1
ATOM 3120 C C . VAL D 1 29 ? 49.991 45.521 11.794 1.00 20.45 28 VAL D C 1
ATOM 3121 O O . VAL D 1 29 ? 49.523 44.731 10.956 1.00 21.38 28 VAL D O 1
ATOM 3125 N N . LEU D 1 30 ? 51.232 45.992 11.715 1.00 14.70 29 LEU D N 1
ATOM 3126 C CA . LEU D 1 30 ? 52.122 45.637 10.624 1.00 15.50 29 LEU D CA 1
ATOM 3127 C C . LEU D 1 30 ? 52.641 44.212 10.607 1.00 15.71 29 LEU D C 1
ATOM 3128 O O . LEU D 1 30 ? 53.084 43.701 9.564 1.00 18.41 29 LEU D O 1
ATOM 3133 N N . LEU D 1 31 ? 52.722 43.614 11.785 1.00 16.13 30 LEU D N 1
ATOM 3134 C CA . LEU D 1 31 ? 53.212 42.254 11.944 1.00 17.43 30 LEU D CA 1
ATOM 3135 C C . LEU D 1 31 ? 52.033 41.304 12.081 1.00 15.58 30 LEU D C 1
ATOM 3136 O O . LEU D 1 31 ? 51.154 41.494 12.898 1.00 16.57 30 LEU D O 1
ATOM 3141 N N . HIS D 1 32 ? 52.043 40.266 11.257 1.00 15.22 31 HIS D N 1
ATOM 3142 C CA . HIS D 1 32 ? 51.064 39.215 11.357 1.00 15.99 31 HIS D CA 1
ATOM 3143 C C . HIS D 1 32 ? 51.283 38.407 12.665 1.00 14.42 31 HIS D C 1
ATOM 3144 O O . HIS D 1 32 ? 52.442 38.091 13.050 1.00 16.97 31 HIS D O 1
ATOM 3151 N N . ASP D 1 33 ? 50.157 38.065 13.293 1.00 17.82 32 ASP D N 1
ATOM 3152 C CA . ASP D 1 33 ? 50.185 37.274 14.531 1.00 15.59 32 ASP D CA 1
ATOM 3153 C C . ASP D 1 33 ? 51.026 36.024 14.463 1.00 14.70 32 ASP D C 1
ATOM 3154 O O . ASP D 1 33 ? 51.676 35.697 15.429 1.00 17.53 32 ASP D O 1
ATOM 3159 N N . ASP D 1 34 ? 51.003 35.356 13.317 1.00 16.31 33 ASP D N 1
ATOM 3160 C CA . ASP D 1 34 ? 51.703 34.093 13.128 1.00 17.49 33 ASP D CA 1
ATOM 3161 C C . ASP D 1 34 ? 53.025 34.206 12.396 1.00 18.84 33 ASP D C 1
ATOM 3162 O O . ASP D 1 34 ? 53.496 33.238 11.805 1.00 18.31 33 ASP D O 1
ATOM 3167 N N . LEU D 1 35 ? 53.661 35.366 12.471 1.00 15.55 34 LEU D N 1
ATOM 3168 C CA . LEU D 1 35 ? 54.925 35.501 11.787 1.00 16.59 34 LEU D CA 1
ATOM 3169 C C . LEU D 1 35 ? 56.021 34.691 12.472 1.00 14.72 34 LEU D C 1
ATOM 3170 O O . LEU D 1 35 ? 55.920 34.368 13.649 1.00 15.44 34 LEU D O 1
ATOM 3175 N N . LEU D 1 36 ? 57.046 34.355 11.688 1.00 14.62 35 LEU D N 1
ATOM 3176 C CA . LEU D 1 36 ? 58.322 33.806 12.176 1.00 13.54 35 LEU D CA 1
ATOM 3177 C C . LEU D 1 36 ? 59.477 34.675 11.583 1.00 15.89 35 LEU D C 1
ATOM 3178 O O . LEU D 1 36 ? 59.536 34.930 10.365 1.00 15.39 35 LEU D O 1
ATOM 3183 N N . PHE D 1 37 ? 60.394 35.108 12.455 1.00 16.66 36 PHE D N 1
ATOM 3184 C CA A PHE D 1 37 ? 61.558 35.944 12.120 0.50 16.90 36 PHE D CA 1
ATOM 3185 C CA B PHE D 1 37 ? 61.517 35.895 12.044 0.50 15.77 36 PHE D CA 1
ATOM 3186 C C . PHE D 1 37 ? 62.816 35.244 12.553 1.00 18.52 36 PHE D C 1
ATOM 3187 O O . PHE D 1 37 ? 62.882 34.779 13.685 1.00 20.78 36 PHE D O 1
ATOM 3202 N N . ILE D 1 38 ? 63.826 35.155 11.693 1.00 15.23 37 ILE D N 1
ATOM 3203 C CA A ILE D 1 38 ? 65.086 34.558 12.097 0.50 15.72 37 ILE D CA 1
ATOM 3204 C CA B ILE D 1 38 ? 65.111 34.560 12.058 0.50 14.38 37 ILE D CA 1
ATOM 3205 C C . ILE D 1 38 ? 66.106 35.701 12.256 1.00 16.35 37 ILE D C 1
ATOM 3206 O O . ILE D 1 38 ? 66.279 36.530 11.355 1.00 16.09 37 ILE D O 1
ATOM 3215 N N . ILE D 1 39 ? 66.770 35.740 13.403 1.00 17.06 38 ILE D N 1
ATOM 3216 C CA . ILE D 1 39 ? 67.810 36.748 13.691 1.00 17.87 38 ILE D CA 1
ATOM 3217 C C . ILE D 1 39 ? 69.225 36.115 13.502 1.00 18.33 38 ILE D C 1
ATOM 3218 O O . ILE D 1 39 ? 69.351 34.906 13.387 1.00 18.36 38 ILE D O 1
ATOM 3223 N N . PRO D 1 40 ? 70.284 36.937 13.442 1.00 20.24 39 PRO D N 1
ATOM 3224 C CA . PRO D 1 40 ? 71.669 36.444 13.199 1.00 21.85 39 PRO D CA 1
ATOM 3225 C C . PRO D 1 40 ? 72.197 35.285 14.034 1.00 23.73 39 PRO D C 1
ATOM 3226 O O . PRO D 1 40 ? 73.003 34.468 13.544 1.00 25.19 39 PRO D O 1
ATOM 3230 N N . SER D 1 41 ? 71.727 35.162 15.270 1.00 19.34 40 SER D N 1
ATOM 3231 C CA . SER D 1 41 ? 72.108 34.030 16.096 1.00 21.87 40 SER D CA 1
ATOM 3232 C C . SER D 1 41 ? 71.491 32.696 15.662 1.00 24.65 40 SER D C 1
ATOM 3233 O O . SER D 1 41 ? 71.913 31.650 16.152 1.00 27.56 40 SER D O 1
ATOM 3236 N N . GLY D 1 42 ? 70.489 32.735 14.782 1.00 24.11 41 GLY D N 1
ATOM 3237 C CA . GLY D 1 42 ? 69.719 31.547 14.369 1.00 23.76 41 GLY D CA 1
ATOM 3238 C C . GLY D 1 42 ? 68.434 31.374 15.170 1.00 23.47 41 GLY D C 1
ATOM 3239 O O . GLY D 1 42 ? 67.667 30.442 14.906 1.00 22.62 41 GLY D O 1
ATOM 3240 N N . GLU D 1 43 ? 68.193 32.238 16.161 1.00 19.47 42 GLU D N 1
ATOM 3241 C CA . GLU D 1 43 ? 66.966 32.189 16.936 1.00 18.72 42 GLU D CA 1
ATOM 3242 C C . GLU D 1 43 ? 65.750 32.535 16.073 1.00 15.96 42 GLU D C 1
ATOM 3243 O O . GLU D 1 43 ? 65.844 33.421 15.228 1.00 15.96 42 GLU D O 1
ATOM 3249 N N . THR D 1 44 ? 64.624 31.829 16.286 1.00 16.21 43 THR D N 1
ATOM 3250 C CA . THR D 1 44 ? 63.365 32.057 15.602 1.00 15.59 43 THR D CA 1
ATOM 3251 C C . THR D 1 44 ? 62.493 32.824 16.577 1.00 16.54 43 THR D C 1
ATOM 3252 O O . THR D 1 44 ? 62.240 32.340 17.690 1.00 19.31 43 THR D O 1
ATOM 3256 N N . VAL D 1 45 ? 62.107 34.022 16.159 1.00 13.74 44 VAL D N 1
ATOM 3257 C CA . VAL D 1 45 ? 61.400 34.992 16.970 1.00 15.88 44 VAL D CA 1
ATOM 3258 C C . VAL D 1 45 ? 59.952 35.054 16.484 1.00 16.96 44 VAL D C 1
ATOM 3259 O O . VAL D 1 45 ? 59.696 35.133 15.249 1.00 17.45 44 VAL D O 1
ATOM 3263 N N . THR D 1 46 ? 59.025 35.096 17.441 1.00 16.02 45 THR D N 1
ATOM 3264 C CA . THR D 1 46 ? 57.607 35.209 17.160 1.00 15.05 45 THR D CA 1
ATOM 3265 C C . THR D 1 46 ? 57.195 36.698 17.292 1.00 13.42 45 THR D C 1
ATOM 3266 O O . THR D 1 46 ? 58.005 37.516 17.798 1.00 16.79 45 THR D O 1
ATOM 3270 N N . LYS D 1 47 ? 55.997 37.057 16.826 1.00 16.40 46 LYS D N 1
ATOM 3271 C CA . LYS D 1 47 ? 55.512 38.427 17.019 1.00 17.18 46 LYS D CA 1
ATOM 3272 C C . LYS D 1 47 ? 55.494 38.839 18.498 1.00 16.24 46 LYS D C 1
ATOM 3273 O O . LYS D 1 47 ? 55.936 39.942 18.824 1.00 19.56 46 LYS D O 1
ATOM 3279 N N . GLU D 1 48 ? 55.007 37.967 19.369 1.00 18.02 47 GLU D N 1
ATOM 3280 C CA . GLU D 1 48 ? 54.908 38.278 20.777 1.00 18.82 47 GLU D CA 1
ATOM 3281 C C . GLU D 1 48 ? 56.304 38.620 21.327 1.00 16.87 47 GLU D C 1
ATOM 3282 O O . GLU D 1 48 ? 56.484 39.623 22.066 1.00 17.11 47 GLU D O 1
ATOM 3288 N N . THR D 1 49 ? 57.291 37.803 20.986 1.00 16.01 48 THR D N 1
ATOM 3289 C CA . THR D 1 49 ? 58.669 38.060 21.432 1.00 16.04 48 THR D CA 1
ATOM 3290 C C . THR D 1 49 ? 59.289 39.331 20.854 1.00 17.54 48 THR D C 1
ATOM 3291 O O . THR D 1 49 ? 60.016 40.065 21.551 1.00 18.60 48 THR D O 1
ATOM 3295 N N . ASP D 1 50 ? 59.022 39.570 19.590 1.00 17.98 49 ASP D N 1
ATOM 3296 C CA . ASP D 1 50 ? 59.567 40.744 18.940 1.00 16.92 49 ASP D CA 1
ATOM 3297 C C . ASP D 1 50 ? 58.981 42.032 19.556 1.00 17.38 49 ASP D C 1
ATOM 3298 O O . ASP D 1 50 ? 59.734 42.967 19.892 1.00 19.33 49 ASP D O 1
ATOM 3303 N N . ILE D 1 51 ? 57.669 42.049 19.716 1.00 18.13 50 ILE D N 1
ATOM 3304 C CA . ILE D 1 51 ? 56.993 43.222 20.293 1.00 20.51 50 ILE D CA 1
ATOM 3305 C C . ILE D 1 51 ? 57.423 43.416 21.755 1.00 19.31 50 ILE D C 1
ATOM 3306 O O . ILE D 1 51 ? 57.675 44.537 22.170 1.00 20.76 50 ILE D O 1
ATOM 3311 N N . ALA D 1 52 ? 57.554 42.329 22.513 1.00 18.17 51 ALA D N 1
ATOM 3312 C CA . ALA D 1 52 ? 58.023 42.418 23.908 1.00 16.43 51 ALA D CA 1
ATOM 3313 C C . ALA D 1 52 ? 59.432 43.076 23.984 1.00 17.28 51 ALA D C 1
ATOM 3314 O O . ALA D 1 52 ? 59.683 43.879 24.891 1.00 19.31 51 ALA D O 1
ATOM 3316 N N . ALA D 1 53 ? 60.309 42.764 23.026 1.00 17.93 52 ALA D N 1
ATOM 3317 C CA . ALA D 1 53 ? 61.644 43.367 22.956 1.00 18.56 52 ALA D CA 1
ATOM 3318 C C . ALA D 1 53 ? 61.508 44.872 22.757 1.00 18.84 52 ALA D C 1
ATOM 3319 O O . ALA D 1 53 ? 62.171 45.641 23.469 1.00 18.43 52 ALA D O 1
ATOM 3321 N N . TYR D 1 54 ? 60.642 45.286 21.834 1.00 18.35 53 TYR D N 1
ATOM 3322 C CA . TYR D 1 54 ? 60.428 46.726 21.612 1.00 20.80 53 TYR D CA 1
ATOM 3323 C C . TYR D 1 54 ? 59.778 47.446 22.820 1.00 23.18 53 TYR D C 1
ATOM 3324 O O . TYR D 1 54 ? 60.062 48.610 23.050 1.00 24.54 53 TYR D O 1
ATOM 3333 N N . SER D 1 55 ? 58.976 46.726 23.598 1.00 21.27 54 SER D N 1
ATOM 3334 C CA . SER D 1 55 ? 58.384 47.228 24.832 1.00 20.19 54 SER D CA 1
ATOM 3335 C C . SER D 1 55 ? 59.304 47.144 26.076 1.00 16.60 54 SER D C 1
ATOM 3336 O O . SER D 1 55 ? 58.969 47.699 27.122 1.00 20.32 54 SER D O 1
ATOM 3339 N N . SER D 1 56 ? 60.422 46.428 25.983 1.00 16.19 55 SER D N 1
ATOM 3340 C CA . SER D 1 56 ? 61.266 46.134 27.138 1.00 14.74 55 SER D CA 1
ATOM 3341 C C . SER D 1 56 ? 62.107 47.279 27.656 1.00 14.72 55 SER D C 1
ATOM 3342 O O . SER D 1 56 ? 62.614 47.173 28.767 1.00 14.80 55 SER D O 1
ATOM 3345 N N . GLY D 1 57 ? 62.241 48.356 26.874 1.00 14.72 56 GLY D N 1
ATOM 3346 C CA . GLY D 1 57 ? 63.148 49.457 27.219 1.00 13.67 56 GLY D CA 1
ATOM 3347 C C . GLY D 1 57 ? 64.622 49.175 26.942 1.00 13.06 56 GLY D C 1
ATOM 3348 O O . GLY D 1 57 ? 65.485 49.904 27.427 1.00 14.77 56 GLY D O 1
ATOM 3349 N N . LYS D 1 58 ? 64.926 48.115 26.178 1.00 11.60 57 LYS D N 1
ATOM 3350 C CA . LYS D 1 58 ? 66.323 47.718 25.880 1.00 15.12 57 LYS D CA 1
ATOM 3351 C C . LYS D 1 58 ? 66.728 47.957 24.415 1.00 13.08 57 LYS D C 1
ATOM 3352 O O . LYS D 1 58 ? 67.863 47.625 24.058 1.00 16.96 57 LYS D O 1
ATOM 3358 N N . ILE D 1 59 ? 65.822 48.541 23.616 1.00 14.62 58 ILE D N 1
ATOM 3359 C CA . ILE D 1 59 ? 66.084 48.878 22.222 1.00 16.35 58 ILE D CA 1
ATOM 3360 C C . ILE D 1 59 ? 65.897 50.376 22.040 1.00 17.45 58 ILE D C 1
ATOM 3361 O O . ILE D 1 59 ? 64.843 50.939 22.368 1.00 17.94 58 ILE D O 1
ATOM 3366 N N . ALA D 1 60 ? 66.953 51.016 21.545 1.00 17.95 59 ALA D N 1
ATOM 3367 C CA . ALA D 1 60 ? 66.944 52.445 21.211 1.00 19.01 59 ALA D CA 1
ATOM 3368 C C . ALA D 1 60 ? 67.720 52.604 19.893 1.00 19.97 59 ALA D C 1
ATOM 3369 O O . ALA D 1 60 ? 68.904 52.842 19.901 1.00 16.70 59 ALA D O 1
ATOM 3371 N N . LEU D 1 61 ? 67.022 52.464 18.777 1.00 22.23 60 LEU D N 1
ATOM 3372 C CA . LEU D 1 61 ? 67.653 52.631 17.449 1.00 21.27 60 LEU D CA 1
ATOM 3373 C C . LEU D 1 61 ? 67.611 54.083 17.010 1.00 22.11 60 LEU D C 1
ATOM 3374 O O . LEU D 1 61 ? 66.539 54.622 16.876 1.00 26.88 60 LEU D O 1
ATOM 3379 N N . ARG D 1 62 ? 68.749 54.722 16.759 1.00 20.34 61 ARG D N 1
ATOM 3380 C CA . ARG D 1 62 ? 68.738 56.124 16.283 1.00 21.57 61 ARG D CA 1
ATOM 3381 C C . ARG D 1 62 ? 68.556 56.291 14.766 1.00 22.46 61 ARG D C 1
ATOM 3382 O O . ARG D 1 62 ? 68.037 57.335 14.333 1.00 25.77 61 ARG D O 1
ATOM 3390 N N . ALA D 1 63 ? 68.967 55.298 13.978 1.00 19.07 62 ALA D N 1
ATOM 3391 C CA . ALA D 1 63 ? 68.822 55.346 12.521 1.00 19.06 62 ALA D CA 1
ATOM 3392 C C . ALA D 1 63 ? 68.546 53.952 11.978 1.00 18.06 62 ALA D C 1
ATOM 3393 O O . ALA D 1 63 ? 69.155 52.985 12.434 1.00 19.22 62 ALA D O 1
ATOM 3395 N N . VAL D 1 64 ? 67.612 53.873 11.031 1.00 18.30 63 VAL D N 1
ATOM 3396 C CA . VAL D 1 64 ? 67.179 52.640 10.378 1.00 17.60 63 VAL D CA 1
ATOM 3397 C C . VAL D 1 64 ? 67.001 53.045 8.901 1.00 18.80 63 VAL D C 1
ATOM 3398 O O . VAL D 1 64 ? 65.952 53.546 8.526 1.00 22.99 63 VAL D O 1
ATOM 3402 N N . VAL D 1 65 ? 68.060 52.876 8.111 1.00 17.33 64 VAL D N 1
ATOM 3403 C CA . VAL D 1 65 ? 68.141 53.431 6.739 1.00 17.90 64 VAL D CA 1
ATOM 3404 C C . VAL D 1 65 ? 68.206 52.349 5.668 1.00 17.23 64 VAL D C 1
ATOM 3405 O O . VAL D 1 65 ? 69.170 51.582 5.646 1.00 16.39 64 VAL D O 1
ATOM 3409 N N . PRO D 1 66 ? 67.196 52.297 4.773 1.00 17.67 65 PRO D N 1
ATOM 3410 C CA . PRO D 1 66 ? 67.166 51.262 3.744 1.00 16.50 65 PRO D CA 1
ATOM 3411 C C . PRO D 1 66 ? 67.868 51.695 2.439 1.00 16.67 65 PRO D C 1
ATOM 3412 O O . PRO D 1 66 ? 67.979 52.899 2.135 1.00 18.72 65 PRO D O 1
ATOM 3416 N N . SER D 1 67 ? 68.325 50.708 1.694 1.00 14.96 66 SER D N 1
ATOM 3417 C CA . SER D 1 67 ? 68.922 50.909 0.380 1.00 14.10 66 SER D CA 1
ATOM 3418 C C . SER D 1 67 ? 68.845 49.581 -0.355 1.00 12.78 66 SER D C 1
ATOM 3419 O O . SER D 1 67 ? 68.811 48.510 0.254 1.00 14.73 66 SER D O 1
ATOM 3422 N N . ASP D 1 68 ? 68.872 49.666 -1.676 1.00 12.99 67 ASP D N 1
ATOM 3423 C CA . ASP D 1 68 ? 68.934 48.489 -2.540 1.00 15.26 67 ASP D CA 1
ATOM 3424 C C . ASP D 1 68 ? 67.741 47.566 -2.430 1.00 13.34 67 ASP D C 1
ATOM 3425 O O . ASP D 1 68 ? 67.874 46.323 -2.381 1.00 16.03 67 ASP D O 1
ATOM 3430 N N . TYR D 1 69 ? 66.540 48.129 -2.386 1.00 17.28 68 TYR D N 1
ATOM 3431 C CA . TYR D 1 69 ? 65.362 47.282 -2.443 1.00 15.12 68 TYR D CA 1
ATOM 3432 C C . TYR D 1 69 ? 65.285 46.384 -3.703 1.00 14.71 68 TYR D C 1
ATOM 3433 O O . TYR D 1 69 ? 65.535 46.855 -4.826 1.00 15.81 68 TYR D O 1
ATOM 3442 N N . ILE D 1 70 ? 65.011 45.111 -3.456 1.00 15.92 69 ILE D N 1
ATOM 3443 C CA A ILE D 1 70 ? 64.744 44.096 -4.478 0.50 16.28 69 ILE D CA 1
ATOM 3444 C CA B ILE D 1 70 ? 64.745 44.117 -4.504 0.50 15.39 69 ILE D CA 1
ATOM 3445 C C . ILE D 1 70 ? 63.418 43.481 -4.071 1.00 17.60 69 ILE D C 1
ATOM 3446 O O . ILE D 1 70 ? 63.298 42.996 -2.93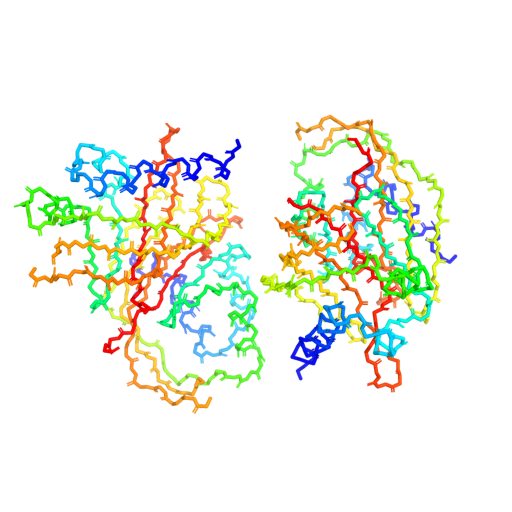6 1.00 16.66 69 ILE D O 1
ATOM 3455 N N . ILE D 1 71 ? 62.433 43.521 -4.979 1.00 16.07 70 ILE D N 1
ATOM 3456 C CA . ILE D 1 71 ? 61.080 43.119 -4.731 1.00 19.08 70 ILE D CA 1
ATOM 3457 C C . ILE D 1 71 ? 60.517 42.162 -5.786 1.00 16.46 70 ILE D C 1
ATOM 3458 O O . ILE D 1 71 ? 60.822 42.311 -6.996 1.00 16.42 70 ILE D O 1
ATOM 3463 N N . ARG D 1 72 ? 59.707 41.220 -5.330 1.00 17.74 71 ARG D N 1
ATOM 3464 C CA . ARG D 1 72 ? 58.906 40.324 -6.152 1.00 17.60 71 ARG D CA 1
ATOM 3465 C C . ARG D 1 72 ? 57.445 40.316 -5.660 1.00 18.22 71 ARG D C 1
ATOM 3466 O O . ARG D 1 72 ? 57.202 40.185 -4.449 1.00 17.40 71 ARG D O 1
ATOM 3474 N N . ILE D 1 73 ? 56.500 40.480 -6.582 1.00 18.47 72 ILE D N 1
ATOM 3475 C CA . ILE D 1 73 ? 55.062 40.452 -6.255 1.00 16.92 72 ILE D CA 1
ATOM 3476 C C . ILE D 1 73 ? 54.550 39.110 -6.790 1.00 16.94 72 ILE D C 1
ATOM 3477 O O . ILE D 1 73 ? 54.697 38.803 -7.995 1.00 16.96 72 ILE D O 1
ATOM 3482 N N . ILE D 1 74 ? 53.961 38.322 -5.901 1.00 18.24 73 ILE D N 1
ATOM 3483 C CA . ILE D 1 74 ? 53.438 37.015 -6.233 1.00 17.64 73 ILE D CA 1
ATOM 3484 C C . ILE D 1 74 ? 52.003 36.953 -5.667 1.00 16.81 73 ILE D C 1
ATOM 3485 O O . ILE D 1 74 ? 51.838 36.709 -4.462 1.00 16.89 73 ILE D O 1
ATOM 3490 N N . HIS D 1 75 ? 51.007 37.260 -6.511 1.00 16.71 74 HIS D N 1
ATOM 3491 C CA . HIS D 1 75 ? 49.615 37.265 -6.108 1.00 16.54 74 HIS D CA 1
ATOM 3492 C C . HIS D 1 75 ? 49.388 38.252 -4.961 1.00 14.96 74 HIS D C 1
ATOM 3493 O O . HIS D 1 75 ? 49.687 39.441 -5.163 1.00 16.10 74 HIS D O 1
ATOM 3500 N N . ASP D 1 76 ? 48.960 37.795 -3.792 1.00 14.79 75 ASP D N 1
ATOM 3501 C CA . ASP D 1 76 ? 48.681 38.672 -2.607 1.00 15.82 75 ASP D CA 1
ATOM 3502 C C . ASP D 1 76 ? 49.901 38.850 -1.683 1.00 17.09 75 ASP D C 1
ATOM 3503 O O . ASP D 1 76 ? 49.742 39.247 -0.524 1.00 16.01 75 ASP D O 1
ATOM 3508 N N . THR D 1 77 ? 51.092 38.545 -2.190 1.00 16.09 76 THR D N 1
ATOM 3509 C CA . THR D 1 77 ? 52.317 38.496 -1.387 1.00 17.41 76 THR D CA 1
ATOM 3510 C C . THR D 1 77 ? 53.400 39.337 -2.071 1.00 15.51 76 THR D C 1
ATOM 3511 O O . THR D 1 77 ? 53.491 39.349 -3.306 1.00 16.44 76 THR D O 1
ATOM 3515 N N . VAL D 1 78 ? 54.192 40.042 -1.248 1.00 15.83 77 VAL D N 1
ATOM 3516 C CA . VAL D 1 78 ? 55.357 40.786 -1.696 1.00 15.78 77 VAL D CA 1
ATOM 3517 C C . VAL D 1 78 ? 56.569 40.241 -0.911 1.00 16.55 77 VAL D C 1
ATOM 3518 O O . VAL D 1 78 ? 56.613 40.192 0.349 1.00 16.52 77 VAL D O 1
ATOM 3522 N N . VAL D 1 79 ? 57.557 39.805 -1.683 1.00 16.51 78 VAL D N 1
ATOM 3523 C CA . VAL D 1 79 ? 58.845 39.345 -1.159 1.00 17.17 78 VAL D CA 1
ATOM 3524 C C . VAL D 1 79 ? 59.816 40.514 -1.334 1.00 16.92 78 VAL D C 1
ATOM 3525 O O . VAL D 1 79 ? 59.949 41.041 -2.447 1.00 17.71 78 VAL D O 1
ATOM 3529 N N . VAL D 1 80 ? 60.505 40.868 -0.249 1.00 16.30 79 VAL D N 1
ATOM 3530 C CA . VAL D 1 80 ? 61.398 42.028 -0.196 1.00 17.70 79 VAL D CA 1
ATOM 3531 C C . VAL D 1 80 ? 62.753 41.603 0.353 1.00 16.41 79 VAL D C 1
ATOM 3532 O O . VAL D 1 80 ? 62.837 40.905 1.382 1.00 17.26 79 VAL D O 1
ATOM 3536 N N . SER D 1 81 ? 63.814 41.993 -0.351 1.00 15.86 80 SER D N 1
ATOM 3537 C CA . SER D 1 81 ? 65.216 41.866 0.074 1.00 16.83 80 SER D CA 1
ATOM 3538 C C . SER D 1 81 ? 65.794 43.281 0.088 1.00 17.82 80 SER D C 1
ATOM 3539 O O . SER D 1 81 ? 65.658 43.987 -0.906 1.00 16.93 80 SER D O 1
ATOM 3542 N N . VAL D 1 82 ? 66.431 43.695 1.190 1.00 17.23 81 VAL D N 1
ATOM 3543 C CA . VAL D 1 82 ? 66.941 45.086 1.301 1.00 14.56 81 VAL D CA 1
ATOM 3544 C C . VAL D 1 82 ? 68.102 45.252 2.270 1.00 16.15 81 VAL D C 1
ATOM 3545 O O . VAL D 1 82 ? 68.188 44.495 3.229 1.00 16.05 81 VAL D O 1
ATOM 3549 N N . ASN D 1 83 ? 69.007 46.204 2.016 1.00 15.28 82 ASN D N 1
ATOM 3550 C CA . ASN D 1 83 ? 70.051 46.589 2.989 1.00 14.38 82 ASN D CA 1
ATOM 3551 C C . ASN D 1 83 ? 69.435 47.532 4.001 1.00 17.44 82 ASN D C 1
ATOM 3552 O O . ASN D 1 83 ? 68.748 48.458 3.591 1.00 15.51 82 ASN D O 1
ATOM 3557 N N . ILE D 1 84 ? 69.649 47.293 5.294 1.00 16.45 83 ILE D N 1
ATOM 3558 C CA . ILE D 1 84 ? 69.173 48.180 6.347 1.00 17.20 83 ILE D CA 1
ATOM 3559 C C . ILE D 1 84 ? 70.397 48.510 7.222 1.00 15.30 83 ILE D C 1
ATOM 3560 O O . ILE D 1 84 ? 70.978 47.641 7.862 1.00 15.57 83 ILE D O 1
ATOM 3565 N N . GLU D 1 85 ? 70.726 49.783 7.289 1.00 15.07 84 GLU D N 1
ATOM 3566 C CA . GLU D 1 85 ? 71.822 50.283 8.089 1.00 16.98 84 GLU D CA 1
ATOM 3567 C C . GLU D 1 85 ? 71.185 50.666 9.424 1.00 18.63 84 GLU D C 1
ATOM 3568 O O . GLU D 1 85 ? 70.264 51.488 9.459 1.00 18.57 84 GLU D O 1
ATOM 3574 N N . ILE D 1 86 ? 71.669 50.069 10.511 1.00 16.26 85 ILE D N 1
ATOM 3575 C CA . ILE D 1 86 ? 71.093 50.284 11.847 1.00 19.36 85 ILE D CA 1
ATOM 3576 C C . ILE D 1 86 ? 72.123 50.897 12.770 1.00 19.20 85 ILE D C 1
ATOM 3577 O O . ILE D 1 86 ? 73.220 50.396 12.882 1.00 17.72 85 ILE D O 1
ATOM 3582 N N . LYS D 1 87 ? 71.754 51.994 13.420 1.00 18.53 86 LYS D N 1
ATOM 3583 C CA . LYS D 1 87 ? 72.612 52.667 14.376 1.00 19.33 86 LYS D CA 1
ATOM 3584 C C . LYS D 1 87 ? 71.839 52.826 15.674 1.00 18.27 86 LYS D C 1
ATOM 3585 O O . LYS D 1 87 ? 70.725 53.352 15.676 1.00 16.55 86 LYS D O 1
ATOM 3590 N N . GLY D 1 88 ? 72.395 52.304 16.758 1.00 19.20 87 GLY D N 1
ATOM 3591 C CA . GLY D 1 88 ? 71.786 52.479 18.080 1.00 20.07 87 GLY D CA 1
ATOM 3592 C C . GLY D 1 88 ? 72.175 51.386 19.037 1.00 22.66 87 GLY D C 1
ATOM 3593 O O . GLY D 1 88 ? 73.154 50.692 18.832 1.00 22.15 87 GLY D O 1
ATOM 3594 N N . GLU D 1 89 ? 71.345 51.246 20.067 1.00 22.10 88 GLU D N 1
ATOM 3595 C CA . GLU D 1 89 ? 71.496 50.254 21.118 1.00 20.89 88 GLU D CA 1
ATOM 3596 C C . GLU D 1 89 ? 70.438 49.231 20.945 1.00 21.04 88 GLU D C 1
ATOM 3597 O O . GLU D 1 89 ? 69.256 49.549 20.823 1.00 23.05 88 GLU D O 1
ATOM 3603 N N . TYR D 1 90 ? 70.843 47.973 20.934 1.00 23.05 89 TYR D N 1
ATOM 3604 C CA . TYR D 1 90 ? 69.908 46.913 20.752 1.00 24.16 89 TYR D CA 1
ATOM 3605 C C . TYR D 1 90 ? 70.228 45.810 21.729 1.00 29.76 89 TYR D C 1
ATOM 3606 O O . TYR D 1 90 ? 71.346 45.243 21.673 1.00 27.49 89 TYR D O 1
ATOM 3628 N N . GLU D 1 92 ? 71.324 45.554 24.651 1.00 30.28 91 GLU D N 1
ATOM 3629 C CA . GLU D 1 92 ? 72.670 45.594 25.234 1.00 35.08 91 GLU D CA 1
ATOM 3630 C C . GLU D 1 92 ? 73.929 45.580 24.320 1.00 36.18 91 GLU D C 1
ATOM 3631 O O . GLU D 1 92 ? 75.043 45.469 24.837 1.00 38.85 91 GLU D O 1
ATOM 3632 N N . HIS D 1 93 ? 73.748 45.672 22.996 1.00 33.84 92 HIS D N 1
ATOM 3633 C CA . HIS D 1 93 ? 74.830 45.737 21.994 1.00 34.78 92 HIS D CA 1
ATOM 3634 C C . HIS D 1 93 ? 74.742 47.061 21.249 1.00 29.58 92 HIS D C 1
ATOM 3635 O O . HIS D 1 93 ? 73.645 47.499 20.922 1.00 31.34 92 HIS D O 1
ATOM 3642 N N . THR D 1 94 ? 75.885 47.653 20.931 1.00 26.68 93 THR D N 1
ATOM 3643 C CA . THR D 1 94 ? 75.936 48.892 20.188 1.00 25.24 93 THR D CA 1
ATOM 3644 C C . THR D 1 94 ? 76.003 48.495 18.710 1.00 24.73 93 THR D C 1
ATOM 3645 O O . THR D 1 94 ? 76.836 47.652 18.344 1.00 27.94 93 THR D O 1
ATOM 3649 N N . LEU D 1 95 ? 75.116 49.055 17.888 1.00 22.95 94 LEU D N 1
ATOM 3650 C CA . LEU D 1 95 ? 75.072 48.735 16.446 1.00 18.84 94 LEU D CA 1
ATOM 3651 C C . LEU D 1 95 ? 75.429 49.965 15.606 1.00 19.81 94 LEU D C 1
ATOM 3652 O O . LEU D 1 95 ? 75.078 51.093 15.950 1.00 17.39 94 LEU D O 1
ATOM 3657 N N . ASP D 1 96 ? 76.202 49.727 14.543 1.00 18.91 95 ASP D N 1
ATOM 3658 C CA . ASP D 1 96 ? 76.475 50.700 13.480 1.00 18.98 95 ASP D CA 1
ATOM 3659 C C . ASP D 1 96 ? 76.901 49.795 12.317 1.00 19.14 95 ASP D C 1
ATOM 3660 O O . ASP D 1 96 ? 78.091 49.737 11.948 1.00 22.41 95 ASP D O 1
ATOM 3665 N N . ASN D 1 97 ? 75.951 49.015 11.819 1.00 19.14 96 ASN D N 1
ATOM 3666 C CA . ASN D 1 97 ? 76.212 48.039 10.781 1.00 18.70 96 ASN D CA 1
ATOM 3667 C C . ASN D 1 97 ? 75.025 47.912 9.861 1.00 16.74 96 ASN D C 1
ATOM 3668 O O . ASN D 1 97 ? 73.893 48.304 10.201 1.00 15.81 96 ASN D O 1
ATOM 3673 N N . THR D 1 98 ? 75.278 47.312 8.706 1.00 14.70 97 THR D N 1
ATOM 3674 C CA . THR D 1 98 ? 74.232 46.967 7.777 1.00 13.56 97 THR D CA 1
ATOM 3675 C C . THR D 1 98 ? 73.891 45.487 7.874 1.00 14.88 97 THR D C 1
ATOM 3676 O O . THR D 1 98 ? 74.773 44.654 8.167 1.00 14.81 97 THR D O 1
ATOM 3680 N N . PHE D 1 99 ? 72.621 45.190 7.675 1.00 15.19 98 PHE D N 1
ATOM 3681 C CA . PHE D 1 99 ? 72.101 43.870 7.649 1.00 13.44 98 PHE D CA 1
ATOM 3682 C C . PHE D 1 99 ? 71.286 43.707 6.367 1.00 15.22 98 PHE D C 1
ATOM 3683 O O . PHE D 1 99 ? 70.618 44.677 5.914 1.00 15.79 98 PHE D O 1
ATOM 3691 N N . ARG D 1 100 ? 71.321 42.518 5.778 1.00 14.37 99 ARG D N 1
ATOM 3692 C CA . ARG D 1 100 ? 70.428 42.255 4.663 1.00 16.15 99 ARG D CA 1
ATOM 3693 C C . ARG D 1 100 ? 69.189 41.625 5.240 1.00 17.93 99 ARG D C 1
ATOM 3694 O O . ARG D 1 100 ? 69.258 40.543 5.865 1.00 16.40 99 ARG D O 1
ATOM 3702 N N . TYR D 1 101 ? 68.056 42.309 5.078 1.00 16.40 100 TYR D N 1
ATOM 3703 C CA . TYR D 1 101 ? 66.745 41.794 5.523 1.00 17.60 100 TYR D CA 1
ATOM 3704 C C . TYR D 1 101 ? 65.974 41.138 4.401 1.00 18.23 100 TYR D C 1
ATOM 3705 O O . TYR D 1 101 ? 65.957 41.616 3.259 1.00 18.32 100 TYR D O 1
ATOM 3714 N N . LEU D 1 102 ? 65.300 40.046 4.757 1.00 16.47 101 LEU D N 1
ATOM 3715 C CA . LEU D 1 102 ? 64.314 39.440 3.913 1.00 17.30 101 LEU D CA 1
ATOM 3716 C C . LEU D 1 102 ? 62.982 39.692 4.685 1.00 16.63 101 LEU D C 1
ATOM 3717 O O . LEU D 1 102 ? 62.913 39.498 5.937 1.00 16.75 101 LEU D O 1
ATOM 3722 N N . ARG D 1 103 ? 61.941 40.128 3.985 1.00 17.39 102 ARG D N 1
ATOM 3723 C CA . ARG D 1 103 ? 60.610 40.209 4.531 1.00 16.91 102 ARG D CA 1
ATOM 3724 C C . ARG D 1 103 ? 59.594 39.704 3.514 1.00 15.98 102 ARG D C 1
ATOM 3725 O O . ARG D 1 103 ? 59.722 39.989 2.314 1.00 17.77 102 ARG D O 1
ATOM 3733 N N . VAL D 1 104 ? 58.614 38.950 3.981 1.00 16.54 103 VAL D N 1
ATOM 3734 C CA . VAL D 1 104 ? 57.495 38.505 3.158 1.00 17.53 103 VAL D CA 1
ATOM 3735 C C . VAL D 1 104 ? 56.218 39.131 3.760 1.00 16.11 103 VAL D C 1
ATOM 3736 O O . VAL D 1 104 ? 55.890 38.943 4.958 1.00 16.49 103 VAL D O 1
ATOM 3740 N N . TRP D 1 105 ? 55.553 39.913 2.925 1.00 15.74 104 TRP D N 1
ATOM 3741 C CA . TRP D 1 105 ? 54.350 40.619 3.273 1.00 15.73 104 TRP D CA 1
ATOM 3742 C C . TRP D 1 105 ? 53.101 39.974 2.608 1.00 15.89 104 TRP D C 1
ATOM 3743 O O . TRP D 1 105 ? 53.171 39.628 1.424 1.00 16.68 104 TRP D O 1
ATOM 3754 N N . LYS D 1 106 ? 51.987 39.906 3.315 1.00 17.22 105 LYS D N 1
ATOM 3755 C CA . LYS D 1 106 ? 50.737 39.341 2.777 1.00 13.43 105 LYS D CA 1
ATOM 3756 C C . LYS D 1 106 ? 49.648 40.387 2.984 1.00 14.74 105 LYS D C 1
ATOM 3757 O O . LYS D 1 106 ? 49.547 40.955 4.080 1.00 13.91 105 LYS D O 1
ATOM 3763 N N . LEU D 1 107 ? 48.779 40.567 1.997 1.00 17.43 106 LEU D N 1
ATOM 3764 C CA . LEU D 1 107 ? 47.686 41.517 2.094 1.00 14.87 106 LEU D CA 1
ATOM 3765 C C . LEU D 1 107 ? 46.553 40.746 2.796 1.00 16.34 106 LEU D C 1
ATOM 3766 O O . LEU D 1 107 ? 45.868 39.924 2.187 1.00 14.68 106 LEU D O 1
ATOM 3771 N N . PHE D 1 108 ? 46.434 40.985 4.106 1.00 16.13 107 PHE D N 1
ATOM 3772 C CA . PHE D 1 108 ? 45.610 40.168 5.004 1.00 17.90 107 PHE D CA 1
ATOM 3773 C C . PHE D 1 108 ? 44.904 41.051 6.026 1.00 15.50 107 PHE D C 1
ATOM 3774 O O . PHE D 1 108 ? 45.497 41.998 6.561 1.00 14.22 107 PHE D O 1
ATOM 3782 N N . ASP D 1 109 ? 43.651 40.706 6.337 1.00 14.07 108 ASP D N 1
ATOM 3783 C CA . ASP D 1 109 ? 42.742 41.542 7.119 1.00 15.43 108 ASP D CA 1
ATOM 3784 C C . ASP D 1 109 ? 42.717 42.967 6.528 1.00 15.98 108 ASP D C 1
ATOM 3785 O O . ASP D 1 109 ? 42.587 43.953 7.237 1.00 16.03 108 ASP D O 1
ATOM 3790 N N . GLY D 1 110 ? 42.869 43.050 5.208 1.00 14.59 109 GLY D N 1
ATOM 3791 C CA . GLY D 1 110 ? 42.855 44.320 4.489 1.00 16.02 109 GLY D CA 1
ATOM 3792 C C . GLY D 1 110 ? 44.095 45.181 4.431 1.00 13.90 109 GLY D C 1
ATOM 3793 O O . GLY D 1 110 ? 44.061 46.209 3.789 1.00 16.70 109 GLY D O 1
ATOM 3794 N N . ASN D 1 111 ? 45.161 44.784 5.110 1.00 13.52 110 ASN D N 1
ATOM 3795 C CA A ASN D 1 111 ? 46.394 45.577 5.052 0.50 14.93 110 ASN D CA 1
ATOM 3796 C CA B ASN D 1 111 ? 46.423 45.532 5.215 0.50 16.33 110 ASN D CA 1
ATOM 3797 C C . ASN D 1 111 ? 47.644 44.695 4.904 1.00 15.89 110 ASN D C 1
ATOM 3798 O O . ASN D 1 111 ? 47.603 43.499 5.066 1.00 16.64 110 ASN D O 1
ATOM 3807 N N . TRP D 1 112 ? 48.749 45.322 4.487 1.00 14.92 111 TRP D N 1
ATOM 3808 C CA . TRP D 1 112 ? 50.009 44.588 4.296 1.00 16.28 111 TRP D CA 1
ATOM 3809 C C . TRP D 1 112 ? 50.618 44.240 5.670 1.00 15.80 111 TRP D C 1
ATOM 3810 O O . TRP D 1 112 ? 50.885 45.133 6.493 1.00 15.63 111 TRP D O 1
ATOM 3821 N N . LYS D 1 113 ? 50.770 42.935 5.912 1.00 16.75 112 LYS D N 1
ATOM 3822 C CA . LYS D 1 113 ? 51.355 42.392 7.157 1.00 15.90 112 LYS D CA 1
ATOM 3823 C C . LYS D 1 113 ? 52.568 41.519 6.898 1.00 17.95 112 LYS D C 1
ATOM 3824 O O . LYS D 1 113 ? 52.539 40.669 6.001 1.00 15.22 112 LYS D O 1
ATOM 3830 N N . VAL D 1 114 ? 53.593 41.676 7.731 1.00 15.60 113 VAL D N 1
ATOM 3831 C CA . VAL D 1 114 ? 54.776 40.837 7.663 1.00 15.23 113 VAL D CA 1
ATOM 3832 C C . VAL D 1 114 ? 54.456 39.446 8.238 1.00 16.42 113 VAL D C 1
ATOM 3833 O O . VAL D 1 114 ? 54.094 39.334 9.402 1.00 15.37 113 VAL D O 1
ATOM 3837 N N . ILE D 1 115 ? 54.575 38.403 7.406 1.00 14.36 114 ILE D N 1
ATOM 3838 C CA . ILE D 1 115 ? 54.336 37.032 7.831 1.00 16.19 114 ILE D CA 1
ATOM 3839 C C . ILE D 1 115 ? 55.636 36.252 8.056 1.00 15.40 114 ILE D C 1
ATOM 3840 O O . ILE D 1 115 ? 55.624 35.204 8.673 1.00 15.22 114 ILE D O 1
ATOM 3845 N N . ALA D 1 116 ? 56.760 36.739 7.531 1.00 15.79 115 ALA D N 1
ATOM 3846 C CA . ALA D 1 116 ? 58.044 36.039 7.664 1.00 16.02 115 ALA D CA 1
ATOM 3847 C C . ALA D 1 116 ? 59.193 36.982 7.363 1.00 17.15 115 ALA D C 1
ATOM 3848 O O . ALA D 1 116 ? 59.045 37.963 6.586 1.00 15.96 115 ALA D O 1
ATOM 3850 N N . GLY D 1 117 ? 60.337 36.665 7.938 1.00 16.85 116 GLY D N 1
ATOM 3851 C CA . GLY D 1 117 ? 61.540 37.404 7.574 1.00 16.89 116 GLY D CA 1
ATOM 3852 C C . GLY D 1 117 ? 62.774 36.910 8.263 1.00 15.40 116 GLY D C 1
ATOM 3853 O O . GLY D 1 117 ? 62.740 36.015 9.095 1.00 15.83 116 GLY D O 1
ATOM 3854 N N . SER D 1 118 ? 63.868 37.532 7.871 1.00 14.58 117 SER D N 1
ATOM 3855 C CA . SER D 1 118 ? 65.174 37.265 8.474 1.00 14.39 117 SER D CA 1
ATOM 3856 C C . SER D 1 118 ? 66.073 38.452 8.342 1.00 17.97 117 SER D C 1
ATOM 3857 O O . SER D 1 118 ? 65.869 39.337 7.499 1.00 17.53 117 SER D O 1
ATOM 3860 N N . CYS D 1 119 ? 67.084 38.443 9.184 1.00 17.21 118 CYS D N 1
ATOM 3861 C CA . CYS D 1 119 ? 68.102 39.483 9.307 1.00 19.67 118 CYS D CA 1
ATOM 3862 C C . CYS D 1 119 ? 69.485 38.835 9.201 1.00 19.05 118 CYS D C 1
ATOM 3863 O O . CYS D 1 119 ? 69.849 38.033 10.089 1.00 17.38 118 CYS D O 1
ATOM 3866 N N . THR D 1 120 ? 70.263 39.171 8.150 1.00 17.04 119 THR D N 1
ATOM 3867 C CA . THR D 1 120 ? 71.640 38.662 7.907 1.00 16.96 119 THR D CA 1
ATOM 3868 C C . THR D 1 120 ? 72.694 39.741 8.158 1.00 19.27 119 THR D C 1
ATOM 3869 O O . THR D 1 120 ? 72.690 40.763 7.463 1.00 17.47 119 THR D O 1
ATOM 3873 N N . ALA D 1 121 ? 73.578 39.525 9.137 1.00 18.75 120 ALA D N 1
ATOM 3874 C CA . ALA D 1 121 ? 74.638 40.492 9.426 1.00 17.24 120 ALA D CA 1
ATOM 3875 C C . ALA D 1 121 ? 75.712 40.516 8.321 1.00 17.30 120 ALA D C 1
ATOM 3876 O O . ALA D 1 121 ? 76.126 39.469 7.862 1.00 19.19 120 ALA D O 1
ATOM 3878 N N . ILE D 1 122 ? 76.010 41.730 7.854 1.00 18.94 121 ILE D N 1
ATOM 3879 C CA . ILE D 1 122 ? 77.093 42.024 6.889 1.00 19.75 121 ILE D CA 1
ATOM 3880 C C . ILE D 1 122 ? 78.264 42.398 7.807 1.00 27.15 121 ILE D C 1
ATOM 3881 O O . ILE D 1 122 ? 78.324 43.513 8.342 1.00 29.46 121 ILE D O 1
ATOM 3886 N N . GLY D 1 123 ? 79.160 41.440 8.014 1.00 30.57 122 GLY D N 1
ATOM 3887 C CA . GLY D 1 123 ? 80.308 41.588 8.915 1.00 36.68 122 GLY D CA 1
ATOM 3888 C C . GLY D 1 123 ? 80.271 42.448 10.179 1.00 40.21 122 GLY D C 1
ATOM 3889 O O . GLY D 1 123 ? 80.335 41.854 11.274 1.00 41.80 122 GLY D O 1
#

Foldseek 3Di:
DDPVCVVCVLVVLVQVCLQVLVLVSLVVAADQQAWEAEAVRDIDGSVRVSVLSVVVLDHWNHWDWDDWDWDDDPQKIWIWIWIQTAQGNVDGGGAIWIKIWMWGCPPNRTHTRYMYTHGDD/DVVVVVVVLVVQVLVCLQVLVLVSLVQAADQQAWEAEAVRDIDGSVRVNVLSVVVQWHWDDWDWDDWDWDDDPQKIKIWIKIATATGSVDGGGFIWIKIWMWGDDPRGIHTRYMYIGGD/DVVVVVVVLVVQVVVCLQVLVLVSLVQAADQQAWEAEAVRDIDGSVRVNVLSVVVQRHWPDWDWDDWDWDDDPQKIKIWIKIATQTGNVDGGRFIWIKIWMWGDDPNGIHTRYMYIGGD/DCVVLVVLVLVCLQVLVLVSLVVAADQQAWEAEAVRDTAGSVRVNVLSVVPQDHWNAWDWDDWDWDDDPQKIWIWIWIAIAQGSVDGGGFIWIKIWMWGCPPNRTHTRYMYTGTPD

Solvent-accessible surface area: 22048 Å² total